Protein AF-A0AAW1SVU7-F1 (afdb_monomer_lite)

Sequence (464 aa):
MHSLDKPVEHWRSLVDRKVLGCAVCFLLVGWGWLLCSQPEYVGLKTVKEALLSKRSLQVLKPPTRRSLQTAAATSAYDAGRSQPYDFQATSNYQKILKYNESTFAHEVDEELLSRPFCGLLQASGPAQNPAEFKQGRWYKDHQGEFFWEANGCRLRRLQADEARHCLANRHVVFVGDSVTRYQYLSLAHFLSKKQWMWRYGQGPEHCLALEGEWPNWSTFYRDGRARIANATDGEAEETCDCYRADDGNWAIDNREGKIRENRDFTLHHFPLNGMTEHPVQVHLSYFQVMDRPTFELGGLNALVKALKHVGHPRTAPDAIIMNQGLWAMFTDTITESLEDHFRTIIQTGSNLAAHQKSTHMFWKTTSATLGSIAPEERLEQLNQDTLRILEDTPAWSRLDLRQITQDALNQKLDLYGPGDWIHPLPLVYEQINDLLLNFMCQPADNNWALVHKPDDSRRVRSYA

Organism: NCBI:txid2026836

pLDDT: mean 71.66, std 22.74, range [26.53, 97.88]

Secondary structure (DSSP, 8-state):
----------------------------------------------SSSTTSS------PPPPPHHHHHHHHHHHHHHHTTSS-----THHHHHHHHHS-GGGS--S--HHHHHSPBTTTT-SSSS---TTGGG-EEEEE-TTS-EEEEETT-B-----HHHHHHHTTT-EEEEEESHHHHHHHHHHHHHHHHSS---TTS-SSS--TT-GGGSS-HHHHHHHHHHHHHTTSSS-EEEEEEEE--TTS-HHHHHHTT--EEEEEEEE----BTTB-SS---EEEEEEE----S--STHHHHHHHHHHHHHT-TTT--SEEEEE---TT---TT-SSHHHHHHHHHHHHHHHHHHHSTTPEEEEEPPPP-SS-SS-HHHHHHHHHHHHHHHHT-TTEEEE-HHHHHHHHHHTT---B-TT-SSSB-HHHHHHHHHHHHHHHS-GGG-GGGGT----TTSTT----

Foldseek 3Di:
DDDDDDDDDDDDDDDDDDDDDDDDDDDDDDDDDDDDDDDDDDDDDDPVPVPPPPPDDPPPDPDDPVRVVVVVVVVVVLVVLPPLPPPCLVVQVVVLVPQDPVLAPADPDVVQVPAAAPLVPDDDDDDPPVVQQLAWAWHAYPVRDIAIQGGRHGQDQDFLVLLLVLLWVAEEEFEEALLRQLLLLQNLQCNQQRDGFDQSQPDPDGRLLDCSSALFDVRSVPVSQVSSCVRDPRQKHKDWPFFDDRPSCNLVCLQVVRGWTKMKMKGWDDDPPPPPDDITIRIYIYGYQRHHLPLDPSSLVSLLVVLVVCLPPVNLGLEYEYEPHCLRNDDPPDDPVLLVSLLVNLVSNLVSCVVSVRYAYEYEQAAAWDDPSDPSVVSVVSSVSSVVSVVVRVSYDYLYNHNRRVSCVVSVRDQPGVVGGRRGGSNSSSNSVSVVSSNSRPPVVDPVCVVDVDPVVPPPDDPD

Structure (mmCIF, N/CA/C/O backbone):
data_AF-A0AAW1SVU7-F1
#
_entry.id   AF-A0AAW1SVU7-F1
#
loop_
_atom_site.group_PDB
_atom_site.id
_atom_site.type_symbol
_atom_site.label_atom_id
_atom_site.label_alt_id
_atom_site.label_comp_id
_atom_site.label_asym_id
_atom_site.label_entity_id
_atom_site.label_seq_id
_atom_site.pdbx_PDB_ins_code
_atom_site.Cartn_x
_atom_site.Cartn_y
_atom_site.Cartn_z
_atom_site.occupancy
_atom_site.B_iso_or_equiv
_atom_site.auth_seq_id
_atom_site.auth_comp_id
_atom_site.auth_asym_id
_atom_site.auth_atom_id
_atom_site.pdbx_PDB_model_num
ATOM 1 N N . MET A 1 1 ? -38.765 31.820 54.554 1.00 52.81 1 MET A N 1
ATOM 2 C CA . MET A 1 1 ? -40.051 31.896 53.820 1.00 52.81 1 MET A CA 1
ATOM 3 C C . MET A 1 1 ? -40.615 33.289 54.064 1.00 52.81 1 MET A C 1
ATOM 5 O O . MET A 1 1 ? -40.626 33.667 55.225 1.00 52.81 1 MET A O 1
ATOM 9 N N . HIS A 1 2 ? -41.002 34.008 52.995 1.00 33.22 2 HIS A N 1
ATOM 10 C CA . HIS A 1 2 ? -41.048 35.486 52.804 1.00 33.22 2 HIS A CA 1
ATOM 11 C C . HIS A 1 2 ? -39.807 35.948 52.021 1.00 33.22 2 HIS A C 1
ATOM 13 O O . HIS A 1 2 ? -38.733 35.425 52.283 1.00 33.22 2 HIS A O 1
ATOM 19 N N . SER A 1 3 ? -39.825 36.876 51.063 1.00 33.38 3 SER A N 1
ATOM 20 C CA . SER A 1 3 ? -40.846 37.704 50.403 1.00 33.38 3 SER A CA 1
ATOM 21 C C . SER A 1 3 ? -40.137 38.415 49.225 1.00 33.38 3 SER A C 1
ATOM 23 O O . SER A 1 3 ? -38.956 38.702 49.361 1.00 33.38 3 SER A O 1
ATOM 25 N N . LEU A 1 4 ? -40.865 38.633 48.118 1.00 50.06 4 LEU A N 1
ATOM 26 C CA . LEU A 1 4 ? -40.787 39.685 47.074 1.00 50.06 4 LEU A CA 1
ATOM 27 C C . LEU A 1 4 ? -39.454 40.423 46.796 1.00 50.06 4 LEU A C 1
ATOM 29 O O . LEU A 1 4 ? -38.876 40.995 47.706 1.00 50.06 4 LEU A O 1
ATOM 33 N N . ASP A 1 5 ? -39.061 40.522 45.512 1.00 36.34 5 ASP A N 1
ATOM 34 C CA . ASP A 1 5 ? -39.012 41.805 44.771 1.00 36.34 5 ASP A CA 1
ATOM 35 C C . ASP A 1 5 ? -38.512 41.657 43.309 1.00 36.34 5 ASP A C 1
ATOM 37 O O . ASP A 1 5 ? -37.593 40.902 42.999 1.00 36.34 5 ASP A O 1
ATOM 41 N N . LYS A 1 6 ? -39.151 42.403 42.394 1.00 37.25 6 LYS A N 1
ATOM 42 C CA . LYS A 1 6 ? -38.651 42.830 41.061 1.00 37.25 6 LYS A CA 1
ATOM 43 C C . LYS A 1 6 ? -38.242 44.317 41.203 1.00 37.25 6 LYS A C 1
ATOM 45 O O . LYS A 1 6 ? -38.868 44.957 42.050 1.00 37.25 6 LYS A O 1
ATOM 50 N N . PRO A 1 7 ? -37.326 44.925 40.401 1.00 51.66 7 PRO A N 1
ATOM 51 C CA . PRO A 1 7 ? -37.691 45.432 39.055 1.00 51.66 7 PRO A CA 1
ATOM 52 C C . PRO A 1 7 ? -36.562 45.624 37.989 1.00 51.66 7 PRO A C 1
ATOM 54 O O . PRO A 1 7 ? -35.390 45.766 38.297 1.00 51.66 7 PRO A O 1
ATOM 57 N N . VAL A 1 8 ? -37.003 45.597 36.718 1.00 38.31 8 VAL A N 1
ATOM 58 C CA . VAL A 1 8 ? -36.790 46.482 35.529 1.00 38.31 8 VAL A CA 1
ATOM 59 C C . VAL A 1 8 ? -35.496 47.323 35.325 1.00 38.31 8 VAL A C 1
ATOM 61 O O . VAL A 1 8 ? -35.053 47.999 36.240 1.00 38.31 8 VAL A O 1
ATOM 64 N N . GLU A 1 9 ? -35.076 47.388 34.035 1.00 33.06 9 GLU A N 1
ATOM 65 C CA . GLU A 1 9 ? -34.299 48.412 33.255 1.00 33.06 9 GLU A CA 1
ATOM 66 C C . GLU A 1 9 ? -32.959 47.887 32.654 1.00 33.06 9 GLU A C 1
ATOM 68 O O . GLU A 1 9 ? -32.272 47.126 33.315 1.00 33.06 9 GLU A O 1
ATOM 73 N N . HIS A 1 10 ? -32.478 48.167 31.421 1.00 29.80 10 HIS A N 1
ATOM 74 C CA . HIS A 1 10 ? -32.788 49.159 30.371 1.00 29.80 10 HIS A CA 1
ATOM 75 C C . HIS A 1 10 ? -32.203 48.736 28.969 1.00 29.80 10 HIS A C 1
ATOM 77 O O . HIS A 1 10 ? -31.039 48.376 28.867 1.00 29.80 10 HIS A O 1
ATOM 83 N N . TRP A 1 11 ? -33.036 48.785 27.912 1.00 32.62 11 TRP A N 1
ATOM 84 C CA . TRP A 1 11 ? -32.900 49.274 26.504 1.00 32.62 11 TRP A CA 1
ATOM 85 C C . TRP A 1 11 ? -31.663 49.190 25.535 1.00 32.62 11 TRP A C 1
ATOM 87 O O . TRP A 1 11 ? -30.591 49.706 25.820 1.00 32.62 11 TRP A O 1
ATOM 97 N N . ARG A 1 12 ? -32.020 48.842 24.261 1.00 32.28 12 ARG A N 1
ATOM 98 C CA . ARG A 1 12 ? -31.557 49.247 22.876 1.00 32.28 12 ARG A CA 1
ATOM 99 C C . ARG A 1 12 ? -30.254 48.629 22.303 1.00 32.28 12 ARG A C 1
ATOM 101 O O . ARG A 1 12 ? -29.288 48.489 23.022 1.00 32.28 12 ARG A O 1
ATOM 108 N N . SER A 1 13 ? -30.143 48.259 21.010 1.00 29.89 13 SER A N 1
ATOM 109 C CA . SER A 1 13 ? -30.718 48.885 19.798 1.00 29.89 13 SER A CA 1
ATOM 110 C C . SER A 1 13 ? -30.775 48.019 18.507 1.00 29.89 13 SER A C 1
ATOM 112 O O . SER A 1 13 ? -29.873 47.227 18.270 1.00 29.89 13 SER A O 1
ATOM 114 N N . LEU A 1 14 ? -31.749 48.356 17.637 1.00 29.98 14 LEU A N 1
ATOM 115 C CA . LEU A 1 14 ? -31.701 48.505 16.157 1.00 29.98 14 LEU A CA 1
ATOM 116 C C . LEU A 1 14 ? -31.337 47.307 15.246 1.00 29.98 14 LEU A C 1
ATOM 118 O O . LEU A 1 14 ? -30.166 47.000 15.105 1.00 29.98 14 LEU A O 1
ATOM 122 N N . VAL A 1 15 ? -32.313 46.807 14.464 1.00 32.28 15 VAL A N 1
ATOM 123 C CA . VAL A 1 15 ? -32.359 46.959 12.985 1.00 32.28 15 VAL A CA 1
ATOM 124 C C . VAL A 1 15 ? -33.825 46.980 12.536 1.00 32.28 15 VAL A C 1
ATOM 126 O O . VAL A 1 15 ? -34.630 46.133 12.919 1.00 32.28 15 VAL A O 1
ATOM 129 N N . ASP A 1 16 ? -34.150 47.997 11.743 1.00 31.09 16 ASP A N 1
ATOM 130 C CA . ASP A 1 16 ? -35.473 48.342 11.245 1.00 31.09 16 ASP A CA 1
ATOM 131 C C . ASP A 1 16 ? -35.797 47.698 9.879 1.00 31.09 16 ASP A C 1
ATOM 133 O O . ASP A 1 16 ? -34.956 47.548 8.998 1.00 31.09 16 ASP A O 1
ATOM 137 N N . ARG A 1 17 ? -37.086 47.379 9.770 1.00 34.12 17 ARG A N 1
ATOM 138 C CA . ARG A 1 17 ? -38.024 47.172 8.649 1.00 34.12 17 ARG A CA 1
ATOM 139 C C . ARG A 1 17 ? -37.634 47.519 7.196 1.00 34.12 17 ARG A C 1
ATOM 141 O O . ARG A 1 17 ? -37.188 48.622 6.901 1.00 34.12 17 ARG A O 1
ATOM 148 N N . LYS A 1 18 ? -38.125 46.659 6.283 1.00 30.59 18 LYS A N 1
ATOM 149 C CA . LYS A 1 18 ? -39.134 46.889 5.196 1.00 30.59 18 LYS A CA 1
ATOM 150 C C . LYS A 1 18 ? -39.417 45.507 4.554 1.00 30.59 18 LYS A C 1
ATOM 152 O O . LYS A 1 18 ? -38.465 44.893 4.106 1.00 30.59 18 LYS A O 1
ATOM 157 N N . VAL A 1 19 ? -40.566 44.815 4.565 1.00 36.09 19 VAL A N 1
ATOM 158 C CA . VAL A 1 19 ? -42.029 45.053 4.580 1.00 36.09 19 VAL A CA 1
ATOM 159 C C . VAL A 1 19 ? -42.671 45.413 3.216 1.00 36.09 19 VAL A C 1
ATOM 161 O O . VAL A 1 19 ? -42.411 46.488 2.688 1.00 36.09 19 VAL A O 1
ATOM 164 N N . LEU A 1 20 ? -43.623 44.535 2.821 1.00 33.72 20 LEU A N 1
ATOM 165 C CA . LEU A 1 20 ? -44.822 44.656 1.944 1.00 33.72 20 LEU A CA 1
ATOM 166 C C . LEU A 1 20 ? -44.642 44.602 0.408 1.00 33.72 20 LEU A C 1
ATOM 168 O O . LEU A 1 20 ? -43.758 45.253 -0.126 1.00 33.72 20 LEU A O 1
ATOM 172 N N . GLY A 1 21 ? -45.469 43.881 -0.373 1.00 27.48 21 GLY A N 1
ATOM 173 C CA . GLY A 1 21 ? -46.756 43.187 -0.119 1.00 27.48 21 GLY A CA 1
ATOM 174 C C . GLY A 1 21 ? -47.019 42.058 -1.148 1.00 27.48 21 GLY A C 1
ATOM 175 O O . GLY A 1 21 ? -46.368 42.019 -2.185 1.00 27.48 21 GLY A O 1
ATOM 176 N N . CYS A 1 22 ? -47.735 40.980 -0.794 1.00 30.30 22 CYS A N 1
ATOM 177 C CA . CYS A 1 22 ? -49.201 40.763 -0.886 1.00 30.30 22 CYS A CA 1
ATOM 178 C C . CYS A 1 22 ? -49.781 40.916 -2.311 1.00 30.30 22 CYS A C 1
ATOM 180 O O . CYS A 1 22 ? -49.494 41.911 -2.955 1.00 30.30 22 CYS A O 1
ATOM 182 N N . ALA A 1 23 ? -50.706 40.109 -2.840 1.00 32.84 23 ALA A N 1
ATOM 183 C CA . ALA A 1 23 ? -51.317 38.817 -2.514 1.00 32.84 23 ALA A CA 1
ATOM 184 C C . ALA A 1 23 ? -52.393 38.528 -3.606 1.00 32.84 23 ALA A C 1
ATOM 186 O O . ALA A 1 23 ? -52.856 39.454 -4.266 1.00 32.84 23 ALA A O 1
ATOM 187 N N . VAL A 1 24 ? -52.876 37.277 -3.646 1.00 30.83 24 VAL A N 1
ATOM 188 C CA . VAL A 1 24 ? -54.236 36.814 -4.034 1.00 30.83 24 VAL A CA 1
ATOM 189 C C . VAL A 1 24 ? -54.479 36.187 -5.428 1.00 30.83 24 VAL A C 1
ATOM 191 O O . VAL A 1 24 ? -54.105 36.694 -6.477 1.00 30.83 24 VAL A O 1
ATOM 194 N N . CYS A 1 25 ? -55.155 35.036 -5.310 1.00 32.69 25 CYS A N 1
ATOM 195 C CA . CYS A 1 25 ? -55.604 33.955 -6.188 1.00 32.69 25 CYS A CA 1
ATOM 196 C C . CYS A 1 25 ? -56.725 34.255 -7.215 1.00 32.69 25 CYS A C 1
ATOM 198 O O . CYS A 1 25 ? -57.262 35.357 -7.244 1.00 32.69 25 CYS A O 1
ATOM 200 N N . PHE A 1 26 ? -57.151 33.152 -7.874 1.00 30.25 26 PHE A N 1
ATOM 201 C CA . PHE A 1 26 ? -58.361 32.836 -8.682 1.00 30.25 26 PHE A CA 1
ATOM 202 C C . PHE A 1 26 ? -58.088 32.757 -10.202 1.00 30.25 26 PHE A C 1
ATOM 204 O O . PHE A 1 26 ? -57.413 33.624 -10.728 1.00 30.25 26 PHE A O 1
ATOM 211 N N . LEU A 1 27 ? -58.591 31.824 -11.027 1.00 32.69 27 LEU A N 1
ATOM 212 C CA . LEU A 1 27 ? -59.245 30.503 -10.932 1.00 32.69 27 LEU A CA 1
ATOM 213 C C . LEU A 1 27 ? -59.504 30.030 -12.406 1.00 32.69 27 LEU A C 1
ATOM 215 O O . LEU A 1 27 ? -59.650 30.882 -13.274 1.00 32.69 27 LEU A O 1
ATOM 219 N N . LEU A 1 28 ? -59.691 28.715 -12.628 1.00 31.92 28 LEU A N 1
ATOM 220 C CA . LEU A 1 28 ? -60.549 28.057 -13.658 1.00 31.92 28 LEU A CA 1
ATOM 221 C C . LEU A 1 28 ? -60.069 27.765 -15.116 1.00 31.92 28 LEU A C 1
ATOM 223 O O . LEU A 1 28 ? -59.849 28.674 -15.901 1.00 31.92 28 LEU A O 1
ATOM 227 N N . VAL A 1 29 ? -60.132 26.450 -15.450 1.00 32.41 29 VAL A N 1
ATOM 228 C CA . VAL A 1 29 ? -60.760 25.776 -16.636 1.00 32.41 29 VAL A CA 1
ATOM 229 C C . VAL A 1 29 ? -60.148 26.062 -18.028 1.00 32.41 29 VAL A C 1
ATOM 231 O O . VAL A 1 29 ? -59.936 27.204 -18.381 1.00 32.41 29 VAL A O 1
ATOM 234 N N . GLY A 1 30 ? -59.886 25.130 -18.953 1.00 28.64 30 GLY A N 1
ATOM 235 C CA . GLY A 1 30 ? -60.156 23.701 -19.117 1.00 28.64 30 GLY A CA 1
ATOM 236 C C . GLY A 1 30 ? -60.161 23.350 -20.626 1.00 28.64 30 GLY A C 1
ATOM 237 O O . GLY A 1 30 ? -60.512 24.197 -21.433 1.00 28.64 30 GLY A O 1
ATOM 238 N N . TRP A 1 31 ? -59.819 22.094 -20.957 1.00 33.47 31 TRP A N 1
ATOM 239 C CA . TRP A 1 31 ? -60.264 21.288 -22.120 1.00 33.47 31 TRP A CA 1
ATOM 240 C C . TRP A 1 31 ? -59.894 21.689 -23.568 1.00 33.47 31 TRP A C 1
ATOM 242 O O . TRP A 1 31 ? -60.138 22.802 -24.012 1.00 33.47 31 TRP A O 1
ATOM 252 N N . GLY A 1 32 ? -59.451 20.694 -24.361 1.00 26.53 32 GLY A N 1
ATOM 253 C CA . GLY A 1 32 ? -59.555 20.737 -25.829 1.00 26.53 32 GLY A CA 1
ATOM 254 C C . GLY A 1 32 ? -58.553 19.882 -26.614 1.00 26.53 32 GLY A C 1
ATOM 255 O O . GLY A 1 32 ? -57.533 20.385 -27.061 1.00 26.53 32 GLY A O 1
ATOM 256 N N . TRP A 1 33 ? -58.867 18.598 -26.795 1.00 36.94 33 TRP A N 1
ATOM 257 C CA . TRP A 1 33 ? -58.264 17.668 -27.766 1.00 36.94 33 TRP A CA 1
ATOM 258 C C . TRP A 1 33 ? -58.838 17.860 -29.193 1.00 36.94 33 TRP A C 1
ATOM 260 O O . TRP A 1 33 ? -59.892 18.473 -29.332 1.00 36.94 33 TRP A O 1
ATOM 270 N N . LEU A 1 34 ? -58.204 17.177 -30.171 1.00 33.34 34 LEU A N 1
ATOM 271 C CA . LEU A 1 34 ? -58.521 16.931 -31.606 1.00 33.34 34 LEU A CA 1
ATOM 272 C C . LEU A 1 34 ? -57.845 17.859 -32.635 1.00 33.34 34 LEU A C 1
ATOM 274 O O . LEU A 1 34 ? -57.864 19.067 -32.474 1.00 33.34 34 LEU A O 1
ATOM 278 N N . LEU A 1 35 ? -57.360 17.414 -33.802 1.00 33.62 35 LEU A N 1
ATOM 279 C CA . LEU A 1 35 ? -56.913 16.136 -34.406 1.00 33.62 35 LEU A CA 1
ATOM 280 C C . LEU A 1 35 ? -56.493 16.477 -35.867 1.00 33.62 35 LEU A C 1
ATOM 282 O O . LEU A 1 35 ? -56.953 17.483 -36.400 1.00 33.62 35 LEU A O 1
ATOM 286 N N . CYS A 1 36 ? -55.742 15.569 -36.515 1.00 26.75 36 CYS A N 1
ATOM 287 C CA . CYS A 1 36 ? -55.394 15.490 -37.958 1.00 26.75 36 CYS A CA 1
ATOM 288 C C . CYS A 1 36 ? -54.249 16.416 -38.437 1.00 26.75 36 CYS A C 1
ATOM 290 O O . CYS A 1 36 ? -54.230 17.590 -38.115 1.00 26.75 36 CYS A O 1
ATOM 292 N N . SER A 1 37 ? -53.242 15.991 -39.212 1.00 28.56 37 SER A N 1
ATOM 293 C CA . SER A 1 37 ? -53.097 14.856 -40.141 1.00 28.56 37 SER A CA 1
ATOM 294 C C . SER A 1 37 ? -51.607 14.566 -40.443 1.00 28.56 37 SER A C 1
ATOM 296 O O . SER A 1 37 ? -50.817 15.490 -40.611 1.00 28.56 37 SER A O 1
ATOM 298 N N . GLN A 1 38 ? -51.244 13.284 -40.549 1.00 33.75 38 GLN A N 1
ATOM 299 C CA . GLN A 1 38 ? -50.040 12.739 -41.224 1.00 33.75 38 GLN A CA 1
ATOM 300 C C . GLN A 1 38 ? -50.218 12.787 -42.767 1.00 33.75 38 GLN A C 1
ATOM 302 O O . GLN A 1 38 ? -51.337 13.103 -43.181 1.00 33.75 38 GLN A O 1
ATOM 307 N N . PRO A 1 39 ? -49.269 12.353 -43.637 1.00 52.38 39 PRO A N 1
ATOM 308 C CA . PRO A 1 39 ? -47.850 11.965 -43.463 1.00 52.38 39 PRO A CA 1
ATOM 309 C C . PRO A 1 39 ? -46.903 12.661 -44.482 1.00 52.38 39 PRO A C 1
ATOM 311 O O . PRO A 1 39 ? -47.374 13.270 -45.429 1.00 52.38 39 PRO A O 1
ATOM 314 N N . GLU A 1 40 ? -45.576 12.495 -44.370 1.00 29.86 40 GLU A N 1
ATOM 315 C CA . GLU A 1 40 ? -44.755 12.125 -45.542 1.00 29.86 40 GLU A CA 1
ATOM 316 C C . GLU A 1 40 ? -43.339 11.653 -45.171 1.00 29.86 40 GLU A C 1
ATOM 318 O O . GLU A 1 40 ? -42.622 12.241 -44.364 1.00 29.86 40 GLU A O 1
ATOM 323 N N . TYR A 1 41 ? -42.982 10.529 -45.785 1.00 36.22 41 TYR A N 1
ATOM 324 C CA . TYR A 1 41 ? -41.727 9.798 -45.703 1.00 36.22 41 TYR A CA 1
ATOM 325 C C . TYR A 1 41 ? -40.824 10.271 -46.854 1.00 36.22 41 TYR A C 1
ATOM 327 O O . TYR A 1 41 ? -41.134 10.022 -48.015 1.00 36.22 41 TYR A O 1
ATOM 335 N N . VAL A 1 42 ? -39.685 10.891 -46.549 1.00 34.53 42 VAL A N 1
ATOM 336 C CA . VAL A 1 42 ? -38.529 11.071 -47.452 1.00 34.53 42 VAL A CA 1
ATOM 337 C C . VAL A 1 42 ? -37.315 10.992 -46.521 1.00 34.53 42 VAL A C 1
ATOM 339 O O . VAL A 1 42 ? -37.259 11.702 -45.530 1.00 34.53 42 VAL A O 1
ATOM 342 N N . GLY A 1 43 ? -36.336 10.106 -46.637 1.00 29.73 43 GLY A N 1
ATOM 343 C CA . GLY A 1 43 ? -35.716 9.501 -47.801 1.00 29.73 43 GLY A CA 1
ATOM 344 C C . GLY A 1 43 ? -34.224 9.458 -47.465 1.00 29.73 43 GLY A C 1
ATOM 345 O O . GLY A 1 43 ? -33.496 10.418 -47.690 1.00 29.73 43 GLY A O 1
ATOM 346 N N . LEU A 1 44 ? -33.788 8.366 -46.836 1.00 42.53 44 LEU A N 1
ATOM 347 C CA . LEU A 1 44 ? -32.392 8.077 -46.510 1.00 42.53 44 LEU A CA 1
ATOM 348 C C . LEU A 1 44 ? -31.602 7.873 -47.812 1.00 42.53 44 LEU A C 1
ATOM 350 O O . LEU A 1 44 ? -31.662 6.805 -48.420 1.00 42.53 44 LEU A O 1
ATOM 354 N N . LYS A 1 45 ? -30.832 8.879 -48.235 1.00 37.09 45 LYS A N 1
ATOM 355 C CA . LYS A 1 45 ? -29.681 8.690 -49.127 1.00 37.09 45 LYS A CA 1
ATOM 356 C C . LYS A 1 45 ? -28.684 9.842 -48.971 1.00 37.09 45 LYS A C 1
ATOM 358 O O . LYS A 1 45 ? -29.063 10.995 -48.824 1.00 37.09 45 LYS A O 1
ATOM 363 N N . THR A 1 46 ? -27.403 9.470 -49.011 1.00 42.09 46 THR A N 1
ATOM 364 C CA . THR A 1 46 ? -26.205 10.315 -49.196 1.00 42.09 46 THR A CA 1
ATOM 365 C C . THR A 1 46 ? -25.768 11.254 -48.060 1.00 42.09 46 THR A C 1
ATOM 367 O O . THR A 1 46 ? -25.781 12.468 -48.194 1.00 42.09 46 THR A O 1
ATOM 370 N N . VAL A 1 47 ? -25.206 10.676 -46.988 1.00 37.41 47 VAL A N 1
ATOM 371 C CA . VAL A 1 47 ? -24.155 11.334 -46.162 1.00 37.41 47 VAL A CA 1
ATOM 372 C C . VAL A 1 47 ? -22.798 10.609 -46.285 1.00 37.41 47 VAL A C 1
ATOM 374 O O . VAL A 1 47 ? -21.766 11.092 -45.829 1.00 37.41 47 VAL A O 1
ATOM 377 N N . LYS A 1 48 ? -22.746 9.468 -46.989 1.00 36.28 48 LYS A N 1
ATOM 378 C CA . LYS A 1 48 ? -21.540 8.628 -47.089 1.00 36.28 48 LYS A CA 1
ATOM 379 C C . LYS A 1 48 ? -20.509 9.098 -48.133 1.00 36.28 48 LYS A C 1
ATOM 381 O O . LYS A 1 48 ? -19.394 8.596 -48.129 1.00 36.28 48 LYS A O 1
ATOM 386 N N . GLU A 1 49 ? -20.835 10.088 -48.967 1.00 38.56 49 GLU A N 1
ATOM 387 C CA . GLU A 1 49 ? -19.934 10.594 -50.024 1.00 38.56 49 GLU A CA 1
ATOM 388 C C . GLU A 1 49 ? -19.351 11.992 -49.740 1.00 38.56 49 GLU A C 1
ATOM 390 O O . GLU A 1 49 ? -18.387 12.394 -50.382 1.00 38.56 49 GLU A O 1
ATOM 395 N N . ALA A 1 50 ? -19.825 12.702 -48.708 1.00 34.81 50 ALA A N 1
ATOM 396 C CA . ALA A 1 50 ? -19.289 14.018 -48.334 1.00 34.81 50 ALA A CA 1
ATOM 397 C C . ALA A 1 50 ? -18.064 13.959 -47.393 1.00 34.81 50 ALA A C 1
ATOM 399 O O . ALA A 1 50 ? -17.414 14.975 -47.158 1.00 34.81 50 ALA A O 1
ATOM 400 N N . LEU A 1 51 ? -17.715 12.778 -46.866 1.00 35.69 51 LEU A N 1
ATOM 401 C CA . LEU A 1 51 ? -16.609 12.599 -45.910 1.00 35.69 51 LEU A CA 1
ATOM 402 C C . LEU A 1 51 ? -15.327 12.006 -46.521 1.00 35.69 51 LEU A C 1
ATOM 404 O O . LEU A 1 51 ? -14.345 11.825 -45.805 1.00 35.69 51 LEU A O 1
ATOM 408 N N . LEU A 1 52 ? -15.290 11.750 -47.836 1.00 38.69 52 LEU A N 1
ATOM 409 C CA . LEU A 1 52 ? -14.128 11.139 -48.501 1.00 38.69 52 LEU A CA 1
ATOM 410 C C . LEU A 1 52 ? -13.301 12.080 -49.397 1.00 38.69 52 LEU A C 1
ATOM 412 O O . LEU A 1 52 ? -12.288 11.641 -49.930 1.00 38.69 52 LEU A O 1
ATOM 416 N N . SER A 1 53 ? -13.629 13.375 -49.518 1.00 35.34 53 SER A N 1
ATOM 417 C CA . SER A 1 53 ? -12.900 14.286 -50.429 1.00 35.34 53 SER A CA 1
ATOM 418 C C . SER A 1 53 ? -11.997 15.340 -49.763 1.00 35.34 53 SER A C 1
ATOM 420 O O . SER A 1 53 ? -11.546 16.267 -50.433 1.00 35.34 53 SER A O 1
ATOM 422 N N . LYS A 1 54 ? -11.690 15.227 -48.463 1.00 38.75 54 LYS A N 1
ATOM 423 C CA . LYS A 1 54 ? -10.722 16.116 -47.781 1.00 38.75 54 LYS A CA 1
ATOM 424 C C . LYS A 1 54 ? -9.672 15.339 -46.980 1.00 38.75 54 LYS A C 1
ATOM 426 O O . LYS A 1 54 ? -9.470 15.576 -45.796 1.00 38.75 54 LYS A O 1
ATOM 431 N N . ARG A 1 55 ? -8.960 14.424 -47.642 1.00 38.88 55 ARG A N 1
ATOM 432 C CA . ARG A 1 55 ? -7.605 14.027 -47.221 1.00 38.88 55 ARG A CA 1
ATOM 433 C C . ARG A 1 55 ? -6.597 14.728 -48.119 1.00 38.88 55 ARG A C 1
ATOM 435 O O . ARG A 1 55 ? -6.065 14.158 -49.064 1.00 38.88 55 ARG A O 1
ATOM 442 N N . SER A 1 56 ? -6.359 15.995 -47.812 1.00 38.41 56 SER A N 1
ATOM 443 C CA . SER A 1 56 ? -5.158 16.690 -48.253 1.00 38.41 56 SER A CA 1
ATOM 444 C C . SER A 1 56 ? -3.970 16.006 -47.579 1.00 38.41 56 SER A C 1
ATOM 446 O O . SER A 1 56 ? -3.925 15.924 -46.352 1.00 38.41 56 SER A O 1
ATOM 448 N N . LEU A 1 57 ? -3.039 15.489 -48.378 1.00 39.22 57 LEU A N 1
ATOM 449 C CA . LEU A 1 57 ? -1.728 15.011 -47.946 1.00 39.22 57 LEU A CA 1
ATOM 450 C C . LEU A 1 57 ? -1.012 16.123 -47.163 1.00 39.22 57 LEU A C 1
ATOM 452 O O . LEU A 1 57 ? -0.354 16.982 -47.744 1.00 39.22 57 LEU A O 1
ATOM 456 N N . GLN A 1 58 ? -1.142 16.122 -45.836 1.00 35.34 58 GLN A N 1
ATOM 457 C CA . GLN A 1 58 ? -0.168 16.790 -44.987 1.00 35.34 58 GLN A CA 1
ATOM 458 C C . GLN A 1 58 ? 1.065 15.897 -44.956 1.00 35.34 58 GLN A C 1
ATOM 460 O O . GLN A 1 58 ? 1.072 14.829 -44.346 1.00 35.34 58 GLN A O 1
ATOM 465 N N . VAL A 1 59 ? 2.099 16.339 -45.666 1.00 37.81 59 VAL A N 1
ATOM 466 C CA . VAL A 1 59 ? 3.461 15.838 -45.515 1.00 37.81 59 VAL A CA 1
ATOM 467 C C . VAL A 1 59 ? 3.816 15.969 -44.035 1.00 37.81 59 VAL A C 1
ATOM 469 O O . VAL A 1 59 ? 3.951 17.080 -43.518 1.00 37.81 59 VAL A O 1
ATOM 472 N N . LEU A 1 60 ? 3.897 14.833 -43.340 1.00 39.56 60 LEU A N 1
ATOM 473 C CA . LEU A 1 60 ? 4.360 14.768 -41.960 1.00 39.56 60 LEU A CA 1
ATOM 474 C C . LEU A 1 60 ? 5.759 15.386 -41.919 1.00 39.56 60 LEU A C 1
ATOM 476 O O . LEU A 1 60 ? 6.682 14.898 -42.574 1.00 39.56 60 LEU A O 1
ATOM 480 N N . LYS A 1 61 ? 5.908 16.492 -41.182 1.00 40.38 61 LYS A N 1
ATOM 481 C CA . LYS A 1 61 ? 7.231 17.055 -40.912 1.00 40.38 61 LYS A CA 1
ATOM 482 C C . LYS A 1 61 ? 8.064 15.981 -40.202 1.00 40.38 61 LYS A C 1
ATOM 484 O O . LYS A 1 61 ? 7.529 15.311 -39.315 1.00 40.38 61 LYS A O 1
ATOM 489 N N . PRO A 1 62 ? 9.345 15.811 -40.567 1.00 41.97 62 PRO A N 1
ATOM 490 C CA . PRO A 1 62 ? 10.204 14.853 -39.896 1.00 41.97 62 PRO A CA 1
ATOM 491 C C . PRO A 1 62 ? 10.256 15.162 -38.391 1.00 41.97 62 PRO A C 1
ATOM 493 O O . PRO A 1 62 ? 10.221 16.339 -38.007 1.00 41.97 62 PRO A O 1
ATOM 496 N N . PRO A 1 63 ? 10.315 14.126 -37.539 1.00 40.91 63 PRO A N 1
ATOM 497 C CA . PRO A 1 63 ? 10.382 14.294 -36.096 1.00 40.91 63 PRO A CA 1
ATOM 498 C C . PRO A 1 63 ? 11.550 15.211 -35.726 1.00 40.91 63 PRO A C 1
ATOM 500 O O . PRO A 1 63 ? 12.655 15.104 -36.262 1.00 40.91 63 PRO A O 1
ATOM 503 N N . THR A 1 64 ? 11.304 16.148 -34.811 1.00 60.78 64 THR A N 1
ATOM 504 C CA . THR A 1 64 ? 12.360 17.029 -34.310 1.00 60.78 64 THR A CA 1
ATOM 505 C C . THR A 1 64 ? 13.406 16.195 -33.569 1.00 60.78 64 THR A C 1
ATOM 507 O O . THR A 1 64 ? 13.087 15.172 -32.958 1.00 60.78 64 THR A O 1
ATOM 510 N N . ARG A 1 65 ? 14.665 16.647 -33.570 1.00 42.12 65 ARG A N 1
ATOM 511 C CA . ARG A 1 65 ? 15.798 15.949 -32.929 1.00 42.12 65 ARG A CA 1
ATOM 512 C C . ARG A 1 65 ? 15.528 15.562 -31.462 1.00 42.12 65 ARG A C 1
ATOM 514 O O . ARG A 1 65 ? 16.024 14.538 -31.010 1.00 42.12 65 ARG A O 1
ATOM 521 N N . ARG A 1 66 ? 14.689 16.333 -30.755 1.00 41.38 66 ARG A N 1
ATOM 522 C CA . ARG A 1 66 ? 14.254 16.066 -29.373 1.00 41.38 66 ARG A CA 1
ATOM 523 C C . ARG A 1 66 ? 13.286 14.876 -29.275 1.00 41.38 66 ARG A C 1
ATOM 525 O O . ARG A 1 66 ? 13.468 14.029 -28.414 1.00 41.38 66 ARG A O 1
ATOM 532 N N . SER A 1 67 ? 12.330 14.751 -30.200 1.00 41.75 67 SER A N 1
ATOM 533 C CA . SER A 1 67 ? 11.414 13.594 -30.254 1.00 41.75 67 SER A CA 1
ATOM 534 C C . SER A 1 67 ? 12.122 12.280 -30.612 1.00 41.75 67 SER A C 1
ATOM 536 O O . SER A 1 67 ? 11.748 11.223 -30.110 1.00 41.75 67 SER A O 1
ATOM 538 N N . LEU A 1 68 ? 13.199 12.350 -31.405 1.00 37.97 68 LEU A N 1
ATOM 539 C CA . LEU A 1 68 ? 14.054 11.198 -31.705 1.00 37.97 68 LEU A CA 1
ATOM 540 C C . LEU A 1 68 ? 14.886 10.753 -30.490 1.00 37.97 68 LEU A C 1
ATOM 542 O O . LEU A 1 68 ? 15.101 9.560 -30.317 1.00 37.97 68 LEU A O 1
ATOM 546 N N . GLN A 1 69 ? 15.315 11.680 -29.627 1.00 38.88 69 GLN A N 1
ATOM 547 C CA . GLN A 1 69 ? 16.044 11.347 -28.395 1.00 38.88 69 GLN A CA 1
ATOM 548 C C . GLN A 1 69 ? 15.147 10.670 -27.354 1.00 38.88 69 GLN A C 1
ATOM 550 O O . GLN A 1 69 ? 15.561 9.685 -26.750 1.00 38.88 69 GLN A O 1
ATOM 555 N N . THR A 1 70 ? 13.908 11.140 -27.184 1.00 39.72 70 THR A N 1
ATOM 556 C CA . THR A 1 70 ? 12.947 10.496 -26.275 1.00 39.72 70 THR A CA 1
ATOM 557 C C . THR A 1 70 ? 12.550 9.108 -26.780 1.00 39.72 70 THR A C 1
ATOM 559 O O . THR A 1 70 ? 12.569 8.158 -26.007 1.00 39.72 70 THR A O 1
ATOM 562 N N . ALA A 1 71 ? 12.290 8.956 -28.085 1.00 36.81 71 ALA A N 1
ATOM 563 C CA . ALA A 1 71 ? 11.997 7.650 -28.680 1.00 36.81 71 ALA A CA 1
ATOM 564 C C . ALA A 1 71 ? 13.185 6.672 -28.584 1.00 36.81 71 ALA A C 1
ATOM 566 O O . ALA A 1 71 ? 12.979 5.484 -28.352 1.00 36.81 71 ALA A O 1
ATOM 567 N N . ALA A 1 72 ? 14.424 7.162 -28.707 1.00 34.44 72 ALA A N 1
ATOM 568 C CA . ALA A 1 72 ? 15.625 6.348 -28.519 1.00 34.44 72 ALA A CA 1
ATOM 569 C C . ALA A 1 72 ? 15.823 5.913 -27.055 1.00 34.44 72 ALA A C 1
ATOM 571 O O . ALA A 1 72 ? 16.222 4.777 -26.816 1.00 34.44 72 ALA A O 1
ATOM 572 N N . ALA A 1 73 ? 15.499 6.770 -26.078 1.00 39.28 73 ALA A N 1
ATOM 573 C CA . ALA A 1 73 ? 15.547 6.413 -24.658 1.00 39.28 73 ALA A CA 1
ATOM 574 C C . ALA A 1 73 ? 14.497 5.344 -24.295 1.00 39.28 73 ALA A C 1
ATOM 576 O O . ALA A 1 73 ? 14.818 4.383 -23.599 1.00 39.28 73 ALA A O 1
ATOM 577 N N . THR A 1 74 ? 13.273 5.452 -24.827 1.00 37.84 74 THR A N 1
ATOM 578 C CA . THR A 1 74 ? 12.227 4.428 -24.650 1.00 37.84 74 THR A CA 1
ATOM 579 C C . THR A 1 74 ? 12.585 3.121 -25.365 1.00 37.84 74 THR A C 1
ATOM 581 O O . THR A 1 74 ? 12.467 2.050 -24.785 1.00 37.84 74 THR A O 1
ATOM 584 N N . SER A 1 75 ? 13.135 3.189 -26.582 1.00 38.28 75 SER A N 1
ATOM 585 C CA . SER A 1 75 ? 13.571 1.996 -27.322 1.00 38.28 75 SER A CA 1
ATOM 586 C C . SER A 1 75 ? 14.752 1.271 -26.665 1.00 38.28 75 SER A C 1
ATOM 588 O O . SER A 1 75 ? 14.832 0.050 -26.776 1.00 38.28 75 SER A O 1
ATOM 590 N N . ALA A 1 76 ? 15.667 1.986 -26.000 1.00 37.56 76 ALA A N 1
ATOM 591 C CA . ALA A 1 76 ? 16.760 1.374 -25.241 1.00 37.56 76 ALA A CA 1
ATOM 592 C C . ALA A 1 76 ? 16.258 0.697 -23.953 1.00 37.56 76 ALA A C 1
ATOM 594 O O . ALA A 1 76 ? 16.767 -0.359 -23.582 1.00 37.56 76 ALA A O 1
ATOM 595 N N . TYR A 1 77 ? 15.231 1.271 -23.316 1.00 41.44 77 TYR A N 1
ATOM 596 C CA . TYR A 1 77 ? 14.529 0.662 -22.185 1.00 41.44 77 TYR A CA 1
ATOM 597 C C . TYR A 1 77 ? 13.807 -0.637 -22.592 1.00 41.44 77 TYR A C 1
ATOM 599 O O . TYR A 1 77 ? 13.931 -1.652 -21.908 1.00 41.44 77 TYR A O 1
ATOM 607 N N . ASP A 1 78 ? 13.126 -0.643 -23.742 1.00 42.97 78 ASP A N 1
ATOM 608 C CA . ASP A 1 78 ? 12.350 -1.800 -24.209 1.00 42.97 78 ASP A CA 1
ATOM 609 C C . ASP A 1 78 ? 13.235 -2.927 -24.784 1.00 42.97 78 ASP A C 1
ATOM 611 O O . ASP A 1 78 ? 12.979 -4.109 -24.546 1.00 42.97 78 ASP A O 1
ATOM 615 N N . ALA A 1 79 ? 14.323 -2.594 -25.491 1.00 42.31 79 ALA A N 1
ATOM 616 C CA . ALA A 1 79 ? 15.225 -3.592 -26.079 1.00 42.31 79 ALA A CA 1
ATOM 617 C C . ALA A 1 79 ? 15.960 -4.445 -25.023 1.00 42.31 79 ALA A C 1
ATOM 619 O O . ALA A 1 79 ? 16.273 -5.609 -25.288 1.00 42.31 79 ALA A O 1
ATOM 620 N N . GLY A 1 80 ? 16.181 -3.905 -23.817 1.00 47.25 80 GLY A N 1
ATOM 621 C CA . GLY A 1 80 ? 16.818 -4.612 -22.702 1.00 47.25 80 GLY A CA 1
ATOM 622 C C . GLY A 1 80 ? 15.973 -5.725 -22.065 1.00 47.25 80 GLY A C 1
ATOM 623 O O . GLY A 1 80 ? 16.530 -6.565 -21.365 1.00 47.25 80 GLY A O 1
ATOM 624 N N . ARG A 1 81 ? 14.654 -5.776 -22.319 1.00 48.50 81 ARG A N 1
ATOM 625 C CA . ARG A 1 81 ? 13.736 -6.768 -21.715 1.00 48.50 81 ARG A CA 1
ATOM 626 C C . ARG A 1 81 ? 13.546 -8.057 -22.524 1.00 48.50 81 ARG A C 1
ATOM 628 O O . ARG A 1 81 ? 12.966 -9.002 -22.008 1.00 48.50 81 ARG A O 1
ATOM 635 N N . SER A 1 82 ? 13.995 -8.108 -23.781 1.00 42.47 82 SER A N 1
ATOM 636 C CA . SER A 1 82 ? 13.718 -9.246 -24.685 1.00 42.47 82 SER A CA 1
ATOM 637 C C . SER A 1 82 ? 14.669 -10.443 -24.539 1.00 42.47 82 SER A C 1
ATOM 639 O O . SER A 1 82 ? 14.428 -11.496 -25.128 1.00 42.47 82 SER A O 1
ATOM 641 N N . GLN A 1 83 ? 15.742 -10.314 -23.755 1.00 43.50 83 GLN A N 1
ATOM 642 C CA . GLN A 1 83 ? 16.545 -11.464 -23.340 1.00 43.50 83 GLN A CA 1
ATOM 643 C C . GLN A 1 83 ? 15.813 -12.172 -22.190 1.00 43.50 83 GLN A C 1
ATOM 645 O O . GLN A 1 83 ? 15.318 -11.470 -21.305 1.00 43.50 83 GLN A O 1
ATOM 650 N N . PRO A 1 84 ? 15.734 -13.519 -22.161 1.00 45.91 84 PRO A N 1
ATOM 651 C CA . PRO A 1 84 ? 15.251 -14.227 -20.982 1.00 45.91 84 PRO A CA 1
ATOM 652 C C . PRO A 1 84 ? 16.087 -13.750 -19.797 1.00 45.91 84 PRO A C 1
ATOM 654 O O . PRO A 1 84 ? 17.302 -13.945 -19.771 1.00 45.91 84 PRO A O 1
ATOM 657 N N . TYR A 1 85 ? 15.443 -13.030 -18.882 1.00 46.31 85 TYR A N 1
ATOM 658 C CA . TYR A 1 85 ? 16.076 -12.515 -17.682 1.00 46.31 85 TYR A CA 1
ATOM 659 C C . TYR A 1 85 ? 16.561 -13.739 -16.899 1.00 46.31 85 TYR A C 1
ATOM 661 O O . TYR A 1 85 ? 15.764 -14.438 -16.276 1.00 46.31 85 TYR A O 1
ATOM 669 N N . ASP A 1 86 ? 17.860 -14.041 -16.975 1.00 46.56 86 ASP A N 1
ATOM 670 C CA . ASP A 1 86 ? 18.508 -14.952 -16.037 1.00 46.56 86 ASP A CA 1
ATOM 671 C C . ASP A 1 86 ? 18.485 -14.230 -14.693 1.00 46.56 86 ASP A C 1
ATOM 673 O O . ASP A 1 86 ? 19.351 -13.408 -14.378 1.00 46.56 86 ASP A O 1
ATOM 677 N N . PHE A 1 87 ? 17.378 -14.408 -13.975 1.00 51.00 87 PHE A N 1
ATOM 678 C CA . PHE A 1 87 ? 17.096 -13.747 -12.717 1.00 51.00 87 PHE A CA 1
ATOM 679 C C . PHE A 1 87 ? 18.069 -14.318 -11.678 1.00 51.00 87 PHE A C 1
ATOM 681 O O . PHE A 1 87 ? 17.736 -15.203 -10.893 1.00 51.00 87 PHE A O 1
ATOM 688 N N . GLN A 1 88 ? 19.307 -13.810 -11.677 1.00 50.53 88 GLN A N 1
ATOM 689 C CA . GLN A 1 88 ? 20.323 -14.053 -10.652 1.00 50.53 88 GLN A CA 1
ATOM 690 C C . GLN A 1 88 ? 19.925 -13.321 -9.362 1.00 50.53 88 GLN A C 1
ATOM 692 O O . GLN A 1 88 ? 20.627 -12.433 -8.864 1.00 50.53 88 GLN A O 1
ATOM 697 N N . ALA A 1 89 ? 18.756 -13.684 -8.828 1.00 49.62 89 ALA A N 1
ATOM 698 C CA . ALA A 1 89 ? 18.163 -13.140 -7.616 1.00 49.62 89 ALA A CA 1
ATOM 699 C C . ALA A 1 89 ? 19.130 -13.237 -6.440 1.00 49.62 89 ALA A C 1
ATOM 701 O O . ALA A 1 89 ? 19.202 -12.307 -5.635 1.00 49.62 89 ALA A O 1
ATOM 702 N N . THR A 1 90 ? 19.923 -14.316 -6.388 1.00 51.25 90 THR A N 1
ATOM 703 C CA . THR A 1 90 ? 20.986 -14.559 -5.402 1.00 51.25 90 THR A CA 1
ATOM 704 C C . THR A 1 90 ? 21.904 -13.354 -5.221 1.00 51.25 90 THR A C 1
ATOM 706 O O . THR A 1 90 ? 22.356 -13.104 -4.104 1.00 51.25 90 THR A O 1
ATOM 709 N N . SER A 1 91 ? 22.121 -12.546 -6.263 1.00 55.44 91 SER A N 1
ATOM 710 C CA . SER A 1 91 ? 22.956 -11.349 -6.168 1.00 55.44 91 SER A CA 1
ATOM 711 C C . SER A 1 91 ? 22.350 -10.222 -5.318 1.00 55.44 91 SER A C 1
ATOM 713 O O . SER A 1 91 ? 23.116 -9.497 -4.690 1.00 55.44 91 SER A O 1
ATOM 715 N N . ASN A 1 92 ? 21.021 -10.072 -5.221 1.00 54.19 92 ASN A N 1
ATOM 716 C CA . ASN A 1 92 ? 20.406 -8.949 -4.483 1.00 54.19 92 ASN A CA 1
ATOM 717 C C . ASN A 1 92 ? 20.288 -9.208 -3.004 1.00 54.19 92 ASN A C 1
ATOM 719 O O . ASN A 1 92 ? 20.623 -8.333 -2.221 1.00 54.19 92 ASN A O 1
ATOM 723 N N . TYR A 1 93 ? 19.895 -10.421 -2.619 1.00 57.06 93 TYR A N 1
ATOM 724 C CA . TYR A 1 93 ? 19.966 -10.812 -1.217 1.00 57.06 93 TYR A CA 1
ATOM 725 C C . TYR A 1 93 ? 21.404 -10.687 -0.717 1.00 57.06 93 TYR A C 1
ATOM 727 O O . TYR A 1 93 ? 21.651 -10.062 0.307 1.00 57.06 93 TYR A O 1
ATOM 735 N N . GLN A 1 94 ? 22.381 -11.145 -1.508 1.00 60.94 94 GLN A N 1
ATOM 736 C CA . GLN A 1 94 ? 23.783 -10.933 -1.169 1.00 60.94 94 GLN A CA 1
ATOM 737 C C . GLN A 1 94 ? 24.183 -9.455 -1.148 1.00 60.94 94 GLN A C 1
ATOM 739 O O . GLN A 1 94 ? 25.022 -9.103 -0.333 1.00 60.94 94 GLN A O 1
ATOM 744 N N . LYS A 1 95 ? 23.631 -8.582 -1.999 1.00 64.88 95 LYS A N 1
ATOM 745 C CA . LYS A 1 95 ? 23.898 -7.133 -1.934 1.00 64.88 95 LYS A CA 1
ATOM 746 C C . LYS A 1 95 ? 23.307 -6.508 -0.672 1.00 64.88 95 LYS A C 1
ATOM 748 O O . LYS A 1 95 ? 24.047 -5.831 0.029 1.00 64.88 95 LYS A O 1
ATOM 753 N N . ILE A 1 96 ? 22.045 -6.795 -0.352 1.00 63.22 96 ILE A N 1
ATOM 754 C CA . ILE A 1 96 ? 21.357 -6.337 0.867 1.00 63.22 96 ILE A CA 1
ATOM 755 C C . ILE A 1 96 ? 22.103 -6.816 2.113 1.00 63.22 96 ILE A C 1
ATOM 757 O O . ILE A 1 96 ? 22.384 -6.023 3.006 1.00 63.22 96 ILE A O 1
ATOM 761 N N . LEU A 1 97 ? 22.505 -8.089 2.145 1.00 56.56 97 LEU A N 1
ATOM 762 C CA . LEU A 1 97 ? 23.299 -8.649 3.238 1.00 56.56 97 LEU A CA 1
ATOM 763 C C . LEU A 1 97 ? 24.736 -8.118 3.293 1.00 56.56 97 LEU A C 1
ATOM 765 O O . LEU A 1 97 ? 25.308 -8.045 4.375 1.00 56.56 97 LEU A O 1
ATOM 769 N N . LYS A 1 98 ? 25.337 -7.751 2.153 1.00 59.94 98 LYS A N 1
ATOM 770 C CA . LYS A 1 98 ? 26.684 -7.157 2.102 1.00 59.94 98 LYS A CA 1
ATOM 771 C C . LYS A 1 98 ? 26.717 -5.722 2.618 1.00 59.94 98 LYS A C 1
ATOM 773 O O . LYS A 1 98 ? 27.816 -5.205 2.836 1.00 59.94 98 LYS A O 1
ATOM 778 N N . TYR A 1 99 ? 25.569 -5.066 2.805 1.00 59.81 99 TYR A N 1
ATOM 779 C CA . TYR A 1 99 ? 25.558 -3.758 3.441 1.00 59.81 99 TYR A CA 1
ATOM 780 C C . TYR A 1 99 ? 26.014 -3.877 4.891 1.00 59.81 99 TYR A C 1
ATOM 782 O O . TYR A 1 99 ? 25.548 -4.711 5.661 1.00 59.81 99 TYR A O 1
ATOM 790 N N . ASN A 1 100 ? 26.990 -3.028 5.200 1.00 52.84 100 ASN A N 1
ATOM 791 C CA . ASN A 1 100 ? 27.827 -3.051 6.382 1.00 52.84 100 ASN A CA 1
ATOM 792 C C . ASN A 1 100 ? 26.998 -3.245 7.662 1.00 52.84 100 ASN A C 1
ATOM 794 O O . ASN A 1 100 ? 26.310 -2.316 8.096 1.00 52.84 100 ASN A O 1
ATOM 798 N N . GLU A 1 101 ? 27.083 -4.442 8.254 1.00 60.78 101 GLU A N 1
ATOM 799 C CA . GLU A 1 101 ? 26.426 -4.810 9.517 1.00 60.78 101 GLU A CA 1
ATOM 800 C C . GLU A 1 101 ? 26.670 -3.759 10.605 1.00 60.78 101 GLU A C 1
ATOM 802 O O . GLU A 1 101 ? 25.776 -3.466 11.389 1.00 60.78 101 GLU A O 1
ATOM 807 N N . SER A 1 102 ? 27.818 -3.072 10.564 1.00 59.75 102 SER A N 1
ATOM 808 C CA . SER A 1 102 ? 28.162 -2.012 11.514 1.00 59.75 102 SER A CA 1
ATOM 809 C C . SER A 1 102 ? 27.273 -0.760 11.446 1.00 59.75 102 SER A C 1
ATOM 811 O O . SER A 1 102 ? 27.432 0.128 12.279 1.00 59.75 102 SER A O 1
ATOM 813 N N . THR A 1 103 ? 26.419 -0.617 10.427 1.00 64.81 103 THR A N 1
ATOM 814 C CA . THR A 1 103 ? 25.546 0.562 10.250 1.00 64.81 103 THR A CA 1
ATOM 815 C C . THR A 1 103 ? 24.183 0.374 10.912 1.00 64.81 103 THR A C 1
ATOM 817 O O . THR A 1 103 ? 23.494 1.358 11.173 1.00 64.81 103 THR A O 1
ATOM 820 N N . PHE A 1 104 ? 23.799 -0.871 11.200 1.00 65.75 104 PHE A N 1
ATOM 821 C CA . PHE A 1 104 ? 22.557 -1.180 11.896 1.00 65.75 104 PHE A CA 1
ATOM 822 C C . PHE A 1 104 ? 22.879 -1.467 13.353 1.00 65.75 104 PHE A C 1
ATOM 824 O O . PHE A 1 104 ? 23.652 -2.370 13.660 1.00 65.75 104 PHE A O 1
ATOM 831 N N . ALA A 1 105 ? 22.276 -0.700 14.262 1.00 58.78 105 ALA A N 1
ATOM 832 C CA . ALA A 1 105 ? 22.196 -1.139 15.644 1.00 58.78 105 ALA A CA 1
ATOM 833 C C . ALA A 1 105 ? 21.451 -2.482 15.635 1.00 58.78 105 ALA A C 1
ATOM 835 O O . ALA A 1 105 ? 20.318 -2.562 15.162 1.00 58.78 105 ALA A O 1
ATOM 836 N N . HIS A 1 106 ? 22.122 -3.540 16.083 1.00 55.44 106 HIS A N 1
ATOM 837 C CA . HIS A 1 106 ? 21.630 -4.920 16.053 1.00 55.44 106 HIS A CA 1
ATOM 838 C C . HIS A 1 106 ? 20.485 -5.199 17.033 1.00 55.44 106 HIS A C 1
ATOM 840 O O . HIS A 1 106 ? 20.112 -6.351 17.233 1.00 55.44 106 HIS A O 1
ATOM 846 N N . GLU A 1 107 ? 19.935 -4.181 17.681 1.00 61.53 107 GLU A N 1
ATOM 847 C CA . GLU A 1 107 ? 19.094 -4.392 18.841 1.00 61.53 107 GLU A CA 1
ATOM 848 C C . GLU A 1 107 ? 17.815 -3.583 18.699 1.00 61.53 107 GLU A C 1
ATOM 850 O O . GLU A 1 107 ? 17.818 -2.357 18.574 1.00 61.53 107 GLU A O 1
ATOM 855 N N . VAL A 1 108 ? 16.700 -4.314 18.735 1.00 69.81 108 VAL A N 1
ATOM 856 C CA . VAL A 1 108 ? 15.471 -3.818 19.343 1.00 69.81 108 VAL A CA 1
ATOM 857 C C . VAL A 1 108 ? 15.873 -3.306 20.724 1.00 69.81 108 VAL A C 1
ATOM 859 O O . VAL A 1 108 ? 16.060 -4.093 21.648 1.00 69.81 108 VAL A O 1
ATOM 862 N N . ASP A 1 109 ? 16.110 -2.004 20.832 1.00 76.88 109 ASP A N 1
ATOM 863 C CA . ASP A 1 109 ? 16.466 -1.388 22.099 1.00 76.88 109 ASP A CA 1
ATOM 864 C C . ASP A 1 109 ? 15.232 -1.349 23.017 1.00 76.88 109 ASP A C 1
ATOM 866 O O . ASP A 1 109 ? 14.079 -1.321 22.572 1.00 76.88 109 ASP A O 1
ATOM 870 N N . GLU A 1 110 ? 15.473 -1.350 24.330 1.00 82.19 110 GLU A N 1
ATOM 871 C CA . GLU A 1 110 ? 14.429 -1.130 25.346 1.00 82.19 110 GLU A CA 1
ATOM 872 C C . GLU A 1 110 ? 13.633 0.155 25.053 1.00 82.19 110 GLU A C 1
ATOM 874 O O . GLU A 1 110 ? 12.440 0.241 25.340 1.00 82.19 110 GLU A O 1
ATOM 879 N N . GLU A 1 111 ? 14.271 1.136 24.402 1.00 84.38 111 GLU A N 1
ATOM 880 C CA . GLU A 1 111 ? 13.611 2.343 23.917 1.00 84.38 111 GLU A CA 1
ATOM 881 C C . GLU A 1 111 ? 12.482 2.011 22.929 1.00 84.38 111 GLU A C 1
ATOM 883 O O . GLU A 1 111 ? 11.347 2.425 23.162 1.00 84.38 111 GLU A O 1
ATOM 888 N N . LEU A 1 112 ? 12.731 1.233 21.870 1.00 84.12 112 LEU A N 1
ATOM 889 C CA . LEU A 1 112 ? 11.717 0.837 20.890 1.00 84.12 112 LEU A CA 1
ATOM 890 C C . LEU A 1 112 ? 10.581 0.031 21.530 1.00 84.12 112 LEU A C 1
ATOM 892 O O . LEU A 1 112 ? 9.417 0.233 21.179 1.00 84.12 112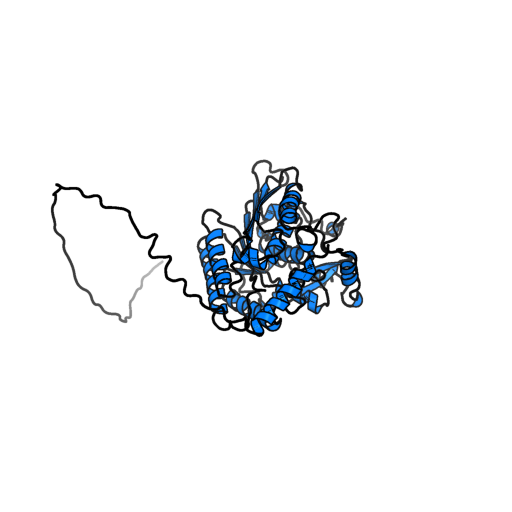 LEU A O 1
ATOM 896 N N . LEU A 1 113 ? 10.898 -0.860 22.473 1.00 85.31 113 LEU A N 1
ATOM 897 C CA . LEU A 1 113 ? 9.885 -1.639 23.196 1.00 85.31 113 LEU A CA 1
ATOM 898 C C . LEU A 1 113 ? 9.028 -0.774 24.126 1.00 85.31 113 LEU A C 1
ATOM 900 O O . LEU A 1 113 ? 7.850 -1.079 24.318 1.00 85.31 113 LEU A O 1
ATOM 904 N N . SER A 1 114 ? 9.592 0.314 24.656 1.00 86.12 114 SER A N 1
ATOM 905 C CA . SER A 1 114 ? 8.881 1.267 25.515 1.00 86.12 114 SER A CA 1
ATOM 906 C C . SER A 1 114 ? 7.943 2.214 24.756 1.00 86.12 114 SER A C 1
ATOM 908 O O . SER A 1 114 ? 7.082 2.851 25.369 1.00 86.12 114 SER A O 1
ATOM 910 N N . ARG A 1 115 ? 8.076 2.314 23.424 1.00 86.12 115 ARG A N 1
ATOM 911 C CA . ARG A 1 115 ? 7.239 3.198 22.601 1.00 86.12 115 ARG A CA 1
ATOM 912 C C . ARG A 1 115 ? 5.792 2.686 22.508 1.00 86.12 115 ARG A C 1
ATOM 914 O O . ARG A 1 115 ? 5.563 1.476 22.404 1.00 86.12 115 ARG A O 1
ATOM 921 N N . PRO A 1 116 ? 4.794 3.590 22.482 1.00 87.06 116 PRO A N 1
ATOM 922 C CA . PRO A 1 116 ? 3.398 3.218 22.260 1.00 87.06 116 PRO A CA 1
ATOM 923 C C . PRO A 1 116 ? 3.187 2.660 20.847 1.00 87.06 116 PRO A C 1
ATOM 925 O O . PRO A 1 116 ? 3.953 2.955 19.934 1.00 87.06 116 PRO A O 1
ATOM 928 N N . PHE A 1 117 ? 2.118 1.890 20.624 1.00 86.50 117 PHE A N 1
ATOM 929 C CA . PHE A 1 117 ? 1.785 1.449 19.267 1.00 86.50 117 PHE A CA 1
ATOM 930 C C . PHE A 1 117 ? 1.273 2.607 18.397 1.00 86.50 117 PHE A C 1
ATOM 932 O O . PHE A 1 117 ? 0.482 3.418 18.874 1.00 86.50 117 PHE A O 1
ATOM 939 N N . CYS A 1 118 ? 1.643 2.650 17.112 1.00 80.69 118 CYS A N 1
ATOM 940 C CA . CYS A 1 118 ? 1.322 3.769 16.212 1.00 80.69 118 CYS A CA 1
ATOM 941 C C . CYS A 1 118 ? -0.186 4.036 16.032 1.00 80.69 118 CYS A C 1
ATOM 943 O O . CYS A 1 118 ? -0.572 5.172 15.779 1.00 80.69 118 CYS A O 1
ATOM 945 N N . GLY A 1 119 ? -1.048 3.026 16.206 1.00 66.94 119 GLY A N 1
ATOM 946 C CA . GLY A 1 119 ? -2.507 3.194 16.159 1.00 66.94 119 GLY A CA 1
ATOM 947 C C . GLY A 1 119 ? -3.123 3.801 17.427 1.00 66.94 119 GLY A C 1
ATOM 948 O O . GLY A 1 119 ? -4.067 4.581 17.350 1.00 66.94 119 GLY A O 1
ATOM 949 N N . LEU A 1 120 ? -2.548 3.528 18.604 1.00 57.91 120 LEU A N 1
ATOM 950 C CA . LEU A 1 120 ? -3.080 4.010 19.890 1.00 57.91 120 LEU A CA 1
ATOM 951 C C . LEU A 1 120 ? -2.982 5.532 20.063 1.00 57.91 120 LEU A C 1
ATOM 953 O O . LEU A 1 120 ? -3.462 6.074 21.058 1.00 57.91 120 LEU A O 1
ATOM 957 N N . LEU A 1 121 ? -2.343 6.219 19.120 1.00 52.56 121 LEU A N 1
ATOM 958 C CA . LEU A 1 121 ? -1.995 7.620 19.245 1.00 52.56 121 LEU A CA 1
ATOM 959 C C . LEU A 1 121 ? -3.123 8.602 18.912 1.00 52.56 121 LEU A C 1
ATOM 961 O O . LEU A 1 121 ? -2.916 9.788 19.156 1.00 52.56 121 LEU A O 1
ATOM 965 N N . GLN A 1 122 ? -4.327 8.190 18.473 1.00 49.78 122 GLN A N 1
ATOM 966 C CA . GLN A 1 122 ? -5.444 9.149 18.355 1.00 49.78 122 GLN A CA 1
ATOM 967 C C . GLN A 1 122 ? -6.850 8.607 18.650 1.00 49.78 122 GLN A C 1
ATOM 969 O O . GLN A 1 122 ? -7.309 7.642 18.052 1.00 49.78 122 GLN A O 1
ATOM 974 N N . ALA A 1 123 ? -7.574 9.351 19.499 1.00 34.69 123 ALA A N 1
ATOM 975 C CA . ALA A 1 123 ? -9.041 9.405 19.486 1.00 34.69 123 ALA A CA 1
ATOM 976 C C . ALA A 1 123 ? -9.644 10.770 19.904 1.00 34.69 123 ALA A C 1
ATOM 978 O O . ALA A 1 123 ? -10.806 11.016 19.600 1.00 34.69 123 ALA A O 1
ATOM 979 N N . SER A 1 124 ? -8.922 11.693 20.566 1.00 36.50 124 SER A N 1
ATOM 980 C CA . SER A 1 124 ? -9.557 12.959 21.011 1.00 36.50 124 SER A CA 1
ATOM 981 C C . SER A 1 124 ? -8.625 14.140 21.336 1.00 36.50 124 SER A C 1
ATOM 983 O O . SER A 1 124 ? -9.050 15.077 22.009 1.00 36.50 124 SER A O 1
ATOM 985 N N . GLY A 1 125 ? -7.362 14.126 20.902 1.00 36.66 125 GLY A N 1
ATOM 986 C CA . GLY A 1 125 ? -6.433 15.246 21.115 1.00 36.66 125 GLY A CA 1
ATOM 987 C C . GLY A 1 125 ? -6.205 16.055 19.833 1.00 36.66 125 GLY A C 1
ATOM 988 O O . GLY A 1 125 ? -6.149 15.443 18.766 1.00 36.66 125 GLY A O 1
ATOM 989 N N . PRO A 1 126 ? -6.055 17.396 19.897 1.00 38.53 126 PRO A N 1
ATOM 990 C CA . PRO A 1 126 ? -5.579 18.175 18.756 1.00 38.53 126 PRO A CA 1
ATOM 991 C C . PRO A 1 126 ? -4.240 17.586 18.312 1.00 38.53 126 PRO A C 1
ATOM 993 O O . PRO A 1 126 ? -3.357 17.413 19.148 1.00 38.53 126 PRO A O 1
ATOM 996 N N . ALA A 1 127 ? -4.168 17.213 17.032 1.00 40.50 127 ALA A N 1
ATOM 997 C CA . ALA A 1 127 ? -3.028 16.645 16.320 1.00 40.50 127 ALA A CA 1
ATOM 998 C C . ALA A 1 127 ? -1.736 16.572 17.153 1.00 40.50 127 ALA A C 1
ATOM 1000 O O . ALA A 1 127 ? -1.020 17.565 17.298 1.00 40.50 127 ALA A O 1
ATOM 1001 N N . GLN A 1 128 ? -1.420 15.381 17.676 1.00 48.97 128 GLN A N 1
ATOM 1002 C CA . GLN A 1 128 ? -0.027 15.082 18.001 1.00 48.97 128 GLN A CA 1
ATOM 1003 C C . GLN A 1 128 ? 0.804 15.430 16.770 1.00 48.97 128 GLN A C 1
ATOM 1005 O O . GLN A 1 128 ? 0.398 15.122 15.647 1.00 48.97 128 GLN A O 1
ATOM 1010 N N . ASN A 1 129 ? 1.879 16.181 17.002 1.00 48.41 129 ASN A N 1
ATOM 1011 C CA . ASN A 1 129 ? 2.613 16.906 15.983 1.00 48.41 129 ASN A CA 1
ATOM 1012 C C . ASN A 1 129 ? 2.859 15.991 14.771 1.00 48.41 129 ASN A C 1
ATOM 1014 O O . ASN A 1 129 ? 3.610 15.024 14.905 1.00 48.41 129 ASN A O 1
ATOM 1018 N N . PRO A 1 130 ? 2.275 16.280 13.590 1.00 53.50 130 PRO A N 1
ATOM 1019 C CA . PRO A 1 130 ? 2.529 15.515 12.373 1.00 53.50 130 PRO A CA 1
ATOM 1020 C C . PRO A 1 130 ? 4.026 15.350 12.090 1.00 53.50 130 PRO A C 1
ATOM 1022 O O . PRO A 1 130 ? 4.410 14.428 11.380 1.00 53.50 130 PRO A O 1
ATOM 1025 N N . ALA A 1 131 ? 4.871 16.223 12.665 1.00 53.22 131 ALA A N 1
ATOM 1026 C CA . ALA A 1 131 ? 6.323 16.122 12.648 1.00 53.22 131 ALA A CA 1
ATOM 1027 C C . ALA A 1 131 ? 6.913 14.846 13.271 1.00 53.22 131 ALA A C 1
ATOM 1029 O O . ALA A 1 131 ? 7.974 14.432 12.814 1.00 53.22 131 ALA A O 1
ATOM 1030 N N . GLU A 1 132 ? 6.275 14.201 14.252 1.00 56.88 132 GLU A N 1
ATOM 1031 C CA . GLU A 1 132 ? 6.838 12.989 14.878 1.00 56.88 132 GLU A CA 1
ATOM 1032 C C . GLU A 1 132 ? 6.764 11.769 13.948 1.00 56.88 132 GLU A C 1
ATOM 1034 O O . GLU A 1 132 ? 7.694 10.969 13.909 1.00 56.88 132 GLU A O 1
ATOM 1039 N N . PHE A 1 133 ? 5.747 11.700 13.084 1.00 65.25 133 PHE A N 1
ATOM 1040 C CA . PHE A 1 133 ? 5.636 10.677 12.038 1.00 65.25 133 PHE A CA 1
ATOM 1041 C C . PHE A 1 133 ? 6.427 11.008 10.761 1.00 65.25 133 PHE A C 1
ATOM 1043 O O . PHE A 1 133 ? 6.363 10.252 9.792 1.00 65.25 133 PHE A O 1
ATOM 1050 N N . LYS A 1 134 ? 7.165 12.131 10.719 1.00 70.56 134 LYS A N 1
ATOM 1051 C CA . LYS A 1 134 ? 7.944 12.522 9.527 1.00 70.56 134 LYS A CA 1
ATOM 1052 C C . LYS A 1 134 ? 9.220 11.712 9.349 1.00 70.56 134 LYS A C 1
ATOM 1054 O O . LYS A 1 134 ? 9.897 11.925 8.359 1.00 70.56 134 LYS A O 1
ATOM 1059 N N . GLN A 1 135 ? 9.597 10.859 10.295 1.00 85.19 135 GLN A N 1
ATOM 1060 C CA . GLN A 1 135 ? 10.831 10.082 10.224 1.00 85.19 135 GLN A CA 1
ATOM 1061 C C . GLN A 1 135 ? 10.638 8.726 10.890 1.00 85.19 135 GLN A C 1
ATOM 1063 O O . GLN A 1 135 ? 9.834 8.589 11.812 1.00 85.19 135 GLN A O 1
ATOM 1068 N N . GLY A 1 136 ? 11.401 7.740 10.445 1.00 91.00 136 GLY A N 1
ATOM 1069 C CA . GLY A 1 136 ? 11.509 6.439 11.076 1.00 91.00 136 GLY A CA 1
ATOM 1070 C C . GLY A 1 136 ? 12.920 5.884 10.951 1.00 91.00 136 GLY A C 1
ATOM 1071 O O . GLY A 1 136 ? 13.867 6.581 10.578 1.00 91.00 136 GLY A O 1
ATOM 1072 N N . ARG A 1 137 ? 13.072 4.610 11.294 1.00 92.62 137 ARG A N 1
ATOM 1073 C CA . ARG A 1 137 ? 14.325 3.881 11.095 1.00 92.62 137 ARG A CA 1
ATOM 1074 C C . ARG A 1 137 ? 14.051 2.435 10.729 1.00 92.62 137 ARG A C 1
ATOM 1076 O O . ARG A 1 137 ? 13.178 1.792 11.310 1.00 92.62 137 ARG A O 1
ATOM 1083 N N . TRP A 1 138 ? 14.852 1.916 9.811 1.00 93.81 138 TRP A N 1
ATOM 1084 C CA . TRP A 1 138 ? 15.008 0.486 9.623 1.00 93.81 138 TRP A CA 1
ATOM 1085 C C . TRP A 1 138 ? 15.958 -0.082 10.670 1.00 93.81 138 TRP A C 1
ATOM 1087 O O . TRP A 1 138 ? 17.002 0.507 10.962 1.00 93.81 138 TRP A O 1
ATOM 1097 N N . TYR A 1 139 ? 15.615 -1.238 11.212 1.00 90.88 139 TYR A N 1
ATOM 1098 C CA . TYR A 1 139 ? 16.461 -2.003 12.117 1.00 90.88 139 TYR A CA 1
ATOM 1099 C C . TYR A 1 139 ? 16.421 -3.482 11.729 1.00 90.88 139 TYR A C 1
ATOM 1101 O O . TYR A 1 139 ? 15.524 -3.916 11.001 1.00 90.88 139 TYR A O 1
ATOM 1109 N N . LYS A 1 140 ? 17.417 -4.239 12.190 1.00 89.62 140 LYS A N 1
ATOM 1110 C CA . LYS A 1 140 ? 17.412 -5.700 12.106 1.00 89.62 140 LYS A CA 1
ATOM 1111 C C . LYS A 1 140 ? 16.903 -6.264 13.422 1.00 89.62 140 LYS A C 1
ATOM 1113 O O . LYS A 1 140 ? 17.345 -5.820 14.480 1.00 89.62 140 LYS A O 1
ATOM 1118 N N . ASP A 1 141 ? 15.993 -7.226 13.370 1.00 87.06 141 ASP A N 1
ATOM 1119 C CA . ASP A 1 141 ? 15.658 -8.001 14.559 1.00 87.06 141 ASP A CA 1
ATOM 1120 C C . ASP A 1 141 ? 16.770 -9.016 14.901 1.00 87.06 141 ASP A C 1
ATOM 1122 O O . ASP A 1 141 ? 17.837 -9.059 14.284 1.00 87.06 141 ASP A O 1
ATOM 1126 N N . HIS A 1 142 ? 16.513 -9.856 15.902 1.00 84.38 142 HIS A N 1
ATOM 1127 C CA . HIS A 1 142 ? 17.452 -10.880 16.355 1.00 84.38 142 HIS A CA 1
ATOM 1128 C C . HIS A 1 142 ? 17.608 -12.054 15.370 1.00 84.38 142 HIS A C 1
ATOM 1130 O O . HIS A 1 142 ? 18.552 -12.832 15.505 1.00 84.38 142 HIS A O 1
ATOM 1136 N N . GLN A 1 143 ? 16.723 -12.181 14.377 1.00 86.19 143 GLN A N 1
ATOM 1137 C CA . GLN A 1 143 ? 16.852 -13.090 13.238 1.00 86.19 143 GLN A CA 1
ATOM 1138 C C . GLN A 1 143 ? 17.631 -12.460 12.076 1.00 86.19 143 GLN A C 1
ATOM 1140 O O . GLN A 1 143 ? 17.936 -13.150 11.105 1.00 86.19 143 GLN A O 1
ATOM 1145 N N . GLY A 1 144 ? 17.984 -11.175 12.167 1.00 87.00 144 GLY A N 1
ATOM 1146 C CA . GLY A 1 144 ? 18.634 -10.433 11.089 1.00 87.00 144 GLY A CA 1
ATOM 1147 C C . GLY A 1 144 ? 17.660 -9.911 10.031 1.00 87.00 144 GLY A C 1
ATOM 1148 O O . GLY A 1 144 ? 18.102 -9.419 8.991 1.00 87.00 144 GLY A O 1
ATOM 1149 N N . GLU A 1 145 ? 16.359 -9.994 10.296 1.00 89.31 145 GLU A N 1
ATOM 1150 C CA . GLU A 1 145 ? 15.298 -9.550 9.408 1.00 89.31 145 GLU A CA 1
ATOM 1151 C C . GLU A 1 145 ? 15.064 -8.041 9.530 1.00 89.31 145 GLU A C 1
ATOM 1153 O O . GLU A 1 145 ? 15.110 -7.478 10.623 1.00 89.31 145 GLU A O 1
ATOM 1158 N N . PHE A 1 146 ? 14.793 -7.374 8.406 1.00 92.31 146 PHE A N 1
ATOM 1159 C CA . PHE A 1 146 ? 14.621 -5.921 8.375 1.00 92.31 146 PHE A CA 1
ATOM 1160 C C . PHE A 1 146 ? 13.185 -5.486 8.651 1.00 92.31 146 PHE A C 1
ATOM 1162 O O . PHE A 1 146 ? 12.236 -5.983 8.044 1.00 92.31 146 PHE A O 1
ATOM 1169 N N . PHE A 1 147 ? 13.054 -4.469 9.495 1.00 94.06 147 PHE A N 1
ATOM 1170 C CA . PHE A 1 147 ? 11.785 -3.864 9.870 1.00 94.06 147 PHE A CA 1
ATOM 1171 C C . PHE A 1 147 ? 11.903 -2.353 9.926 1.00 94.06 147 PHE A C 1
ATOM 1173 O O . PHE A 1 147 ? 12.951 -1.840 10.311 1.00 94.06 147 PHE A O 1
ATOM 1180 N N . TRP A 1 148 ? 10.824 -1.652 9.594 1.00 95.00 148 TRP A N 1
ATOM 1181 C CA . TRP A 1 148 ? 10.742 -0.202 9.737 1.00 95.00 148 TRP A CA 1
ATOM 1182 C C . TRP A 1 148 ? 9.854 0.171 10.922 1.00 95.00 148 TRP A C 1
ATOM 1184 O O . TRP A 1 148 ? 8.846 -0.485 11.182 1.00 95.00 148 TRP A O 1
ATOM 1194 N N . GLU A 1 149 ? 10.230 1.232 11.631 1.00 92.75 149 GLU A N 1
ATOM 1195 C CA . GLU A 1 149 ? 9.451 1.818 12.723 1.00 92.75 149 GLU A CA 1
ATOM 1196 C C . GLU A 1 149 ? 9.434 3.329 12.582 1.00 92.75 149 GLU A C 1
ATOM 1198 O O . GLU A 1 149 ? 10.480 3.943 12.360 1.00 92.75 149 GLU A O 1
ATOM 1203 N N . ALA A 1 150 ? 8.261 3.928 12.762 1.00 89.88 150 ALA A N 1
ATOM 1204 C CA . ALA A 1 150 ? 8.147 5.372 12.874 1.00 89.88 150 ALA A CA 1
ATOM 1205 C C . ALA A 1 150 ? 8.825 5.867 14.162 1.00 89.88 150 ALA A C 1
ATOM 1207 O O . ALA A 1 150 ? 8.907 5.173 15.181 1.00 89.88 150 ALA A O 1
ATOM 1208 N N . ASN A 1 151 ? 9.299 7.107 14.148 1.00 86.56 151 ASN A N 1
ATOM 1209 C CA . ASN A 1 151 ? 9.749 7.753 15.368 1.00 86.56 151 ASN A CA 1
ATOM 1210 C C . ASN A 1 151 ? 8.554 7.994 16.301 1.00 86.56 151 ASN A C 1
ATOM 1212 O O . ASN A 1 151 ? 7.450 8.306 15.868 1.00 86.56 151 ASN A O 1
ATOM 1216 N N . GLY A 1 152 ? 8.770 7.795 17.602 1.00 84.38 152 GLY A N 1
ATOM 1217 C CA . GLY A 1 152 ? 7.745 8.015 18.628 1.00 84.38 152 GLY A CA 1
ATOM 1218 C C . GLY A 1 152 ? 6.729 6.882 18.814 1.00 84.38 152 GLY A C 1
ATOM 1219 O O . GLY A 1 152 ? 6.029 6.876 19.824 1.00 84.38 152 GLY A O 1
ATOM 1220 N N . CYS A 1 153 ? 6.670 5.886 17.926 1.00 87.81 153 CYS A N 1
ATOM 1221 C CA . CYS A 1 153 ? 5.774 4.743 18.091 1.00 87.81 153 CYS A CA 1
ATOM 1222 C C . CYS A 1 153 ? 6.362 3.434 17.558 1.00 87.81 153 CYS A C 1
ATOM 1224 O O . CYS A 1 153 ? 7.422 3.414 16.941 1.00 87.81 153 CYS A O 1
ATOM 1226 N N . ARG A 1 154 ? 5.671 2.331 17.843 1.00 90.19 154 ARG A N 1
ATOM 1227 C CA . ARG A 1 154 ? 5.965 0.997 17.326 1.00 90.19 154 ARG A CA 1
ATOM 1228 C C . ARG A 1 154 ? 4.799 0.483 16.487 1.00 90.19 154 ARG A C 1
ATOM 1230 O O . ARG A 1 154 ? 3.639 0.592 16.882 1.00 90.19 154 ARG A O 1
ATOM 1237 N N . LEU A 1 155 ? 5.067 -0.124 15.347 1.00 90.69 155 LEU A N 1
ATOM 1238 C CA . LEU A 1 155 ? 4.076 -0.800 14.534 1.00 90.69 155 LEU A CA 1
ATOM 1239 C C . LEU A 1 155 ? 3.694 -2.118 15.196 1.00 90.69 155 LEU A C 1
ATOM 1241 O O . LEU A 1 155 ? 4.526 -2.984 15.490 1.00 90.69 155 LEU A O 1
ATOM 1245 N N . ARG A 1 156 ? 2.393 -2.299 15.422 1.00 92.00 156 ARG A N 1
ATOM 1246 C CA . ARG A 1 156 ? 1.864 -3.611 15.772 1.00 92.00 156 ARG A CA 1
ATOM 1247 C C . ARG A 1 156 ? 1.862 -4.482 14.522 1.00 92.00 156 ARG A C 1
ATOM 1249 O O . ARG A 1 156 ? 1.137 -4.190 13.578 1.00 92.00 156 ARG A O 1
ATOM 1256 N N . ARG A 1 157 ? 2.625 -5.565 14.556 1.00 93.50 157 ARG A N 1
ATOM 1257 C CA . ARG A 1 157 ? 2.673 -6.574 13.494 1.00 93.50 157 ARG A CA 1
ATOM 1258 C C . ARG A 1 157 ? 1.595 -7.602 13.773 1.00 93.50 157 ARG A C 1
ATOM 1260 O O . ARG A 1 157 ? 1.792 -8.499 14.595 1.00 93.50 157 ARG A O 1
ATOM 1267 N N . LEU A 1 158 ? 0.418 -7.365 13.203 1.00 93.81 158 LEU A N 1
ATOM 1268 C CA . LEU A 1 158 ? -0.734 -8.232 13.408 1.00 93.81 158 LEU A CA 1
ATOM 1269 C C . LEU A 1 158 ? -0.455 -9.623 12.856 1.00 93.81 158 LEU A C 1
ATOM 1271 O O . LEU A 1 158 ? 0.122 -9.767 11.783 1.00 93.81 158 LEU A O 1
ATOM 1275 N N . GLN A 1 159 ? -0.926 -10.643 13.563 1.00 94.38 159 GLN A N 1
ATOM 1276 C CA . GLN A 1 159 ? -1.049 -11.971 12.977 1.00 94.38 159 GLN A CA 1
ATOM 1277 C C . GLN A 1 159 ? -2.212 -11.995 11.986 1.00 94.38 159 GLN A C 1
ATOM 1279 O O . GLN A 1 159 ? -3.161 -11.214 12.098 1.00 94.38 159 GLN A O 1
ATOM 1284 N N . ALA A 1 160 ? -2.170 -12.912 11.021 1.00 92.94 160 ALA A N 1
ATOM 1285 C CA . ALA A 1 160 ? -3.187 -12.966 9.976 1.00 92.94 160 ALA A CA 1
ATOM 1286 C C . ALA A 1 160 ? -4.600 -13.144 10.539 1.00 92.94 160 ALA A C 1
ATOM 1288 O O . ALA A 1 160 ? -5.516 -12.470 10.085 1.00 92.94 160 ALA A O 1
ATOM 1289 N N . ASP A 1 161 ? -4.780 -13.975 11.567 1.00 90.69 161 ASP A N 1
ATOM 1290 C CA . ASP A 1 161 ? -6.090 -14.162 12.200 1.00 90.69 161 ASP A CA 1
ATOM 1291 C C . ASP A 1 161 ? -6.580 -12.883 12.909 1.00 90.69 161 ASP A C 1
ATOM 1293 O O . ASP A 1 161 ? -7.767 -12.564 12.851 1.00 90.69 161 ASP A O 1
ATOM 1297 N N . GLU A 1 162 ? -5.677 -12.097 13.507 1.00 91.19 162 GLU A N 1
ATOM 1298 C CA . GLU A 1 162 ? -6.018 -10.800 14.110 1.00 91.19 162 GLU A CA 1
ATOM 1299 C C . GLU A 1 162 ? -6.409 -9.769 13.041 1.00 91.19 162 GLU A C 1
ATOM 1301 O O . GLU A 1 162 ? -7.372 -9.021 13.220 1.00 91.19 162 GLU A O 1
ATOM 1306 N N . ALA A 1 163 ? -5.691 -9.742 11.914 1.00 93.69 163 ALA A N 1
ATOM 1307 C CA . ALA A 1 163 ? -6.002 -8.870 10.786 1.00 93.69 163 ALA A CA 1
ATOM 1308 C C . ALA A 1 163 ? -7.324 -9.262 10.111 1.00 93.69 163 ALA A C 1
ATOM 1310 O O . ALA A 1 163 ? -8.165 -8.398 9.877 1.00 93.69 163 ALA A O 1
ATOM 1311 N N . ARG A 1 164 ? -7.553 -10.560 9.867 1.00 92.62 164 ARG A N 1
ATOM 1312 C CA . ARG A 1 164 ? -8.826 -11.095 9.358 1.00 92.62 164 ARG A CA 1
ATOM 1313 C C . ARG A 1 164 ? -9.984 -10.712 10.277 1.00 92.62 164 ARG A C 1
ATOM 1315 O O . ARG A 1 164 ? -11.000 -10.226 9.796 1.00 92.62 164 ARG A O 1
ATOM 1322 N N . HIS A 1 165 ? -9.820 -10.883 11.591 1.00 89.88 165 HIS A N 1
ATOM 1323 C CA . HIS A 1 165 ? -10.839 -10.504 12.570 1.00 89.88 165 HIS A CA 1
ATOM 1324 C C . HIS A 1 165 ? -11.123 -9.000 12.563 1.00 89.88 165 HIS A C 1
ATOM 1326 O O . HIS A 1 165 ? -12.280 -8.601 12.560 1.00 89.88 165 HIS A O 1
ATOM 1332 N N . CYS A 1 166 ? -10.089 -8.161 12.520 1.00 92.00 166 CYS A N 1
ATOM 1333 C CA . CYS A 1 166 ? -10.263 -6.714 12.417 1.00 92.00 166 CYS A CA 1
ATOM 1334 C C . CYS A 1 166 ? -11.005 -6.298 11.135 1.00 92.00 166 CYS A C 1
ATOM 1336 O O . CYS A 1 166 ? -11.896 -5.449 11.168 1.00 92.00 166 CYS A O 1
ATOM 1338 N N . LEU A 1 167 ? -10.621 -6.887 10.001 1.00 93.56 167 LEU A N 1
ATOM 1339 C CA . LEU A 1 167 ? -11.182 -6.578 8.686 1.00 93.56 167 LEU A CA 1
ATOM 1340 C C . LEU A 1 167 ? -12.496 -7.324 8.411 1.00 93.56 167 LEU A C 1
ATOM 1342 O O . LEU A 1 167 ? -13.029 -7.253 7.305 1.00 93.56 167 LEU A O 1
ATOM 1346 N N . ALA A 1 168 ? -13.025 -8.028 9.411 1.00 91.75 168 ALA A N 1
ATOM 1347 C CA . ALA A 1 168 ? -14.292 -8.730 9.355 1.00 91.75 168 ALA A CA 1
ATOM 1348 C C . ALA A 1 168 ? -15.422 -7.807 8.891 1.00 91.75 168 ALA A C 1
ATOM 1350 O O . ALA A 1 168 ? -15.722 -6.801 9.532 1.00 91.75 168 ALA A O 1
ATOM 1351 N N . ASN A 1 169 ? -16.079 -8.199 7.801 1.00 91.81 169 ASN A N 1
ATOM 1352 C CA . ASN A 1 169 ? -17.168 -7.474 7.151 1.00 91.81 169 ASN A CA 1
ATOM 1353 C C . ASN A 1 169 ? -16.785 -6.056 6.715 1.00 91.81 169 ASN A C 1
ATOM 1355 O O . ASN A 1 169 ? -17.659 -5.197 6.623 1.00 91.81 169 ASN A O 1
ATOM 1359 N N . ARG A 1 170 ? -15.492 -5.824 6.450 1.00 94.06 170 ARG A N 1
ATOM 1360 C CA . ARG A 1 170 ? -14.989 -4.565 5.907 1.00 94.06 170 ARG A CA 1
ATOM 1361 C C . ARG A 1 170 ? -14.629 -4.703 4.434 1.00 94.06 170 ARG A C 1
ATOM 1363 O O . ARG A 1 170 ? -14.100 -5.730 4.000 1.00 94.06 170 ARG A O 1
ATOM 1370 N N . HIS A 1 171 ? -14.874 -3.633 3.691 1.00 95.38 171 HIS A N 1
ATOM 1371 C CA . HIS A 1 171 ? -14.499 -3.475 2.295 1.00 95.38 171 HIS A CA 1
ATOM 1372 C C . HIS A 1 171 ? -13.411 -2.403 2.145 1.00 95.38 171 HIS A C 1
ATOM 1374 O O . HIS A 1 171 ? -13.632 -1.222 2.414 1.00 95.38 171 HIS A O 1
ATOM 1380 N N . VAL A 1 172 ? -12.221 -2.820 1.712 1.00 97.06 172 VAL A N 1
ATOM 1381 C CA . VAL A 1 172 ? -11.036 -1.964 1.566 1.00 97.06 172 VAL A CA 1
ATOM 1382 C C . VAL A 1 172 ? -10.665 -1.832 0.099 1.00 97.06 172 VAL A C 1
ATOM 1384 O O . VAL A 1 172 ? -10.352 -2.819 -0.561 1.00 97.06 172 VAL A O 1
ATOM 1387 N N . VAL A 1 173 ? -10.649 -0.608 -0.414 1.00 96.50 173 VAL A N 1
ATOM 1388 C CA . VAL A 1 173 ? -10.401 -0.344 -1.833 1.00 96.50 173 VAL A CA 1
ATOM 1389 C C . VAL A 1 173 ? -9.055 0.339 -2.030 1.00 96.50 173 VAL A C 1
ATOM 1391 O O . VAL A 1 173 ? -8.790 1.389 -1.459 1.00 96.50 173 VAL A O 1
ATOM 1394 N N . PHE A 1 174 ? -8.222 -0.219 -2.898 1.00 96.56 174 PHE A N 1
ATOM 1395 C CA . PHE A 1 174 ? -6.943 0.324 -3.332 1.00 96.56 174 PHE A CA 1
ATOM 1396 C C . PHE A 1 174 ? -7.099 0.958 -4.718 1.00 96.56 174 PHE A C 1
ATOM 1398 O O . PHE A 1 174 ? -7.558 0.315 -5.658 1.00 96.56 174 PHE A O 1
ATOM 1405 N N . VAL A 1 175 ? -6.695 2.215 -4.872 1.00 93.25 175 VAL A N 1
ATOM 1406 C CA . VAL A 1 175 ? -6.794 2.969 -6.129 1.00 93.25 175 VAL A CA 1
ATOM 1407 C C . VAL A 1 175 ? -5.423 3.542 -6.470 1.00 93.25 175 VAL A C 1
ATOM 1409 O O . VAL A 1 175 ? -4.896 4.378 -5.731 1.00 93.25 175 VAL A O 1
ATOM 1412 N N . GLY A 1 176 ? -4.827 3.109 -7.581 1.00 91.12 176 GLY A N 1
ATOM 1413 C CA . GLY A 1 176 ? -3.511 3.614 -7.975 1.00 91.12 176 GLY A CA 1
ATOM 1414 C C . GLY A 1 176 ? -2.825 2.838 -9.093 1.00 91.12 176 GLY A C 1
ATOM 1415 O O . GLY A 1 176 ? -3.465 2.185 -9.910 1.00 91.12 176 GLY A O 1
ATOM 1416 N N . ASP A 1 177 ? -1.501 2.929 -9.123 1.00 87.69 177 ASP A N 1
ATOM 1417 C CA . ASP A 1 177 ? -0.613 2.318 -10.116 1.00 87.69 177 ASP A CA 1
ATOM 1418 C C . ASP A 1 177 ? -0.125 0.910 -9.698 1.00 87.69 177 ASP A C 1
ATOM 1420 O O . ASP A 1 177 ? -0.711 0.256 -8.825 1.00 87.69 177 ASP A O 1
ATOM 1424 N N . SER A 1 178 ? 0.965 0.436 -10.315 1.00 90.25 178 SER A N 1
ATOM 1425 C CA . SER A 1 178 ? 1.614 -0.845 -10.007 1.00 90.25 178 SER A CA 1
ATOM 1426 C C . SER A 1 178 ? 2.142 -0.946 -8.571 1.00 90.25 178 SER A C 1
ATOM 1428 O O . SER A 1 178 ? 2.052 -2.016 -7.971 1.00 90.25 178 SER A O 1
ATOM 1430 N N . VAL A 1 179 ? 2.625 0.144 -7.967 1.00 92.38 179 VAL A N 1
ATOM 1431 C CA . VAL A 1 179 ? 3.076 0.151 -6.561 1.00 92.38 179 VAL A CA 1
ATOM 1432 C C . VAL A 1 179 ? 1.888 -0.087 -5.622 1.00 92.38 179 VAL A C 1
ATOM 1434 O O . VAL A 1 179 ? 2.017 -0.667 -4.544 1.00 92.38 179 VAL A O 1
ATOM 1437 N N . THR A 1 180 ? 0.693 0.337 -6.024 1.00 94.06 180 THR A N 1
ATOM 1438 C CA . THR A 1 180 ? -0.550 0.089 -5.278 1.00 94.06 180 THR A CA 1
ATOM 1439 C C . THR A 1 180 ? -1.090 -1.314 -5.480 1.00 94.06 180 THR A C 1
ATOM 1441 O O . THR A 1 180 ? -1.499 -1.944 -4.505 1.00 94.06 180 THR A O 1
ATOM 1444 N N . ARG A 1 181 ? -0.982 -1.848 -6.698 1.00 94.94 181 ARG A N 1
ATOM 1445 C CA . ARG A 1 181 ? -1.259 -3.260 -6.978 1.00 94.94 181 ARG A CA 1
ATOM 1446 C C . ARG A 1 181 ? -0.454 -4.191 -6.073 1.00 94.94 181 ARG A C 1
ATOM 1448 O O . ARG A 1 181 ? -1.016 -5.122 -5.511 1.00 94.94 181 ARG A O 1
ATOM 1455 N N . TYR A 1 182 ? 0.846 -3.956 -5.912 1.00 96.25 182 TYR A N 1
ATOM 1456 C CA . TYR A 1 182 ? 1.694 -4.844 -5.108 1.00 96.25 182 TYR A CA 1
ATOM 1457 C C . TYR A 1 182 ? 1.414 -4.761 -3.612 1.00 96.25 182 TYR A C 1
ATOM 1459 O O . TYR A 1 182 ? 1.473 -5.778 -2.924 1.00 96.25 182 TYR A O 1
ATOM 1467 N N . GLN A 1 183 ? 1.012 -3.589 -3.120 1.00 97.06 183 GLN A N 1
ATOM 1468 C CA . GLN A 1 183 ? 0.499 -3.461 -1.761 1.00 97.06 183 GLN A CA 1
ATOM 1469 C C . GLN A 1 183 ? -0.777 -4.296 -1.557 1.00 97.06 183 GLN A C 1
ATOM 1471 O O . GLN A 1 183 ? -0.856 -5.047 -0.583 1.00 97.06 183 GLN A O 1
ATOM 1476 N N . TYR A 1 184 ? -1.732 -4.205 -2.492 1.00 97.69 184 TYR A N 1
ATOM 1477 C CA . TYR A 1 184 ? -2.956 -5.013 -2.489 1.00 97.69 184 TYR A CA 1
ATOM 1478 C C . TYR A 1 184 ? -2.642 -6.515 -2.524 1.00 97.69 184 TYR A C 1
ATOM 1480 O O . TYR A 1 184 ? -3.103 -7.255 -1.658 1.00 97.69 184 TYR A O 1
ATOM 1488 N N . LEU A 1 185 ? -1.809 -6.964 -3.471 1.00 97.19 185 LEU A N 1
ATOM 1489 C CA . LEU A 1 185 ? -1.445 -8.379 -3.616 1.00 97.19 185 LEU A CA 1
ATOM 1490 C C . LEU A 1 185 ? -0.716 -8.908 -2.376 1.00 97.19 185 LEU A C 1
ATOM 1492 O O . LEU A 1 185 ? -0.954 -10.044 -1.974 1.00 97.19 185 LEU A O 1
ATOM 1496 N N . SER A 1 186 ? 0.119 -8.079 -1.742 1.00 97.56 186 SER A N 1
ATOM 1497 C CA . SER A 1 186 ? 0.779 -8.416 -0.480 1.00 97.56 186 SER A CA 1
ATOM 1498 C C . SER A 1 186 ? -0.226 -8.642 0.652 1.00 97.56 186 SER A C 1
ATOM 1500 O O . SER A 1 186 ? -0.158 -9.668 1.331 1.00 97.56 186 SER A O 1
ATOM 1502 N N . LEU A 1 187 ? -1.205 -7.743 0.820 1.00 97.88 187 LEU A N 1
ATOM 1503 C CA . LEU A 1 187 ? -2.228 -7.886 1.859 1.00 97.88 187 LEU A CA 1
ATOM 1504 C C . LEU A 1 187 ? -3.156 -9.075 1.583 1.00 97.88 187 LEU A C 1
ATOM 1506 O O . LEU A 1 187 ? -3.413 -9.864 2.488 1.00 97.88 187 LEU A O 1
ATOM 1510 N N . ALA A 1 188 ? -3.617 -9.244 0.341 1.00 96.81 188 ALA A N 1
ATOM 1511 C CA . ALA A 1 188 ? -4.449 -10.379 -0.055 1.00 96.81 188 ALA A CA 1
ATOM 1512 C C . ALA A 1 188 ? -3.719 -11.713 0.172 1.00 96.81 188 ALA A C 1
ATOM 1514 O O . ALA A 1 188 ? -4.297 -12.647 0.727 1.00 96.81 188 ALA A O 1
ATOM 1515 N N . HIS A 1 189 ? -2.428 -11.794 -0.172 1.00 96.06 189 HIS A N 1
ATOM 1516 C CA . HIS A 1 189 ? -1.603 -12.964 0.124 1.00 96.06 189 HIS A CA 1
ATOM 1517 C C . HIS A 1 189 ? -1.496 -13.218 1.630 1.00 96.06 189 HIS A C 1
ATOM 1519 O O . HIS A 1 189 ? -1.693 -14.352 2.055 1.00 96.06 189 HIS A O 1
ATOM 1525 N N . PHE A 1 190 ? -1.220 -12.192 2.438 1.00 96.56 190 PHE A N 1
ATOM 1526 C CA . PHE A 1 190 ? -1.125 -12.321 3.895 1.00 96.56 190 PHE A CA 1
ATOM 1527 C C . PHE A 1 190 ? -2.422 -12.805 4.531 1.00 96.56 190 PHE A C 1
ATOM 1529 O O . PHE A 1 190 ? -2.417 -13.766 5.303 1.00 96.56 190 PHE A O 1
ATOM 1536 N N . LEU A 1 191 ? -3.543 -12.192 4.152 1.00 95.06 191 LEU A N 1
ATOM 1537 C CA . LEU A 1 191 ? -4.852 -12.613 4.622 1.00 95.06 191 LEU A CA 1
ATOM 1538 C C . LEU A 1 191 ? -5.154 -14.031 4.167 1.00 95.06 191 LEU A C 1
ATOM 1540 O O . LEU A 1 191 ? -5.653 -14.801 4.970 1.00 95.06 191 LEU A O 1
ATOM 1544 N N . SER A 1 192 ? -4.817 -14.411 2.939 1.00 94.00 192 SER A N 1
ATOM 1545 C CA . SER A 1 192 ? -5.109 -15.745 2.427 1.00 94.00 192 SER A CA 1
ATOM 1546 C C . SER A 1 192 ? -4.181 -16.812 3.026 1.00 94.00 192 SER A C 1
ATOM 1548 O O . SER A 1 192 ? -4.622 -17.688 3.758 1.00 94.00 192 SER A O 1
ATOM 1550 N N . LYS A 1 193 ? -2.866 -16.707 2.839 1.00 93.12 193 LYS A N 1
ATOM 1551 C CA . LYS A 1 193 ? -1.871 -17.721 3.247 1.00 93.12 193 LYS A CA 1
ATOM 1552 C C . LYS A 1 193 ? -1.507 -17.689 4.733 1.00 93.12 193 LYS A C 1
ATOM 1554 O O . LYS A 1 193 ? -0.709 -18.508 5.171 1.00 93.12 193 LYS A O 1
ATOM 1559 N N . LYS A 1 194 ? -2.049 -16.735 5.493 1.00 94.00 194 LYS A N 1
ATOM 1560 C CA . LYS A 1 194 ? -1.696 -16.457 6.894 1.00 94.00 194 LYS A CA 1
ATOM 1561 C C . LYS A 1 194 ? -0.225 -16.098 7.132 1.00 94.00 194 LYS A C 1
ATOM 1563 O O . LYS A 1 194 ? 0.254 -16.162 8.259 1.00 94.00 194 LYS A O 1
ATOM 1568 N N . GLN A 1 195 ? 0.481 -15.703 6.078 1.00 94.81 195 GLN A N 1
ATOM 1569 C CA . GLN A 1 195 ? 1.881 -15.303 6.119 1.00 94.81 195 GLN A CA 1
ATOM 1570 C C . GLN A 1 195 ? 2.168 -14.293 5.012 1.00 94.81 195 GLN A C 1
ATOM 1572 O O . GLN A 1 195 ? 1.564 -14.337 3.932 1.00 94.81 195 GLN A O 1
ATOM 1577 N N . TRP A 1 196 ? 3.106 -13.386 5.271 1.00 95.88 196 TRP A N 1
ATOM 1578 C CA . TRP A 1 196 ? 3.590 -12.459 4.257 1.00 95.88 196 TRP A CA 1
ATOM 1579 C C . TRP A 1 196 ? 4.275 -13.209 3.109 1.00 95.88 196 TRP A C 1
ATOM 1581 O O . TRP A 1 196 ? 4.668 -14.371 3.226 1.00 95.88 196 TRP A O 1
ATOM 1591 N N . MET A 1 197 ? 4.384 -12.544 1.960 1.00 94.94 197 MET A N 1
ATOM 1592 C CA . MET A 1 197 ? 5.198 -13.055 0.859 1.00 94.94 197 MET A CA 1
ATOM 1593 C C . MET A 1 197 ? 6.673 -13.087 1.262 1.00 94.94 197 MET A C 1
ATOM 1595 O O . MET A 1 197 ? 7.100 -12.397 2.185 1.00 94.94 197 MET A O 1
ATOM 1599 N N . TRP A 1 198 ? 7.479 -13.825 0.503 1.00 93.62 198 TRP A N 1
ATOM 1600 C CA . TRP A 1 198 ? 8.928 -13.810 0.660 1.00 93.62 198 TRP A CA 1
ATOM 1601 C C . TRP A 1 198 ? 9.467 -12.390 0.503 1.00 93.62 198 TRP A C 1
ATOM 1603 O O . TRP A 1 198 ? 9.431 -11.814 -0.586 1.00 93.62 198 TRP A O 1
ATOM 1613 N N . ARG A 1 199 ? 9.986 -11.847 1.606 1.00 92.81 199 ARG A N 1
ATOM 1614 C CA . ARG A 1 199 ? 10.403 -10.447 1.785 1.00 92.81 199 ARG A CA 1
ATOM 1615 C C . ARG A 1 199 ? 11.356 -9.916 0.721 1.00 92.81 199 ARG A C 1
ATOM 1617 O O . ARG A 1 199 ? 11.319 -8.731 0.400 1.00 92.81 199 ARG A O 1
ATOM 1624 N N . TYR A 1 200 ? 12.159 -10.805 0.144 1.00 90.50 200 TYR A N 1
ATOM 1625 C CA . TYR A 1 200 ? 13.188 -10.492 -0.847 1.00 90.50 200 TYR A CA 1
ATOM 1626 C C . TYR A 1 200 ? 12.908 -11.100 -2.232 1.00 90.50 200 TYR A C 1
ATOM 1628 O O . TYR A 1 200 ? 13.811 -11.153 -3.062 1.00 90.50 200 TYR A O 1
ATOM 1636 N N . GLY A 1 201 ? 11.697 -11.616 -2.478 1.00 84.00 201 GLY A N 1
ATOM 1637 C CA . GLY A 1 201 ? 11.309 -12.241 -3.754 1.00 84.00 201 GLY A CA 1
ATOM 1638 C C . GLY A 1 201 ? 11.726 -13.704 -3.935 1.00 84.00 201 GLY A C 1
ATOM 1639 O O . GLY A 1 201 ? 11.104 -14.435 -4.689 1.00 84.00 201 GLY A O 1
ATOM 1640 N N . GLN A 1 202 ? 12.710 -14.185 -3.173 1.00 77.88 202 GLN A N 1
ATOM 1641 C CA . GLN A 1 202 ? 13.365 -15.489 -3.375 1.00 77.88 202 GLN A CA 1
ATOM 1642 C C . GLN A 1 202 ? 12.617 -16.694 -2.782 1.00 77.88 202 GLN A C 1
ATOM 1644 O O . GLN A 1 202 ? 13.212 -17.562 -2.144 1.00 77.88 202 GLN A O 1
ATOM 1649 N N . GLY A 1 203 ? 11.303 -16.743 -2.965 1.00 83.94 203 GLY A N 1
ATOM 1650 C CA . GLY A 1 203 ? 10.513 -17.897 -2.556 1.00 83.94 203 GLY A CA 1
ATOM 1651 C C . GLY A 1 203 ? 10.653 -19.090 -3.505 1.00 83.94 203 GLY A C 1
ATOM 1652 O O . GLY A 1 203 ? 11.113 -18.936 -4.635 1.00 83.94 203 GLY A O 1
ATOM 1653 N N . PRO A 1 204 ? 10.149 -20.275 -3.112 1.00 86.94 204 PRO A N 1
ATOM 1654 C CA . PRO A 1 204 ? 9.942 -21.399 -4.030 1.00 86.94 204 PRO A CA 1
ATOM 1655 C C . PRO A 1 204 ? 8.903 -21.101 -5.131 1.00 86.94 204 PRO A C 1
ATOM 1657 O O . PRO A 1 204 ? 8.714 -21.904 -6.037 1.00 86.94 204 PRO A O 1
ATOM 1660 N N . GLU A 1 205 ? 8.212 -19.963 -5.050 1.00 89.88 205 GLU A N 1
ATOM 1661 C CA . GLU A 1 205 ? 7.129 -19.548 -5.936 1.00 89.88 205 GLU A CA 1
ATOM 1662 C C . GLU A 1 205 ? 7.301 -18.059 -6.292 1.00 89.88 205 GLU A C 1
ATOM 1664 O O . GLU A 1 205 ? 7.550 -17.248 -5.392 1.00 89.88 205 GLU A O 1
ATOM 1669 N N . HIS A 1 206 ? 7.058 -17.690 -7.556 1.00 92.12 206 HIS A N 1
ATOM 1670 C CA . HIS A 1 206 ? 7.181 -16.318 -8.080 1.00 92.12 206 HIS A CA 1
ATOM 1671 C C . HIS A 1 206 ? 6.428 -15.275 -7.253 1.00 92.12 206 HIS A C 1
ATOM 1673 O O . HIS A 1 206 ? 5.212 -15.370 -7.073 1.00 92.12 206 HIS A O 1
ATOM 1679 N N . CYS A 1 207 ? 7.123 -14.259 -6.759 1.00 93.31 207 CYS A N 1
ATOM 1680 C CA . CYS A 1 207 ? 6.562 -13.247 -5.883 1.00 93.31 207 CYS A CA 1
ATOM 1681 C C . CYS A 1 207 ? 5.520 -12.370 -6.598 1.00 93.31 207 CYS A C 1
ATOM 1683 O O . CYS A 1 207 ? 5.764 -11.816 -7.670 1.00 93.31 207 CYS A O 1
ATOM 1685 N N . LEU A 1 208 ? 4.348 -12.184 -5.977 1.00 94.69 208 LEU A N 1
ATOM 1686 C CA . LEU A 1 208 ? 3.258 -11.376 -6.549 1.00 94.69 208 LEU A CA 1
ATOM 1687 C C . LEU A 1 208 ? 3.588 -9.875 -6.588 1.00 94.69 208 LEU A C 1
ATOM 1689 O O . LEU A 1 208 ? 2.931 -9.122 -7.303 1.00 94.69 208 LEU A O 1
ATOM 1693 N N . ALA A 1 209 ? 4.591 -9.443 -5.821 1.00 94.38 209 ALA A N 1
ATOM 1694 C CA . ALA A 1 209 ? 5.076 -8.066 -5.802 1.00 94.38 209 ALA A CA 1
ATOM 1695 C C . ALA A 1 209 ? 6.237 -7.801 -6.779 1.00 94.38 209 ALA A C 1
ATOM 1697 O O . ALA A 1 209 ? 6.720 -6.676 -6.840 1.00 94.38 209 ALA A O 1
ATOM 1698 N N . LEU A 1 210 ? 6.688 -8.808 -7.539 1.00 91.88 210 LEU A N 1
ATOM 1699 C CA . LEU A 1 210 ? 7.806 -8.688 -8.478 1.00 91.88 210 LEU A CA 1
ATOM 1700 C C . LEU A 1 210 ? 7.391 -9.203 -9.862 1.00 91.88 210 LEU A C 1
ATOM 1702 O O . LEU A 1 210 ? 7.612 -10.365 -10.190 1.00 91.88 210 LEU A O 1
ATOM 1706 N N . GLU A 1 211 ? 6.804 -8.336 -10.701 1.00 89.75 211 GLU A N 1
ATOM 1707 C CA . GLU A 1 211 ? 6.365 -8.712 -12.064 1.00 89.75 211 GLU A CA 1
ATOM 1708 C C . GLU A 1 211 ? 7.487 -9.318 -12.918 1.00 89.75 211 GLU A C 1
ATOM 1710 O O . GLU A 1 211 ? 7.217 -10.177 -13.750 1.00 89.75 211 GLU A O 1
ATOM 1715 N N . GLY A 1 212 ? 8.740 -8.910 -12.690 1.00 87.88 212 GLY A N 1
ATOM 1716 C CA . GLY A 1 212 ? 9.900 -9.400 -13.437 1.00 87.88 212 GLY A CA 1
ATOM 1717 C C . GLY A 1 212 ? 10.223 -10.880 -13.216 1.00 87.88 212 GLY A C 1
ATOM 1718 O O . GLY A 1 212 ? 10.973 -11.450 -14.002 1.00 87.88 212 GLY A O 1
ATOM 1719 N N . GLU A 1 213 ? 9.659 -11.516 -12.185 1.00 89.50 213 GLU A N 1
ATOM 1720 C CA . GLU A 1 213 ? 9.804 -12.961 -11.973 1.00 89.50 213 GLU A CA 1
ATOM 1721 C C . GLU A 1 213 ? 8.872 -13.786 -12.869 1.00 89.50 213 GLU A C 1
ATOM 1723 O O . GLU A 1 213 ? 9.032 -15.001 -12.967 1.00 89.50 213 GLU A O 1
ATOM 1728 N N . TRP A 1 214 ? 7.902 -13.150 -13.529 1.00 91.50 214 TRP A N 1
ATOM 1729 C CA . TRP A 1 214 ? 6.869 -13.835 -14.295 1.00 91.50 214 TRP A CA 1
ATOM 1730 C C . TRP A 1 214 ? 7.195 -13.831 -15.793 1.00 91.50 214 TRP A C 1
ATOM 1732 O O . TRP A 1 214 ? 7.622 -12.806 -16.324 1.00 91.50 214 TRP A O 1
ATOM 1742 N N . PRO A 1 215 ? 6.931 -14.934 -16.522 1.00 91.12 215 PRO A N 1
ATOM 1743 C CA . PRO A 1 215 ? 7.223 -15.007 -17.955 1.00 91.12 215 PRO A CA 1
ATOM 1744 C C . PRO A 1 215 ? 6.492 -13.957 -18.803 1.00 91.12 215 PRO A C 1
ATOM 1746 O O . PRO A 1 215 ? 7.008 -13.523 -19.830 1.00 91.12 215 PRO A O 1
ATOM 1749 N N . ASN A 1 216 ? 5.261 -13.608 -18.418 1.00 90.31 216 ASN A N 1
ATOM 1750 C CA . ASN A 1 216 ? 4.406 -12.631 -19.092 1.00 90.31 216 ASN A CA 1
ATOM 1751 C C . ASN A 1 216 ? 3.206 -12.240 -18.205 1.00 90.31 216 ASN A C 1
ATOM 1753 O O . ASN A 1 216 ? 2.983 -12.831 -17.141 1.00 90.31 216 ASN A O 1
ATOM 1757 N N . TRP A 1 217 ? 2.417 -11.260 -18.655 1.00 89.31 217 TRP A N 1
ATOM 1758 C CA . TRP A 1 217 ? 1.282 -10.713 -17.908 1.00 89.31 217 TRP A CA 1
ATOM 1759 C C . TRP A 1 217 ? 0.132 -11.698 -17.778 1.00 89.31 217 TRP A C 1
ATOM 1761 O O . TRP A 1 217 ? -0.438 -11.828 -16.694 1.00 89.31 217 TRP A O 1
ATOM 1771 N N . SER A 1 218 ? -0.170 -12.440 -18.844 1.00 90.38 218 SER A N 1
ATOM 1772 C CA . SER A 1 218 ? -1.191 -13.491 -18.797 1.00 90.38 218 SER A CA 1
ATOM 1773 C C . SER A 1 218 ? -0.899 -14.525 -17.705 1.00 90.38 218 SER A C 1
ATOM 1775 O O . SER A 1 218 ? -1.801 -14.935 -16.972 1.00 90.38 218 SER A O 1
ATOM 1777 N N . THR A 1 219 ? 0.371 -14.912 -17.557 1.00 93.12 219 THR A N 1
ATOM 1778 C CA . THR A 1 219 ? 0.831 -15.841 -16.517 1.00 93.12 219 THR A CA 1
ATOM 1779 C C . THR A 1 219 ? 0.760 -15.192 -15.137 1.00 93.12 219 THR A C 1
ATOM 1781 O O . THR A 1 219 ? 0.175 -15.785 -14.237 1.00 93.12 219 THR A O 1
ATOM 1784 N N . PHE A 1 220 ? 1.249 -13.955 -14.978 1.00 94.00 220 PHE A N 1
ATOM 1785 C CA . PHE A 1 220 ? 1.143 -13.198 -13.722 1.00 94.00 220 PHE A CA 1
ATOM 1786 C C . PHE A 1 220 ? -0.305 -13.092 -13.218 1.00 94.00 220 PHE A C 1
ATOM 1788 O O . PHE A 1 220 ? -0.579 -13.337 -12.043 1.00 94.00 220 PHE A O 1
ATOM 1795 N N . TYR A 1 221 ? -1.253 -12.765 -14.101 1.00 93.75 221 TYR A N 1
ATOM 1796 C CA . TYR A 1 221 ? -2.666 -12.639 -13.742 1.00 93.75 221 TYR A CA 1
ATOM 1797 C C . TYR A 1 221 ? -3.303 -13.986 -13.401 1.00 93.75 221 TYR A C 1
ATOM 1799 O O . TYR A 1 221 ? -3.909 -14.118 -12.337 1.00 93.75 221 TYR A O 1
ATOM 1807 N N . ARG A 1 222 ? -3.145 -14.994 -14.267 1.00 94.25 222 ARG A N 1
ATOM 1808 C CA . ARG A 1 222 ? -3.749 -16.320 -14.072 1.00 94.25 222 ARG A CA 1
ATOM 1809 C C . ARG A 1 222 ? -3.198 -17.023 -12.833 1.00 94.25 222 ARG A C 1
ATOM 1811 O O . ARG A 1 222 ? -3.967 -17.486 -11.992 1.00 94.25 222 ARG A O 1
ATOM 1818 N N . ASP A 1 223 ? -1.878 -17.103 -12.726 1.00 94.94 223 ASP A N 1
ATOM 1819 C CA . ASP A 1 223 ? -1.217 -17.915 -11.705 1.00 94.94 223 ASP A CA 1
ATOM 1820 C C . ASP A 1 223 ? -1.118 -17.148 -10.382 1.00 94.94 223 ASP A C 1
ATOM 1822 O O . ASP A 1 223 ? -1.240 -17.748 -9.315 1.00 94.94 223 ASP A O 1
ATOM 1826 N N . GLY A 1 224 ? -1.011 -15.814 -10.429 1.00 93.94 224 GLY A N 1
ATOM 1827 C CA . GLY A 1 224 ? -1.083 -14.980 -9.234 1.00 93.94 224 GLY A CA 1
ATOM 1828 C C . GLY A 1 224 ? -2.446 -15.054 -8.542 1.00 93.94 224 GLY A C 1
ATOM 1829 O O . GLY A 1 224 ? -2.510 -15.229 -7.323 1.00 93.94 224 GLY A O 1
ATOM 1830 N N . ARG A 1 225 ? -3.536 -15.034 -9.324 1.00 94.06 225 ARG A N 1
ATOM 1831 C CA . ARG A 1 225 ? -4.898 -15.308 -8.837 1.00 94.06 225 ARG A CA 1
ATOM 1832 C C . ARG A 1 225 ? -4.990 -16.680 -8.175 1.00 94.06 225 ARG A C 1
ATOM 1834 O O . ARG A 1 225 ? -5.439 -16.791 -7.036 1.00 94.06 225 ARG A O 1
ATOM 1841 N N . ALA A 1 226 ? -4.542 -17.726 -8.875 1.00 93.00 226 ALA A N 1
ATOM 1842 C CA . ALA A 1 226 ? -4.577 -19.092 -8.358 1.00 93.00 226 ALA A CA 1
ATOM 1843 C C . ALA A 1 226 ? -3.779 -19.228 -7.051 1.00 93.00 226 ALA A C 1
ATOM 1845 O O . ALA A 1 226 ? -4.201 -19.932 -6.136 1.00 93.00 226 ALA A O 1
ATOM 1846 N N . ARG A 1 227 ? -2.657 -18.512 -6.923 1.00 91.50 227 ARG A N 1
ATOM 1847 C CA . ARG A 1 227 ? -1.830 -18.516 -5.712 1.00 91.50 227 ARG A CA 1
ATOM 1848 C C . ARG A 1 227 ? -2.556 -17.930 -4.502 1.00 91.50 227 ARG A C 1
ATOM 1850 O O . ARG A 1 227 ? -2.421 -18.485 -3.411 1.00 91.50 227 ARG A O 1
ATOM 1857 N N . ILE A 1 228 ? -3.323 -16.854 -4.687 1.00 92.19 228 ILE A N 1
ATOM 1858 C CA . ILE A 1 228 ? -4.144 -16.259 -3.623 1.00 92.19 228 ILE A CA 1
ATOM 1859 C C . ILE A 1 228 ? -5.322 -17.177 -3.274 1.00 92.19 228 ILE A C 1
ATOM 1861 O O . ILE A 1 228 ? -5.570 -17.393 -2.090 1.00 92.19 228 ILE A O 1
ATOM 1865 N N . ALA A 1 229 ? -6.006 -17.753 -4.267 1.00 88.81 229 ALA A N 1
ATOM 1866 C CA . ALA A 1 229 ? -7.182 -18.601 -4.044 1.00 88.81 229 ALA A CA 1
ATOM 1867 C C . ALA A 1 229 ? -6.842 -19.964 -3.403 1.00 88.81 229 ALA A C 1
ATOM 1869 O O . ALA A 1 229 ? -7.495 -20.395 -2.460 1.00 88.81 229 ALA A O 1
ATOM 1870 N N . ASN A 1 230 ? -5.761 -20.624 -3.833 1.00 83.69 230 ASN A N 1
ATOM 1871 C CA . ASN A 1 230 ? -5.372 -21.970 -3.371 1.00 83.69 230 ASN A CA 1
ATOM 1872 C C . ASN A 1 230 ? -4.672 -21.978 -1.991 1.00 83.69 230 ASN A C 1
ATOM 1874 O O . ASN A 1 230 ? -3.852 -22.845 -1.696 1.00 83.69 230 ASN A O 1
ATOM 1878 N N . ALA A 1 231 ? -4.856 -20.945 -1.177 1.00 73.69 231 ALA A N 1
ATOM 1879 C CA . ALA A 1 231 ? -4.155 -20.751 0.096 1.00 73.69 231 ALA A CA 1
ATOM 1880 C C . ALA A 1 231 ? -4.874 -21.305 1.316 1.00 73.69 231 ALA A C 1
ATOM 1882 O O . ALA A 1 231 ? -4.247 -21.635 2.316 1.00 73.69 231 ALA A O 1
ATOM 1883 N N . THR A 1 232 ? -6.187 -21.321 1.228 1.00 64.62 232 THR A N 1
ATOM 1884 C CA . THR A 1 232 ? -7.127 -21.657 2.283 1.00 64.62 232 THR A CA 1
ATOM 1885 C C . THR A 1 232 ? -8.100 -22.611 1.636 1.00 64.62 232 THR A C 1
ATOM 1887 O O . THR A 1 232 ? -8.392 -22.411 0.463 1.00 64.62 232 THR A O 1
ATOM 1890 N N . ASP A 1 233 ? -8.543 -23.653 2.332 1.00 71.69 233 ASP A N 1
ATOM 1891 C CA . ASP A 1 233 ? -9.347 -24.774 1.819 1.00 71.69 233 ASP A CA 1
ATOM 1892 C C . ASP A 1 233 ? -10.703 -24.354 1.184 1.00 71.69 233 ASP A C 1
ATOM 1894 O O . ASP A 1 233 ? -11.776 -24.726 1.648 1.00 71.69 233 ASP A O 1
ATOM 1898 N N . GLY A 1 234 ? -10.674 -23.553 0.117 1.00 77.81 234 GLY A N 1
ATOM 1899 C CA . GLY A 1 234 ? -11.805 -22.852 -0.482 1.00 77.81 234 GLY A CA 1
ATOM 1900 C C . GLY A 1 234 ? -12.241 -21.554 0.215 1.00 77.81 234 GLY A C 1
ATOM 1901 O O . GLY A 1 234 ? -13.283 -21.027 -0.165 1.00 77.81 234 GLY A O 1
ATOM 1902 N N . GLU A 1 235 ? -11.515 -21.027 1.214 1.00 85.56 235 GLU A N 1
ATOM 1903 C CA . GLU A 1 235 ? -11.964 -19.817 1.939 1.00 85.56 235 GLU A CA 1
ATOM 1904 C C . GLU A 1 235 ? -11.718 -18.525 1.146 1.00 85.56 235 GLU A C 1
ATOM 1906 O O . GLU A 1 235 ? -12.458 -17.564 1.308 1.00 85.56 235 GLU A O 1
ATOM 1911 N N . ALA A 1 236 ? -10.698 -18.465 0.290 1.00 92.00 236 ALA A N 1
ATOM 1912 C CA . ALA A 1 236 ? -10.338 -17.256 -0.445 1.00 92.00 236 ALA A CA 1
ATOM 1913 C C . ALA A 1 236 ? -10.699 -17.338 -1.930 1.00 92.00 236 ALA A C 1
ATOM 1915 O O . ALA A 1 236 ? -10.317 -18.275 -2.632 1.00 92.00 236 ALA A O 1
ATOM 1916 N N . GLU A 1 237 ? -11.335 -16.287 -2.434 1.00 93.25 237 GLU A N 1
ATOM 1917 C CA . GLU A 1 237 ? -11.541 -16.046 -3.855 1.00 93.25 237 GLU A CA 1
ATOM 1918 C C . GLU A 1 237 ? -10.823 -14.755 -4.257 1.00 93.25 237 GLU A C 1
ATOM 1920 O O . GLU A 1 237 ? -10.919 -13.735 -3.582 1.00 93.25 237 GLU A O 1
ATOM 1925 N N . GLU A 1 238 ? -10.106 -14.782 -5.377 1.00 93.31 238 GLU A N 1
ATOM 1926 C CA . GLU A 1 238 ? -9.718 -13.568 -6.092 1.00 93.31 238 GLU A CA 1
ATOM 1927 C C . GLU A 1 238 ? -10.345 -13.637 -7.478 1.00 93.31 238 GLU A C 1
ATOM 1929 O O . GLU A 1 238 ? -10.369 -14.700 -8.107 1.00 93.31 238 GLU A O 1
ATOM 1934 N N . THR A 1 239 ? -10.895 -12.522 -7.937 1.00 93.38 239 THR A N 1
ATOM 1935 C CA . THR A 1 239 ? -11.311 -12.319 -9.318 1.00 93.38 239 THR A CA 1
ATOM 1936 C C . THR A 1 239 ? -10.505 -11.167 -9.900 1.00 93.38 239 THR A C 1
ATOM 1938 O O . THR A 1 239 ? -10.153 -10.218 -9.203 1.00 93.38 239 THR A O 1
ATOM 1941 N N . CYS A 1 240 ? -10.179 -11.274 -11.184 1.00 90.38 240 CYS A N 1
ATOM 1942 C CA . CYS A 1 240 ? -9.296 -10.346 -11.876 1.00 90.38 240 CYS A CA 1
ATOM 1943 C C . CYS A 1 240 ? -9.939 -10.027 -13.225 1.00 90.38 240 CYS A C 1
ATOM 1945 O O . CYS A 1 240 ? -9.924 -10.857 -14.139 1.00 90.38 240 CYS A O 1
ATOM 1947 N N . ASP A 1 241 ? -10.506 -8.832 -13.364 1.00 89.81 241 ASP A N 1
ATOM 1948 C CA . ASP A 1 241 ? -10.898 -8.278 -14.658 1.00 89.81 241 ASP A CA 1
ATOM 1949 C C . ASP A 1 241 ? -9.669 -7.627 -15.307 1.00 89.81 241 ASP A C 1
ATOM 1951 O O . ASP A 1 241 ? -9.558 -6.406 -15.448 1.00 89.81 241 ASP A O 1
ATOM 1955 N N . CYS A 1 242 ? -8.694 -8.481 -15.618 1.00 87.62 242 CYS A N 1
ATOM 1956 C CA . CYS A 1 242 ? -7.326 -8.091 -15.913 1.00 87.62 242 CYS A CA 1
ATOM 1957 C C . CYS A 1 242 ? -6.947 -8.430 -17.349 1.00 87.62 242 CYS A C 1
ATOM 1959 O O . CYS A 1 242 ? -7.157 -9.548 -17.820 1.00 87.62 242 CYS A O 1
ATOM 1961 N N . TYR A 1 243 ? -6.382 -7.460 -18.051 1.00 85.19 243 TYR A N 1
ATOM 1962 C CA . TYR A 1 243 ? -5.901 -7.620 -19.409 1.00 85.19 243 TYR A CA 1
ATOM 1963 C C . TYR A 1 243 ? -4.738 -6.666 -19.669 1.00 85.19 243 TYR A C 1
ATOM 1965 O O . TYR A 1 243 ? -4.796 -5.483 -19.332 1.00 85.19 243 TYR A O 1
ATOM 1973 N N . ARG A 1 244 ? -3.693 -7.216 -20.284 1.00 82.31 244 ARG A N 1
ATOM 1974 C CA . ARG A 1 244 ? -2.520 -6.521 -20.811 1.00 82.31 244 ARG A CA 1
ATOM 1975 C C . ARG A 1 244 ? -1.954 -7.383 -21.937 1.00 82.31 244 ARG A C 1
ATOM 1977 O O . ARG A 1 244 ? -2.015 -8.607 -21.815 1.00 82.31 244 ARG A O 1
ATOM 1984 N N . ALA A 1 245 ? -1.457 -6.797 -23.027 1.00 78.56 245 ALA A N 1
ATOM 1985 C CA . ALA A 1 245 ? -0.888 -7.617 -24.089 1.00 78.56 245 ALA A CA 1
ATOM 1986 C C . ALA A 1 245 ? 0.483 -8.165 -23.667 1.00 78.56 245 ALA A C 1
ATOM 1988 O O . ALA A 1 245 ? 1.262 -7.518 -22.962 1.00 78.56 245 ALA A O 1
ATOM 1989 N N . ASP A 1 246 ? 0.781 -9.382 -24.119 1.00 78.69 246 ASP A N 1
ATOM 1990 C CA . ASP A 1 246 ? 2.060 -10.052 -23.861 1.00 78.69 246 ASP A CA 1
ATOM 1991 C C . ASP A 1 246 ? 3.145 -9.673 -24.888 1.00 78.69 246 ASP A C 1
ATOM 1993 O O . ASP A 1 246 ? 4.234 -10.239 -24.879 1.00 78.69 246 ASP A O 1
ATOM 1997 N N . ASP A 1 247 ? 2.880 -8.712 -25.779 1.00 75.44 247 ASP A N 1
ATOM 1998 C CA . ASP A 1 247 ? 3.821 -8.281 -26.825 1.00 75.44 247 ASP A CA 1
ATOM 1999 C C . ASP A 1 247 ? 4.964 -7.390 -26.299 1.00 75.44 247 ASP A C 1
ATOM 2001 O O . ASP A 1 247 ? 5.826 -6.949 -27.062 1.00 75.44 247 ASP A O 1
ATOM 2005 N N . GLY A 1 248 ? 4.975 -7.127 -24.988 1.00 65.00 248 GLY A N 1
ATOM 2006 C CA . GLY A 1 248 ? 5.966 -6.301 -24.307 1.00 65.00 248 GLY A CA 1
ATOM 2007 C C . GLY A 1 248 ? 5.823 -4.803 -24.583 1.00 65.00 248 GLY A C 1
ATOM 2008 O O . GLY A 1 248 ? 6.544 -4.008 -23.974 1.00 65.00 248 GLY A O 1
ATOM 2009 N N . ASN A 1 249 ? 4.887 -4.380 -25.439 1.00 67.56 249 ASN A N 1
ATOM 2010 C CA . ASN A 1 249 ? 4.755 -2.993 -25.858 1.00 67.56 249 ASN A CA 1
ATOM 2011 C C . ASN A 1 249 ? 3.757 -2.222 -24.987 1.00 67.56 249 ASN A C 1
ATOM 2013 O O . ASN A 1 249 ? 2.690 -1.772 -25.415 1.00 67.56 249 ASN A O 1
ATOM 2017 N N . TRP A 1 250 ? 4.164 -2.007 -23.737 1.00 63.38 250 TRP A N 1
ATOM 2018 C CA . TRP A 1 250 ? 3.391 -1.276 -22.729 1.00 63.38 250 TRP A CA 1
ATOM 2019 C C . TRP A 1 250 ? 2.939 0.119 -23.196 1.00 63.38 250 TRP A C 1
ATOM 2021 O O . TRP A 1 250 ? 1.890 0.612 -22.773 1.00 63.38 250 TRP A O 1
ATOM 2031 N N . ALA A 1 251 ? 3.718 0.770 -24.064 1.00 56.00 251 ALA A N 1
ATOM 2032 C CA . ALA A 1 251 ? 3.412 2.098 -24.576 1.00 56.00 251 ALA A CA 1
ATOM 2033 C C . ALA A 1 251 ? 2.273 2.084 -25.611 1.00 56.00 251 ALA A C 1
ATOM 2035 O O . ALA A 1 251 ? 1.521 3.058 -25.687 1.00 56.00 251 ALA A O 1
ATOM 2036 N N . ILE A 1 252 ? 2.134 1.011 -26.400 1.00 55.19 252 ILE A N 1
ATOM 2037 C CA . ILE A 1 252 ? 1.035 0.846 -27.365 1.00 55.19 252 ILE A CA 1
ATOM 2038 C C . ILE A 1 252 ? -0.240 0.401 -26.649 1.00 55.19 252 ILE A C 1
ATOM 2040 O O . ILE A 1 252 ? -1.292 1.007 -26.862 1.00 55.19 252 ILE A O 1
ATOM 2044 N N . ASP A 1 253 ? -0.143 -0.562 -25.734 1.00 55.12 253 ASP A N 1
ATOM 2045 C CA . ASP A 1 253 ? -1.302 -1.056 -24.986 1.00 55.12 253 ASP A CA 1
ATOM 2046 C C . ASP A 1 253 ? -2.014 0.051 -24.207 1.00 55.12 253 ASP A C 1
ATOM 2048 O O . ASP A 1 253 ? -3.240 0.189 -24.250 1.00 55.12 253 ASP A O 1
ATOM 2052 N N . ASN A 1 254 ? -1.240 0.918 -23.554 1.00 55.34 254 ASN A N 1
ATOM 2053 C CA . ASN A 1 254 ? -1.801 2.055 -22.836 1.00 55.34 254 ASN A CA 1
ATOM 2054 C C . ASN A 1 254 ? -2.472 3.086 -23.764 1.00 55.34 254 ASN A C 1
ATOM 2056 O O . ASN A 1 254 ? -3.425 3.752 -23.357 1.00 55.34 254 ASN A O 1
ATOM 2060 N N . ARG A 1 255 ? -2.016 3.242 -25.018 1.00 54.69 255 ARG A N 1
ATOM 2061 C CA . ARG A 1 255 ? -2.638 4.181 -25.977 1.00 54.69 255 ARG A CA 1
ATOM 2062 C C . ARG A 1 255 ? -4.012 3.711 -26.433 1.00 54.69 255 ARG A C 1
ATOM 2064 O O . ARG A 1 255 ? -4.883 4.541 -26.692 1.00 54.69 255 ARG A O 1
ATOM 2071 N N . GLU A 1 256 ? -4.207 2.401 -26.517 1.00 59.53 256 GLU A N 1
ATOM 20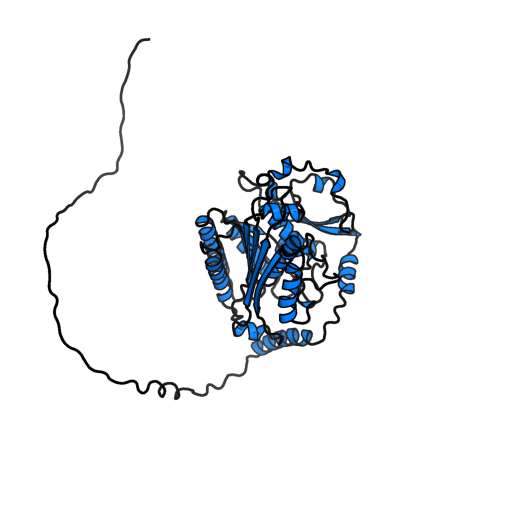72 C CA . GLU A 1 256 ? -5.449 1.802 -27.008 1.00 59.53 256 GLU A CA 1
ATOM 2073 C C . GLU A 1 256 ? -6.445 1.474 -25.885 1.00 59.53 256 GLU A C 1
ATOM 2075 O O . GLU A 1 256 ? -7.527 0.964 -26.164 1.00 59.53 256 GLU A O 1
ATOM 2080 N N . GLY A 1 257 ? -6.120 1.797 -24.624 1.00 60.44 257 GLY A N 1
ATOM 2081 C CA . GLY A 1 257 ? -6.949 1.422 -23.472 1.00 60.44 257 GLY A CA 1
ATOM 2082 C C . GLY A 1 257 ? -6.983 -0.093 -23.254 1.00 60.44 257 GLY A C 1
ATOM 2083 O O . GLY A 1 257 ? -7.968 -0.631 -22.758 1.00 60.44 257 GLY A O 1
ATOM 2084 N N . LYS A 1 258 ? -5.916 -0.780 -23.671 1.00 66.81 258 LYS A N 1
ATOM 2085 C CA . LYS A 1 258 ? -5.746 -2.232 -23.581 1.00 66.81 258 LYS A CA 1
ATOM 2086 C C . LYS A 1 258 ? -5.135 -2.681 -22.257 1.00 66.81 258 LYS A C 1
ATOM 2088 O O . LYS A 1 258 ? -4.856 -3.862 -22.110 1.00 66.81 258 LYS A O 1
ATOM 2093 N N . ILE A 1 259 ? -4.916 -1.774 -21.308 1.00 69.31 259 ILE A N 1
ATOM 2094 C CA . ILE A 1 259 ? -4.573 -2.157 -19.942 1.00 69.31 259 ILE A CA 1
ATOM 2095 C C . ILE A 1 259 ? -5.795 -1.925 -19.068 1.00 69.31 259 ILE A C 1
ATOM 2097 O O . ILE A 1 259 ? -6.298 -0.807 -18.962 1.00 69.31 259 ILE A O 1
ATOM 2101 N N . ARG A 1 260 ? -6.278 -3.005 -18.465 1.00 80.00 260 ARG A N 1
ATOM 2102 C CA . ARG A 1 260 ? -7.315 -2.979 -17.440 1.00 80.00 260 ARG A CA 1
ATOM 2103 C C . ARG A 1 260 ? -6.874 -3.933 -16.355 1.00 80.00 260 ARG A C 1
ATOM 2105 O O . ARG A 1 260 ? -6.526 -5.065 -16.660 1.00 80.00 260 ARG A O 1
ATOM 2112 N N . GLU A 1 261 ? -6.886 -3.487 -15.114 1.00 85.00 261 GLU A N 1
ATOM 2113 C CA . GLU A 1 261 ? -6.539 -4.338 -13.987 1.00 85.00 261 GLU A CA 1
ATOM 2114 C C . GLU A 1 261 ? -7.412 -3.959 -12.798 1.00 85.00 261 GLU A C 1
ATOM 2116 O O . GLU A 1 261 ? -7.030 -3.148 -11.955 1.00 85.00 261 GLU A O 1
ATOM 2121 N N . ASN A 1 262 ? -8.616 -4.529 -12.776 1.00 87.69 262 ASN A N 1
ATOM 2122 C CA . ASN A 1 262 ? -9.474 -4.492 -11.599 1.00 87.69 262 ASN A CA 1
ATOM 2123 C C . ASN A 1 262 ? -9.409 -5.856 -10.926 1.00 87.69 262 ASN A C 1
ATOM 2125 O O . ASN A 1 262 ? -9.528 -6.881 -11.600 1.00 87.69 262 ASN A O 1
ATOM 2129 N N . ARG A 1 263 ? -9.186 -5.867 -9.618 1.00 92.12 263 ARG A N 1
ATOM 2130 C CA . ARG A 1 263 ? -9.085 -7.095 -8.832 1.00 92.12 263 ARG A CA 1
ATOM 2131 C C . ARG A 1 263 ? -10.006 -7.003 -7.641 1.00 92.12 263 ARG A C 1
ATOM 2133 O O . ARG A 1 263 ? -10.071 -5.947 -7.023 1.00 92.12 263 ARG A O 1
ATOM 2140 N N . ASP A 1 264 ? -10.620 -8.117 -7.290 1.00 93.38 264 ASP A N 1
ATOM 2141 C CA . ASP A 1 264 ? -11.496 -8.226 -6.133 1.00 93.38 264 ASP A CA 1
ATOM 2142 C C . ASP A 1 264 ? -11.167 -9.521 -5.394 1.00 93.38 264 ASP A C 1
ATOM 2144 O O . ASP A 1 264 ? -11.257 -10.612 -5.958 1.00 93.38 264 ASP A O 1
ATOM 2148 N N . PHE A 1 265 ? -10.752 -9.402 -4.139 1.00 94.31 265 PHE A N 1
ATOM 2149 C CA . PHE A 1 265 ? -10.432 -10.499 -3.238 1.00 94.31 265 PHE A CA 1
ATOM 2150 C C . PHE A 1 265 ? -11.489 -10.579 -2.146 1.00 94.31 265 PHE A C 1
ATOM 2152 O O . PHE A 1 265 ? -11.714 -9.609 -1.424 1.00 94.31 265 PHE A O 1
ATOM 2159 N N . THR A 1 266 ? -12.084 -11.755 -1.983 1.00 92.25 266 THR A N 1
ATOM 2160 C CA . THR A 1 266 ? -12.991 -12.057 -0.881 1.00 92.25 266 THR A CA 1
ATOM 2161 C C . THR A 1 266 ? -12.446 -13.225 -0.078 1.00 92.25 266 THR A C 1
ATOM 2163 O O . THR A 1 266 ? -12.180 -14.294 -0.618 1.00 92.25 266 THR A O 1
ATOM 2166 N N . LEU A 1 267 ? -12.307 -13.037 1.231 1.00 87.94 267 LEU A N 1
ATOM 2167 C CA . LEU A 1 267 ? -12.080 -14.131 2.167 1.00 87.94 267 LEU A CA 1
ATOM 2168 C C . LEU A 1 267 ? -13.406 -14.481 2.838 1.00 87.94 267 LEU A C 1
ATOM 2170 O O . LEU A 1 267 ? -13.935 -13.689 3.616 1.00 87.94 267 LEU A O 1
ATOM 2174 N N . HIS A 1 268 ? -13.932 -15.655 2.530 1.00 85.81 268 HIS A N 1
ATOM 2175 C CA . HIS A 1 268 ? -15.135 -16.239 3.096 1.00 85.81 268 HIS A CA 1
ATOM 2176 C C . HIS A 1 268 ? -14.824 -17.014 4.382 1.00 85.81 268 HIS A C 1
ATOM 2178 O O . HIS A 1 268 ? -13.782 -17.641 4.486 1.00 85.81 268 HIS A O 1
ATOM 2184 N N . HIS A 1 269 ? -15.770 -17.027 5.325 1.00 73.12 269 HIS A N 1
ATOM 2185 C CA . HIS A 1 269 ? -15.888 -18.016 6.408 1.00 73.12 269 HIS A CA 1
ATOM 2186 C C . HIS A 1 269 ? -14.565 -18.466 7.054 1.00 73.12 269 HIS A C 1
ATOM 2188 O O . HIS A 1 269 ? -14.071 -19.549 6.767 1.00 73.12 269 HIS A O 1
ATOM 2194 N N . PHE A 1 270 ? -14.053 -17.698 8.015 1.00 68.88 270 PHE A N 1
ATOM 2195 C CA . PHE A 1 270 ? -12.993 -18.166 8.910 1.00 68.88 270 PHE A CA 1
ATOM 2196 C C . PHE A 1 270 ? -13.539 -18.280 10.342 1.00 68.88 270 PHE A C 1
ATOM 2198 O O . PHE A 1 270 ? -14.229 -17.367 10.810 1.00 68.88 270 PHE A O 1
ATOM 2205 N N . PRO A 1 271 ? -13.277 -19.387 11.060 1.00 64.38 271 PRO A N 1
ATOM 2206 C CA . PRO A 1 271 ? -13.818 -19.591 12.396 1.00 64.38 271 PRO A CA 1
ATOM 2207 C C . PRO A 1 271 ? -13.205 -18.590 13.378 1.00 64.38 271 PRO A C 1
ATOM 2209 O O . PRO A 1 271 ? -12.029 -18.667 13.731 1.00 64.38 271 PRO A O 1
ATOM 2212 N N . LEU A 1 272 ? -14.026 -17.670 13.879 1.00 63.38 272 LEU A N 1
ATOM 2213 C CA . LEU A 1 272 ? -13.673 -16.837 15.023 1.00 63.38 272 LEU A CA 1
ATOM 2214 C C . LEU A 1 272 ? -13.922 -17.637 16.302 1.00 63.38 272 LEU A C 1
ATOM 2216 O O . LEU A 1 272 ? -15.037 -17.621 16.807 1.00 63.38 272 LEU A O 1
ATOM 2220 N N . ASN A 1 273 ? -12.912 -18.367 16.794 1.00 61.06 273 ASN A N 1
ATOM 2221 C CA . ASN A 1 273 ? -12.893 -19.033 18.112 1.00 61.06 273 ASN A CA 1
ATOM 2222 C C . ASN A 1 273 ? -14.272 -19.535 18.603 1.00 61.06 273 ASN A C 1
ATOM 2224 O O . ASN A 1 273 ? -14.767 -19.104 19.642 1.00 61.06 273 ASN A O 1
ATOM 2228 N N . GLY A 1 274 ? -14.906 -20.436 17.847 1.00 58.09 274 GLY A N 1
ATOM 2229 C CA . GLY A 1 274 ? -16.156 -21.087 18.259 1.00 58.09 274 GLY A CA 1
ATOM 2230 C C . GLY A 1 274 ? -17.454 -20.314 17.990 1.00 58.09 274 GLY A C 1
ATOM 2231 O O . GLY A 1 274 ? -18.518 -20.823 18.328 1.00 58.09 274 GLY A O 1
ATOM 2232 N N . MET A 1 275 ? -17.413 -19.139 17.352 1.00 54.94 275 MET A N 1
ATOM 2233 C CA . MET A 1 275 ? -18.614 -18.476 16.830 1.00 54.94 275 MET A CA 1
ATOM 2234 C C . MET A 1 275 ? -18.923 -19.010 15.426 1.00 54.94 275 MET A C 1
ATOM 2236 O O . MET A 1 275 ? -18.331 -18.585 14.438 1.00 54.94 275 MET A O 1
ATOM 2240 N N . THR A 1 276 ? -19.827 -19.986 15.345 1.00 54.84 276 THR A N 1
ATOM 2241 C CA . THR A 1 276 ? -20.179 -20.711 14.109 1.00 54.84 276 THR A CA 1
ATOM 2242 C C . THR A 1 276 ? -21.286 -20.058 13.280 1.00 54.84 276 THR A C 1
ATOM 2244 O O . THR A 1 276 ? -21.662 -20.607 12.249 1.00 54.84 276 THR A O 1
ATOM 2247 N N . GLU A 1 277 ? -21.861 -18.935 13.713 1.00 56.44 277 GLU A N 1
ATOM 2248 C CA . GLU A 1 277 ? -23.208 -18.582 13.238 1.00 56.44 277 GLU A CA 1
ATOM 2249 C C . GLU A 1 277 ? -23.277 -17.556 12.101 1.00 56.44 277 GLU A C 1
ATOM 2251 O O . GLU A 1 277 ? -24.313 -17.489 11.439 1.00 56.44 277 GLU A O 1
ATOM 2256 N N . HIS A 1 278 ? -22.201 -16.827 11.774 1.00 56.81 278 HIS A N 1
ATOM 2257 C CA . HIS A 1 278 ? -22.243 -15.863 10.669 1.00 56.81 278 HIS A CA 1
ATOM 2258 C C . HIS A 1 278 ? -21.012 -15.918 9.754 1.00 56.81 278 HIS A C 1
ATOM 2260 O O . HIS A 1 278 ? -19.887 -15.868 10.258 1.00 56.81 278 HIS A O 1
ATOM 2266 N N . PRO A 1 279 ? -21.199 -15.974 8.416 1.00 65.81 279 PRO A N 1
ATOM 2267 C CA . PRO A 1 279 ? -20.112 -15.749 7.476 1.00 65.81 279 PRO A CA 1
ATOM 2268 C C . PRO A 1 279 ? -19.506 -14.379 7.737 1.00 65.81 279 PRO A C 1
ATOM 2270 O O . PRO A 1 279 ? -20.158 -13.356 7.539 1.00 65.81 279 PRO A O 1
ATOM 2273 N N . VAL A 1 280 ? -18.252 -14.368 8.161 1.00 74.44 280 VAL A N 1
ATOM 2274 C CA . VAL A 1 280 ? -17.444 -13.158 8.150 1.00 74.44 280 VAL A CA 1
ATOM 2275 C C . VAL A 1 280 ? -16.757 -13.074 6.797 1.00 74.44 280 VAL A C 1
ATOM 2277 O O . VAL A 1 280 ? -16.193 -14.068 6.334 1.00 74.44 280 VAL A O 1
ATOM 2280 N N . GLN A 1 281 ? -16.833 -11.906 6.161 1.00 84.12 281 GLN A N 1
ATOM 2281 C CA . GLN A 1 281 ? -16.206 -11.663 4.864 1.00 84.12 281 GLN A CA 1
ATOM 2282 C C . GLN A 1 281 ? -15.188 -10.534 4.963 1.00 84.12 281 GLN A C 1
ATOM 2284 O O . GLN A 1 281 ? -15.513 -9.469 5.471 1.00 84.12 281 GLN A O 1
ATOM 2289 N N . VAL A 1 282 ? -13.968 -10.740 4.472 1.00 85.50 282 VAL A N 1
ATOM 2290 C CA . VAL A 1 282 ? -13.042 -9.625 4.207 1.00 85.50 282 VAL A CA 1
ATOM 2291 C C . VAL A 1 282 ? -13.076 -9.350 2.716 1.00 85.50 282 VAL A C 1
ATOM 2293 O O . VAL A 1 282 ? -12.856 -10.281 1.944 1.00 85.50 282 VAL A O 1
ATOM 2296 N N . HIS A 1 283 ? -13.329 -8.105 2.315 1.00 91.88 283 HIS A N 1
ATOM 2297 C CA . HIS A 1 283 ? -13.362 -7.718 0.907 1.00 91.88 283 HIS A CA 1
ATOM 2298 C C . HIS A 1 283 ? -12.267 -6.690 0.619 1.00 91.88 283 HIS A C 1
ATOM 2300 O O . HIS A 1 283 ? -12.222 -5.625 1.235 1.00 91.88 283 HIS A O 1
ATOM 2306 N N . LEU A 1 284 ? -11.373 -7.007 -0.313 1.00 88.75 284 LEU A N 1
ATOM 2307 C CA . LEU A 1 284 ? -10.383 -6.075 -0.836 1.00 88.75 284 LEU A CA 1
ATOM 2308 C C . LEU A 1 284 ? -10.638 -5.867 -2.330 1.00 88.75 284 LEU A C 1
ATOM 2310 O O . LEU A 1 284 ? -10.771 -6.850 -3.049 1.00 88.75 284 LEU A O 1
ATOM 2314 N N . SER A 1 285 ? -10.579 -4.632 -2.814 1.00 86.38 285 SER A N 1
ATOM 2315 C CA . SER A 1 285 ? -10.592 -4.349 -4.256 1.00 86.38 285 SER A CA 1
ATOM 2316 C C . SER A 1 285 ? -9.382 -3.522 -4.661 1.00 86.38 285 SER A C 1
ATOM 2318 O O . SER A 1 285 ? -8.914 -2.681 -3.897 1.00 86.38 285 SER A O 1
ATOM 2320 N N . TYR A 1 286 ? -8.887 -3.713 -5.878 1.00 86.56 286 TYR A N 1
ATOM 2321 C CA . TYR A 1 286 ? -7.886 -2.862 -6.507 1.00 86.56 286 TYR A CA 1
ATOM 2322 C C . TYR A 1 286 ? -8.407 -2.346 -7.843 1.00 86.56 286 TYR A C 1
ATOM 2324 O O . TYR A 1 286 ? -8.850 -3.124 -8.683 1.00 86.56 286 TYR A O 1
ATOM 2332 N N . PHE A 1 287 ? -8.302 -1.035 -8.042 1.00 80.19 287 PHE A N 1
ATOM 2333 C CA . PHE A 1 287 ? -8.628 -0.358 -9.288 1.00 80.19 287 PHE A CA 1
ATOM 2334 C C . PHE A 1 287 ? -7.381 0.326 -9.827 1.00 80.19 287 PHE A C 1
ATOM 2336 O O . PHE A 1 287 ? -6.881 1.303 -9.250 1.00 80.19 287 PHE A O 1
ATOM 2343 N N . GLN A 1 288 ? -6.891 -0.178 -10.956 1.00 81.62 288 GLN A N 1
ATOM 2344 C CA . GLN A 1 288 ? -5.789 0.461 -11.648 1.00 81.62 288 GLN A CA 1
ATOM 2345 C C . GLN A 1 288 ? -6.227 1.792 -12.254 1.00 81.62 288 GLN A C 1
ATOM 2347 O O . GLN A 1 288 ? -7.167 1.866 -13.047 1.00 81.62 288 GLN A O 1
ATOM 2352 N N . VAL A 1 289 ? -5.486 2.847 -11.930 1.00 74.62 289 VAL A N 1
ATOM 2353 C CA . VAL A 1 289 ? -5.639 4.157 -12.563 1.00 74.62 289 VAL A CA 1
ATOM 2354 C C . VAL A 1 289 ? -4.440 4.392 -13.465 1.00 74.62 289 VAL A C 1
ATOM 2356 O O . VAL A 1 289 ? -3.419 4.931 -13.056 1.00 74.62 289 VAL A O 1
ATOM 2359 N N . MET A 1 290 ? -4.577 3.951 -14.711 1.00 64.12 290 MET A N 1
ATOM 2360 C CA . MET A 1 290 ? -3.653 4.248 -15.802 1.00 64.12 290 MET A CA 1
ATOM 2361 C C . MET A 1 290 ? -4.480 4.912 -16.900 1.00 64.12 290 MET A C 1
ATOM 2363 O O . MET A 1 290 ? -5.082 4.228 -17.723 1.00 64.12 290 MET A O 1
ATOM 2367 N N . ASP A 1 291 ? -4.584 6.243 -16.882 1.00 48.81 291 ASP A N 1
ATOM 2368 C CA . ASP A 1 291 ? -5.085 6.949 -18.065 1.00 48.81 291 ASP A CA 1
ATOM 2369 C C . ASP A 1 291 ? -3.917 7.187 -19.025 1.00 48.81 291 ASP A C 1
ATOM 2371 O O . ASP A 1 291 ? -2.756 7.238 -18.615 1.00 48.81 291 ASP A O 1
ATOM 2375 N N . ARG A 1 292 ? -4.244 7.260 -20.313 1.00 52.56 292 ARG A N 1
ATOM 2376 C CA . ARG A 1 292 ? -3.329 7.287 -21.461 1.00 52.56 292 ARG A CA 1
ATOM 2377 C C . ARG A 1 292 ? -2.024 8.061 -21.196 1.00 52.56 292 ARG A C 1
ATOM 2379 O O . ARG A 1 292 ? -2.067 9.147 -20.628 1.00 52.56 292 ARG A O 1
ATOM 2386 N N . PRO A 1 293 ? -0.890 7.652 -21.795 1.00 43.78 293 PRO A N 1
ATOM 2387 C CA . PRO A 1 293 ? 0.365 8.400 -21.764 1.00 43.78 293 PRO A CA 1
ATOM 2388 C C . PRO A 1 293 ? 0.310 9.659 -22.647 1.00 43.78 293 PRO A C 1
ATOM 2390 O O . PRO A 1 293 ? 1.340 10.175 -23.071 1.00 43.78 293 PRO A O 1
ATOM 2393 N N . THR A 1 294 ? -0.876 10.182 -22.970 1.00 43.16 294 THR A N 1
ATOM 2394 C CA . THR A 1 294 ? -0.965 11.606 -23.272 1.00 43.16 294 THR A CA 1
ATOM 2395 C C . THR A 1 294 ? -0.680 12.301 -21.948 1.00 43.16 294 THR A C 1
ATOM 2397 O O . THR A 1 294 ? -1.564 12.343 -21.101 1.00 43.16 294 THR A O 1
ATOM 2400 N N . PHE A 1 295 ? 0.569 12.745 -21.780 1.00 45.91 295 PHE A N 1
ATOM 2401 C CA . PHE A 1 295 ? 1.215 13.441 -20.652 1.00 45.91 295 PHE A CA 1
ATOM 2402 C C . PHE A 1 295 ? 0.485 14.702 -20.124 1.00 45.91 295 PHE A C 1
ATOM 2404 O O . PHE A 1 295 ? 1.093 15.605 -19.560 1.00 45.91 295 PHE A O 1
ATOM 2411 N N . GLU A 1 296 ? -0.820 14.797 -20.331 1.00 48.53 296 GLU A N 1
ATOM 2412 C CA . GLU A 1 296 ? -1.697 15.869 -19.901 1.00 48.53 296 GLU A CA 1
ATOM 2413 C C . GLU A 1 296 ? -2.529 15.410 -18.694 1.00 48.53 296 GLU A C 1
ATOM 2415 O O . GLU A 1 296 ? -2.566 14.233 -18.340 1.00 48.53 296 GLU A O 1
ATOM 2420 N N . LEU A 1 297 ? -3.234 16.364 -18.086 1.00 49.41 297 LEU A N 1
ATOM 2421 C CA . LEU A 1 297 ? -4.087 16.305 -16.885 1.00 49.41 297 LEU A CA 1
ATOM 2422 C C . LEU A 1 297 ? -5.124 15.147 -16.806 1.00 49.41 297 LEU A C 1
ATOM 2424 O O . LEU A 1 297 ? -5.917 15.077 -15.864 1.00 49.41 297 LEU A O 1
ATOM 2428 N N . GLY A 1 298 ? -5.160 14.234 -17.781 1.00 54.16 298 GLY A N 1
ATOM 2429 C CA . GLY A 1 298 ? -6.015 13.049 -17.830 1.00 54.16 298 GLY A CA 1
ATOM 2430 C C . GLY A 1 298 ? -5.810 12.094 -16.654 1.00 54.16 298 GLY A C 1
ATOM 2431 O O . GLY A 1 298 ? -6.798 11.662 -16.066 1.00 54.16 298 GLY A O 1
ATOM 2432 N N . GLY A 1 299 ? -4.567 11.848 -16.225 1.00 63.28 299 GLY A N 1
ATOM 2433 C CA . GLY A 1 299 ? -4.290 10.943 -15.099 1.00 63.28 299 GLY A CA 1
ATOM 2434 C C . GLY A 1 299 ? -4.910 11.402 -13.771 1.00 63.28 299 GLY A C 1
ATOM 2435 O O . GLY A 1 299 ? -5.498 10.609 -13.039 1.00 63.28 299 GLY A O 1
ATOM 2436 N N . LEU A 1 300 ? -4.884 12.707 -13.488 1.00 70.44 300 LEU A N 1
ATOM 2437 C CA . LEU A 1 300 ? -5.487 13.274 -12.273 1.00 70.44 300 LEU A CA 1
ATOM 2438 C C . LEU A 1 300 ? -7.020 13.258 -12.341 1.00 70.44 300 LEU A C 1
ATOM 2440 O O . LEU A 1 300 ? -7.693 12.918 -11.368 1.00 70.44 300 LEU A O 1
ATOM 2444 N N . ASN A 1 301 ? -7.586 13.531 -13.519 1.00 79.19 301 ASN A N 1
ATOM 2445 C CA . ASN A 1 301 ? -9.019 13.352 -13.750 1.00 79.19 301 ASN A CA 1
ATOM 2446 C C . ASN A 1 301 ? -9.450 11.884 -13.621 1.00 79.19 301 ASN A C 1
ATOM 2448 O O . ASN A 1 301 ? -10.579 11.612 -13.208 1.00 79.19 301 ASN A O 1
ATOM 2452 N N . ALA A 1 302 ? -8.573 10.936 -13.949 1.00 80.38 302 ALA A N 1
ATOM 2453 C CA . ALA A 1 302 ? -8.839 9.518 -13.776 1.00 80.38 302 ALA A CA 1
ATOM 2454 C C . ALA A 1 302 ? -8.899 9.121 -12.297 1.00 80.38 302 ALA A C 1
ATOM 2456 O O . ALA A 1 302 ? -9.796 8.367 -11.934 1.00 80.38 302 ALA A O 1
ATOM 2457 N N . LEU A 1 303 ? -8.068 9.706 -11.426 1.00 85.50 303 LEU A N 1
ATOM 2458 C CA . LEU A 1 303 ? -8.181 9.519 -9.971 1.00 85.50 303 LEU A CA 1
ATOM 2459 C C . LEU A 1 303 ? -9.522 10.043 -9.429 1.00 85.50 303 LEU A C 1
ATOM 2461 O O . LEU A 1 303 ? -10.193 9.351 -8.666 1.00 85.50 303 LEU A O 1
ATOM 2465 N N . VAL A 1 304 ? -9.976 11.217 -9.882 1.00 89.62 304 VAL A N 1
ATOM 2466 C CA . VAL A 1 304 ? -11.305 11.754 -9.519 1.00 89.62 304 VAL A CA 1
ATOM 2467 C C . VAL A 1 304 ? -12.437 10.850 -10.026 1.00 89.62 304 VAL A C 1
ATOM 2469 O O . VAL A 1 304 ? -13.417 10.616 -9.315 1.00 89.62 304 VAL A O 1
ATOM 2472 N N . LYS A 1 305 ? -12.335 10.333 -11.257 1.00 88.31 305 LYS A N 1
ATOM 2473 C CA . LYS A 1 305 ? -13.316 9.384 -11.812 1.00 88.31 305 LYS A CA 1
ATOM 2474 C C . LYS A 1 305 ? -13.322 8.068 -11.037 1.00 88.31 305 LYS A C 1
ATOM 2476 O O . LYS A 1 305 ? -14.404 7.573 -10.734 1.00 88.31 305 LYS A O 1
ATOM 2481 N N . ALA A 1 306 ? -12.148 7.545 -10.692 1.00 88.25 306 ALA A N 1
ATOM 2482 C CA . ALA A 1 306 ? -12.001 6.338 -9.893 1.00 88.25 306 ALA A CA 1
ATOM 2483 C C . ALA A 1 306 ? -12.651 6.523 -8.519 1.00 88.25 306 ALA A C 1
ATOM 2485 O O . ALA A 1 306 ? -13.496 5.716 -8.157 1.00 88.25 306 ALA A O 1
ATOM 2486 N N . LEU A 1 307 ? -12.389 7.638 -7.825 1.00 91.44 307 LEU A N 1
ATOM 2487 C CA . LEU A 1 307 ? -13.057 7.982 -6.562 1.00 91.44 307 LEU A CA 1
ATOM 2488 C C . LEU A 1 307 ? -14.583 7.979 -6.673 1.00 91.44 307 LEU A C 1
ATOM 2490 O O . LEU A 1 307 ? -15.266 7.399 -5.837 1.00 91.44 307 LEU A O 1
ATOM 2494 N N . LYS A 1 308 ? -15.132 8.603 -7.719 1.00 90.94 308 LYS A N 1
ATOM 2495 C CA . LYS A 1 308 ? -16.586 8.618 -7.949 1.00 90.94 308 LYS A CA 1
ATOM 2496 C C . LYS A 1 308 ? -17.144 7.225 -8.242 1.00 90.94 308 LYS A C 1
ATOM 2498 O O . LYS A 1 308 ? -18.283 6.945 -7.881 1.00 90.94 308 LYS A O 1
ATOM 2503 N N . HIS A 1 309 ? -16.363 6.380 -8.910 1.00 88.94 309 HIS A N 1
ATOM 2504 C CA . HIS A 1 309 ? -16.746 5.010 -9.223 1.00 88.94 309 HIS A CA 1
ATOM 2505 C C . HIS A 1 309 ? -16.751 4.127 -7.970 1.00 88.94 309 HIS A C 1
ATOM 2507 O O . HIS A 1 309 ? -17.771 3.516 -7.660 1.00 88.94 309 HIS A O 1
ATOM 2513 N N . VAL A 1 310 ? -15.649 4.109 -7.216 1.00 89.69 310 VAL A N 1
ATOM 2514 C CA . VAL A 1 310 ? -15.502 3.261 -6.020 1.00 89.69 310 VAL A CA 1
ATOM 2515 C C . VAL A 1 310 ? -16.297 3.784 -4.826 1.00 89.69 310 VAL A C 1
ATOM 2517 O O . VAL A 1 310 ? -16.709 3.008 -3.970 1.00 89.69 310 VAL A O 1
ATOM 2520 N N . GLY A 1 311 ? -16.573 5.087 -4.800 1.00 89.00 311 GLY A N 1
ATOM 2521 C CA . GLY A 1 311 ? -17.423 5.756 -3.822 1.00 89.00 311 GLY A CA 1
ATOM 2522 C C . GLY A 1 311 ? -18.923 5.636 -4.088 1.00 89.00 311 GLY A C 1
ATOM 2523 O O . GLY A 1 311 ? -19.725 6.358 -3.497 1.00 89.00 311 GLY A O 1
ATOM 2524 N N . HIS A 1 312 ? -19.346 4.767 -5.006 1.00 90.69 312 HIS A N 1
ATOM 2525 C CA . HIS A 1 312 ? -20.765 4.580 -5.265 1.00 90.69 312 HIS A CA 1
ATOM 2526 C C . HIS A 1 312 ? -21.481 4.042 -4.002 1.00 90.69 312 HIS A C 1
ATOM 2528 O O . HIS A 1 312 ? -20.957 3.163 -3.319 1.00 90.69 312 HIS A O 1
ATOM 2534 N N . PRO A 1 313 ? -22.722 4.466 -3.687 1.00 85.81 313 PRO A N 1
ATOM 2535 C CA . PRO A 1 313 ? -23.451 3.974 -2.507 1.00 85.81 313 PRO A CA 1
ATOM 2536 C C . PRO A 1 313 ? -23.684 2.455 -2.456 1.00 85.81 313 PRO A C 1
ATOM 2538 O O . PRO A 1 313 ? -24.086 1.934 -1.426 1.00 85.81 313 PRO A O 1
ATOM 2541 N N . ARG A 1 314 ? -23.473 1.747 -3.574 1.00 85.25 314 ARG A N 1
ATOM 2542 C CA . ARG A 1 314 ? -23.595 0.280 -3.646 1.00 85.25 314 ARG A CA 1
ATOM 2543 C C . ARG A 1 314 ? -22.331 -0.455 -3.205 1.00 85.25 314 ARG A C 1
ATOM 2545 O O . ARG A 1 314 ? -22.445 -1.604 -2.809 1.00 85.25 314 ARG A O 1
ATOM 2552 N N . THR A 1 315 ? -21.162 0.171 -3.326 1.00 84.50 315 THR A N 1
ATOM 2553 C CA . THR A 1 315 ? -19.877 -0.414 -2.918 1.00 84.50 315 THR A CA 1
ATOM 2554 C C . THR A 1 315 ? -19.523 -0.030 -1.487 1.00 84.50 315 THR A C 1
ATOM 2556 O O . THR A 1 315 ? -18.922 -0.851 -0.803 1.00 84.50 315 THR A O 1
ATOM 2559 N N . ALA A 1 316 ? -19.908 1.188 -1.065 1.00 90.00 316 ALA A N 1
ATOM 2560 C CA . ALA A 1 316 ? -19.815 1.724 0.301 1.00 90.00 316 ALA A CA 1
ATOM 2561 C C . ALA A 1 316 ? -18.585 1.224 1.090 1.00 90.00 316 ALA A C 1
ATOM 2563 O O . ALA A 1 316 ? -18.754 0.590 2.130 1.00 90.00 316 ALA A O 1
ATOM 2564 N N . PRO A 1 317 ? -17.361 1.443 0.575 1.00 95.00 317 PRO A N 1
ATOM 2565 C CA . PRO A 1 317 ? -16.163 0.889 1.188 1.00 95.00 317 PRO A CA 1
ATOM 2566 C C . PRO A 1 317 ? -15.906 1.500 2.567 1.00 95.00 317 PRO A C 1
ATOM 2568 O O . PRO A 1 317 ? -16.119 2.693 2.776 1.00 95.00 317 PRO A O 1
ATOM 2571 N N . ASP A 1 318 ? -15.389 0.706 3.497 1.00 95.19 318 ASP A N 1
ATOM 2572 C CA . ASP A 1 318 ? -14.969 1.169 4.825 1.00 95.19 318 ASP A CA 1
ATOM 2573 C C . ASP A 1 318 ? -13.648 1.936 4.765 1.00 95.19 318 ASP A C 1
ATOM 2575 O O . ASP A 1 318 ? -13.387 2.804 5.594 1.00 95.19 318 ASP A O 1
ATOM 2579 N N . ALA A 1 319 ? -12.807 1.642 3.773 1.00 96.25 319 ALA A N 1
ATOM 2580 C CA . ALA A 1 319 ? -11.570 2.373 3.546 1.00 96.25 319 ALA A CA 1
ATOM 2581 C C . ALA A 1 319 ? -11.237 2.493 2.060 1.00 96.25 319 ALA A C 1
ATOM 2583 O O . ALA A 1 319 ? -11.405 1.544 1.294 1.00 96.25 319 ALA A O 1
ATOM 2584 N N . ILE A 1 320 ? -10.706 3.651 1.666 1.00 96.12 320 ILE A N 1
ATOM 2585 C CA . ILE A 1 320 ? -10.165 3.888 0.325 1.00 96.12 320 ILE A CA 1
ATOM 2586 C C . ILE A 1 320 ? -8.716 4.351 0.456 1.00 96.12 320 ILE A C 1
ATOM 2588 O O . ILE A 1 320 ? -8.443 5.418 1.002 1.00 96.12 320 ILE A O 1
ATOM 2592 N N . ILE A 1 321 ? -7.790 3.565 -0.087 1.00 96.06 321 ILE A N 1
ATOM 2593 C CA . ILE A 1 321 ? -6.367 3.870 -0.178 1.00 96.06 321 ILE A CA 1
ATOM 2594 C C . ILE A 1 321 ? -6.087 4.407 -1.571 1.00 96.06 321 ILE A C 1
ATOM 2596 O O . ILE A 1 321 ? -6.081 3.663 -2.550 1.00 96.06 321 ILE A O 1
ATOM 2600 N N . MET A 1 322 ? -5.817 5.702 -1.656 1.00 93.00 322 MET A N 1
ATOM 2601 C CA . MET A 1 322 ? -5.392 6.346 -2.889 1.00 93.00 322 MET A CA 1
ATOM 2602 C C . MET A 1 322 ? -3.894 6.516 -2.912 1.00 93.00 322 MET A C 1
ATOM 2604 O O . MET A 1 322 ? -3.313 7.038 -1.967 1.00 93.00 322 MET A O 1
ATOM 2608 N N . ASN A 1 323 ? -3.268 6.147 -4.018 1.00 89.06 323 ASN A N 1
ATOM 2609 C CA . ASN A 1 323 ? -1.870 6.450 -4.232 1.00 89.06 323 ASN A CA 1
ATOM 2610 C C . ASN A 1 323 ? -1.679 7.615 -5.185 1.00 89.06 323 ASN A C 1
ATOM 2612 O O . ASN A 1 323 ? -2.330 7.724 -6.222 1.00 89.06 323 ASN A O 1
ATOM 2616 N N . GLN A 1 324 ? -0.688 8.424 -4.842 1.00 71.25 324 GLN A N 1
ATOM 2617 C CA . GLN A 1 324 ? -0.223 9.556 -5.613 1.00 71.25 324 GLN A CA 1
ATOM 2618 C C . GLN A 1 324 ? 0.422 9.174 -6.960 1.00 71.25 324 GLN A C 1
ATOM 2620 O O . GLN A 1 324 ? 0.831 10.094 -7.633 1.00 71.25 324 GLN A O 1
ATOM 2625 N N . GLY A 1 325 ? 0.491 7.892 -7.364 1.00 65.75 325 GLY A N 1
ATOM 2626 C CA . GLY A 1 325 ? 1.105 7.247 -8.553 1.00 65.75 325 GLY A CA 1
ATOM 2627 C C . GLY A 1 325 ? 1.596 8.092 -9.739 1.00 65.75 325 GLY A C 1
ATOM 2628 O O . GLY A 1 325 ? 1.246 7.837 -10.890 1.00 65.75 325 GLY A O 1
ATOM 2629 N N . LEU A 1 326 ? 2.423 9.102 -9.487 1.00 62.06 326 LEU A N 1
ATOM 2630 C CA . LEU A 1 326 ? 2.744 10.165 -10.440 1.00 62.06 326 LEU A CA 1
ATOM 2631 C C . LEU A 1 326 ? 4.157 10.034 -11.022 1.00 62.06 326 LEU A C 1
ATOM 2633 O O . LEU A 1 326 ? 4.726 11.006 -11.508 1.00 62.06 326 LEU A O 1
ATOM 2637 N N . TRP A 1 327 ? 4.723 8.830 -11.047 1.00 62.44 327 TRP A N 1
ATOM 2638 C CA . TRP A 1 327 ? 6.066 8.588 -11.586 1.00 62.44 327 TRP A CA 1
ATOM 2639 C C . TRP A 1 327 ? 6.262 9.086 -13.023 1.00 62.44 327 TRP A C 1
ATOM 2641 O O . TRP A 1 327 ? 7.338 9.553 -13.379 1.00 62.44 327 TRP A O 1
ATOM 2651 N N . ALA A 1 328 ? 5.218 8.998 -13.851 1.00 51.81 328 ALA A N 1
ATOM 2652 C CA . ALA A 1 328 ? 5.305 9.241 -15.290 1.00 51.81 328 ALA A CA 1
ATOM 2653 C C . ALA A 1 328 ? 4.847 10.643 -15.744 1.00 51.81 328 ALA A C 1
ATOM 2655 O O . ALA A 1 328 ? 4.949 10.951 -16.931 1.00 51.81 328 ALA A O 1
ATOM 2656 N N . MET A 1 329 ? 4.322 11.493 -14.849 1.00 53.75 329 MET A N 1
ATOM 2657 C CA . MET A 1 329 ? 3.619 12.726 -15.256 1.00 53.75 329 MET A CA 1
ATOM 2658 C C . MET A 1 329 ? 4.443 14.021 -15.168 1.00 53.75 329 MET A C 1
ATOM 2660 O O . MET A 1 329 ? 3.948 15.073 -15.563 1.00 53.75 329 MET A O 1
ATOM 2664 N N . PHE A 1 330 ? 5.696 13.991 -14.711 1.00 55.50 330 PHE A N 1
ATOM 2665 C CA . PHE A 1 330 ? 6.475 15.223 -14.510 1.00 55.50 330 PHE A CA 1
ATOM 2666 C C . PHE A 1 330 ? 7.489 15.481 -15.613 1.00 55.50 330 PHE A C 1
ATOM 2668 O O . PHE A 1 330 ? 8.695 15.493 -15.390 1.00 55.50 330 PHE A O 1
ATOM 2675 N N . THR A 1 331 ? 6.988 15.760 -16.812 1.00 55.91 331 THR A N 1
ATOM 2676 C CA . THR A 1 331 ? 7.744 16.614 -17.732 1.00 55.91 331 THR A CA 1
ATOM 2677 C C . THR A 1 331 ? 7.670 18.061 -17.231 1.00 55.91 331 THR A C 1
ATOM 2679 O O . THR A 1 331 ? 6.657 18.455 -16.656 1.00 55.91 331 THR A O 1
ATOM 2682 N N . ASP A 1 332 ? 8.724 18.854 -17.443 1.00 56.19 332 ASP A N 1
ATOM 2683 C CA . ASP A 1 332 ? 9.008 20.167 -16.821 1.00 56.19 332 ASP A CA 1
ATOM 2684 C C . ASP A 1 332 ? 7.896 21.246 -16.851 1.00 56.19 332 ASP A C 1
ATOM 2686 O O . ASP A 1 332 ? 8.042 22.300 -16.239 1.00 56.19 332 ASP A O 1
ATOM 2690 N N . THR A 1 333 ? 6.775 21.014 -17.529 1.00 58.34 333 THR A N 1
ATOM 2691 C CA . THR A 1 333 ? 5.749 22.001 -17.893 1.00 58.34 333 THR A CA 1
ATOM 2692 C C . THR A 1 333 ? 4.611 22.202 -16.887 1.00 58.34 333 THR A C 1
ATOM 2694 O O . THR A 1 333 ? 3.652 22.894 -17.215 1.00 58.34 333 THR A O 1
ATOM 2697 N N . ILE A 1 334 ? 4.661 21.614 -15.688 1.00 58.22 334 ILE A N 1
ATOM 2698 C CA . ILE A 1 334 ? 3.502 21.617 -14.778 1.00 58.22 334 ILE A CA 1
ATOM 2699 C C . ILE A 1 334 ? 3.829 22.282 -13.435 1.00 58.22 334 ILE A C 1
ATOM 2701 O O . ILE A 1 334 ? 4.383 21.627 -12.559 1.00 58.22 334 ILE A O 1
ATOM 2705 N N . THR A 1 335 ? 3.522 23.570 -13.258 1.00 57.66 335 THR A N 1
ATOM 2706 C CA . THR A 1 335 ? 3.868 24.292 -12.011 1.00 57.66 335 THR A CA 1
ATOM 2707 C C . THR A 1 335 ? 2.697 24.944 -11.280 1.00 57.66 335 THR A C 1
ATOM 2709 O O . THR A 1 335 ? 2.811 25.129 -10.079 1.00 57.66 335 THR A O 1
ATOM 2712 N N . GLU A 1 336 ? 1.557 25.212 -11.924 1.00 61.28 336 GLU A N 1
ATOM 2713 C CA . GLU A 1 336 ? 0.390 25.796 -11.225 1.00 61.28 336 GLU A CA 1
ATOM 2714 C C . GLU A 1 336 ? -0.834 24.871 -11.209 1.00 61.28 336 GLU A C 1
ATOM 2716 O O . GLU A 1 336 ? -1.609 24.890 -10.262 1.00 61.28 336 GLU A O 1
ATOM 2721 N N . SER A 1 337 ? -0.989 23.974 -12.187 1.00 71.50 337 SER A N 1
ATOM 2722 C CA . SER A 1 337 ? -2.174 23.112 -12.235 1.00 71.50 337 SER A CA 1
ATOM 2723 C C . SER A 1 337 ? -2.143 21.956 -11.228 1.00 71.50 337 SER A C 1
ATOM 2725 O O . SER A 1 337 ? -3.205 21.506 -10.820 1.00 71.50 337 SER A O 1
ATOM 2727 N N . LEU A 1 338 ? -0.984 21.449 -10.794 1.00 79.50 338 LEU A N 1
ATOM 2728 C CA . LEU A 1 338 ? -0.935 20.226 -9.970 1.00 79.50 338 LEU A CA 1
ATOM 2729 C C . LEU A 1 338 ? -1.569 20.388 -8.593 1.00 79.50 338 LEU A C 1
ATOM 2731 O O . LEU A 1 338 ? -2.315 19.506 -8.172 1.00 79.50 338 LEU A O 1
ATOM 2735 N N . GLU A 1 339 ? -1.303 21.505 -7.917 1.00 83.44 339 GLU A N 1
ATOM 2736 C CA . GLU A 1 339 ? -1.878 21.772 -6.599 1.00 83.44 339 GLU A CA 1
ATOM 2737 C C . GLU A 1 339 ? -3.412 21.779 -6.667 1.00 83.44 339 GLU A C 1
ATOM 2739 O O . GLU A 1 339 ? -4.063 21.074 -5.897 1.00 83.44 339 GLU A O 1
ATOM 2744 N N . ASP A 1 340 ? -3.994 22.473 -7.649 1.00 85.88 340 ASP A N 1
ATOM 2745 C CA . ASP A 1 340 ? -5.447 22.510 -7.863 1.00 85.88 340 ASP A CA 1
ATOM 2746 C C . ASP A 1 340 ? -6.040 21.121 -8.132 1.00 85.88 340 ASP A C 1
ATOM 2748 O O . ASP A 1 340 ? -7.142 20.795 -7.675 1.00 85.88 340 ASP A O 1
ATOM 2752 N N . HIS A 1 341 ? -5.308 20.261 -8.844 1.00 84.88 341 HIS A N 1
ATOM 2753 C CA . HIS A 1 341 ? -5.748 18.889 -9.084 1.00 84.88 341 HIS A CA 1
ATOM 2754 C C . HIS A 1 341 ? -5.708 18.051 -7.807 1.00 84.88 341 HIS A C 1
ATOM 2756 O O . HIS A 1 341 ? -6.674 17.338 -7.532 1.00 84.88 341 HIS A O 1
ATOM 2762 N N . PHE A 1 342 ? -4.650 18.153 -6.998 1.00 88.75 342 PHE A N 1
ATOM 2763 C CA . PHE A 1 342 ? -4.611 17.475 -5.702 1.00 88.75 342 PHE A CA 1
ATOM 2764 C C . PHE A 1 342 ? -5.708 17.974 -4.773 1.00 88.75 342 PHE A C 1
ATOM 2766 O O . PHE A 1 342 ? -6.422 17.151 -4.205 1.00 88.75 342 PHE A O 1
ATOM 2773 N N . ARG A 1 343 ? -5.925 19.294 -4.696 1.00 91.06 343 ARG A N 1
ATOM 2774 C CA . ARG A 1 343 ? -7.059 19.879 -3.965 1.00 91.06 343 ARG A CA 1
ATOM 2775 C C . ARG A 1 343 ? -8.383 19.303 -4.455 1.00 91.06 343 ARG A C 1
ATOM 2777 O O . ARG A 1 343 ? -9.215 18.921 -3.641 1.00 91.06 343 ARG A O 1
ATOM 2784 N N . THR A 1 344 ? -8.560 19.154 -5.767 1.00 92.00 344 THR A N 1
ATOM 2785 C CA . THR A 1 344 ? -9.769 18.552 -6.347 1.00 92.00 344 THR A CA 1
ATOM 2786 C C . THR A 1 344 ? -9.939 17.081 -5.952 1.00 92.00 344 THR A C 1
ATOM 2788 O O . THR A 1 344 ? -11.047 16.673 -5.594 1.00 92.00 344 THR A O 1
ATOM 2791 N N . ILE A 1 345 ? -8.873 16.274 -5.996 1.00 91.62 345 ILE A N 1
ATOM 2792 C CA . ILE A 1 345 ? -8.909 14.855 -5.599 1.00 91.62 345 ILE A CA 1
ATOM 2793 C C . ILE A 1 345 ? -9.220 14.733 -4.103 1.00 91.62 345 ILE A C 1
ATOM 2795 O O . ILE A 1 345 ? -10.157 14.026 -3.727 1.00 91.62 345 ILE A O 1
ATOM 2799 N N . ILE A 1 346 ? -8.484 15.471 -3.270 1.00 93.50 346 ILE A N 1
ATOM 2800 C CA . ILE A 1 346 ? -8.622 15.485 -1.812 1.00 93.50 346 ILE A CA 1
ATOM 2801 C C . ILE A 1 346 ? -10.033 15.932 -1.422 1.00 93.50 346 ILE A C 1
ATOM 2803 O O . ILE A 1 346 ? -10.716 15.207 -0.701 1.00 93.50 346 ILE A O 1
ATOM 2807 N N . GLN A 1 347 ? -10.532 17.035 -1.990 1.00 95.00 347 GLN A N 1
ATOM 2808 C CA . GLN A 1 347 ? -11.900 17.507 -1.762 1.00 95.00 347 GLN A CA 1
ATOM 2809 C C . GLN A 1 347 ? -12.948 16.491 -2.229 1.00 95.00 347 GLN A C 1
ATOM 2811 O O . GLN A 1 347 ? -13.963 16.302 -1.559 1.00 95.00 347 GLN A O 1
ATOM 2816 N N . THR A 1 348 ? -12.727 15.817 -3.365 1.00 94.81 348 THR A N 1
ATOM 2817 C CA . THR A 1 348 ? -13.643 14.777 -3.858 1.00 94.81 348 THR A CA 1
ATOM 2818 C C . THR A 1 348 ? -13.727 13.613 -2.874 1.00 94.81 348 THR A C 1
ATOM 2820 O O . THR A 1 348 ? -14.833 13.188 -2.542 1.00 94.81 348 THR A O 1
ATOM 2823 N N . GLY A 1 349 ? -12.590 13.121 -2.375 1.00 94.81 349 GLY A N 1
ATOM 2824 C CA . GLY A 1 349 ? -12.574 12.049 -1.379 1.00 94.81 349 GLY A CA 1
ATOM 2825 C C . GLY A 1 349 ? -13.126 12.484 -0.020 1.00 94.81 349 GLY A C 1
ATOM 2826 O O . GL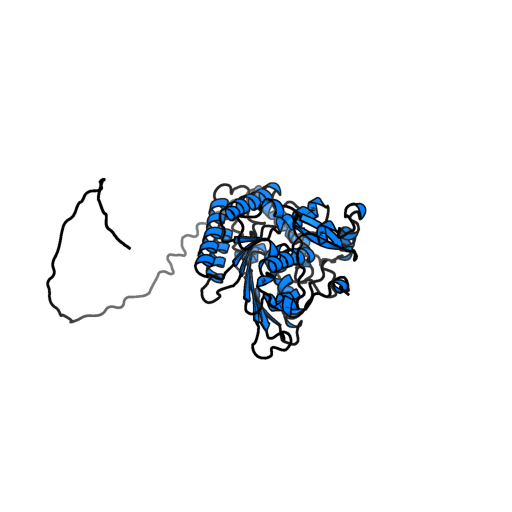Y A 1 349 ? -13.873 11.734 0.596 1.00 94.81 349 GLY A O 1
ATOM 2827 N N . SER A 1 350 ? -12.881 13.723 0.415 1.00 94.44 350 SER A N 1
ATOM 2828 C CA . SER A 1 350 ? -13.489 14.264 1.640 1.00 94.44 350 SER A CA 1
ATOM 2829 C C . SER A 1 350 ? -15.004 14.383 1.530 1.00 94.44 350 SER A C 1
ATOM 2831 O O . SER A 1 350 ? -15.721 14.025 2.462 1.00 94.44 350 SER A O 1
ATOM 2833 N N . ASN A 1 351 ? -15.509 14.836 0.379 1.00 94.50 351 ASN A N 1
ATOM 2834 C CA . ASN A 1 351 ? -16.944 14.847 0.115 1.00 94.50 351 ASN A CA 1
ATOM 2835 C C . ASN A 1 351 ? -17.501 13.425 0.160 1.00 94.50 351 ASN A C 1
ATOM 2837 O O . ASN A 1 351 ? -18.552 13.210 0.756 1.00 94.50 351 ASN A O 1
ATOM 2841 N N . LEU A 1 352 ? -16.804 12.459 -0.438 1.00 93.44 352 LEU A N 1
ATOM 2842 C CA . LEU A 1 352 ? -17.213 11.061 -0.415 1.00 93.44 352 LEU A CA 1
ATOM 2843 C C . LEU A 1 352 ? -17.313 10.519 1.019 1.00 93.44 352 LEU A C 1
ATOM 2845 O O . LEU A 1 352 ? -18.378 10.034 1.392 1.00 93.44 352 LEU A O 1
ATOM 2849 N N . ALA A 1 353 ? -16.270 10.689 1.833 1.00 92.19 353 ALA A N 1
ATOM 2850 C CA . ALA A 1 353 ? -16.256 10.281 3.240 1.00 92.19 353 ALA A CA 1
ATOM 2851 C C . ALA A 1 353 ? -17.346 10.979 4.074 1.00 92.19 353 ALA A C 1
ATOM 2853 O O . ALA A 1 353 ? -17.982 10.368 4.926 1.00 92.19 353 ALA A O 1
ATOM 2854 N N . ALA A 1 354 ? -17.641 12.252 3.796 1.00 91.62 354 ALA A N 1
ATOM 2855 C CA . ALA A 1 354 ? -18.731 12.958 4.469 1.00 91.62 354 ALA A CA 1
ATOM 2856 C C . ALA A 1 354 ? -20.118 12.376 4.126 1.00 91.62 354 ALA A C 1
ATOM 2858 O O . ALA A 1 354 ? -21.003 12.332 4.985 1.00 91.62 354 ALA A O 1
ATOM 2859 N N . HIS A 1 355 ? -20.320 11.924 2.882 1.00 92.56 355 HIS A N 1
ATOM 2860 C CA . HIS A 1 355 ? -21.568 11.278 2.458 1.00 92.56 355 HIS A CA 1
ATOM 2861 C C . HIS A 1 355 ? -21.662 9.830 2.960 1.00 92.56 355 HIS A C 1
ATOM 2863 O O . HIS A 1 355 ? -22.738 9.381 3.356 1.00 92.56 355 HIS A O 1
ATOM 2869 N N . GLN A 1 356 ? -20.542 9.110 2.964 1.00 90.25 356 GLN A N 1
ATOM 2870 C CA . GLN A 1 356 ? -20.408 7.742 3.451 1.00 90.25 356 GLN A CA 1
ATOM 2871 C C . GLN A 1 356 ? -19.763 7.772 4.835 1.00 90.25 356 GLN A C 1
ATOM 2873 O O . GLN A 1 356 ? -18.570 7.550 4.964 1.00 90.25 356 GLN A O 1
ATOM 2878 N N . LYS A 1 357 ? -20.555 8.069 5.873 1.00 79.44 357 LYS A N 1
ATOM 2879 C CA . LYS A 1 357 ? -20.084 8.379 7.243 1.00 79.44 357 LYS A CA 1
ATOM 2880 C C . LYS A 1 357 ? -19.073 7.395 7.867 1.00 79.44 357 LYS A C 1
ATOM 2882 O O . LYS A 1 357 ? -18.488 7.739 8.887 1.00 79.44 357 LYS A O 1
ATOM 2887 N N . SER A 1 358 ? -18.914 6.190 7.323 1.00 88.00 358 SER A N 1
ATOM 2888 C CA . SER A 1 358 ? -17.973 5.161 7.778 1.00 88.00 358 SER A CA 1
ATOM 2889 C C . SER A 1 358 ? -16.714 5.015 6.913 1.00 88.00 358 SER A C 1
ATOM 2891 O O . SER A 1 358 ? -15.817 4.279 7.305 1.00 88.00 358 SER A O 1
ATOM 2893 N N . THR A 1 359 ? -16.624 5.676 5.756 1.00 93.88 359 THR A N 1
ATOM 2894 C CA . THR A 1 359 ? -15.496 5.523 4.830 1.00 93.88 359 THR A CA 1
ATOM 2895 C C . THR A 1 359 ? -14.297 6.339 5.289 1.00 93.88 359 THR A C 1
ATOM 2897 O O . THR A 1 359 ? -14.336 7.571 5.321 1.00 93.88 359 THR A O 1
ATOM 2900 N N . HIS A 1 360 ? -13.199 5.649 5.579 1.00 94.12 360 HIS A N 1
ATOM 2901 C CA . HIS A 1 360 ? -11.922 6.262 5.923 1.00 94.12 360 HIS A CA 1
ATOM 2902 C C . HIS A 1 360 ? -11.055 6.474 4.678 1.00 94.12 360 HIS A C 1
ATOM 2904 O O . HIS A 1 360 ? -10.823 5.545 3.901 1.00 94.12 360 HIS A O 1
ATOM 2910 N N . MET A 1 361 ? -10.535 7.686 4.485 1.00 95.06 361 MET A N 1
ATOM 2911 C CA . MET A 1 361 ? -9.678 7.993 3.338 1.00 95.06 361 MET A CA 1
ATOM 2912 C C . MET A 1 361 ? -8.204 7.903 3.725 1.00 95.06 361 MET A C 1
ATOM 2914 O O . MET A 1 361 ? -7.772 8.501 4.709 1.00 95.06 361 MET A O 1
ATOM 2918 N N . PHE A 1 362 ? -7.410 7.201 2.923 1.00 94.88 362 PHE A N 1
ATOM 2919 C CA . PHE A 1 362 ? -5.962 7.119 3.075 1.00 94.88 362 PHE A CA 1
ATOM 2920 C C . PHE A 1 362 ? -5.263 7.660 1.834 1.00 94.88 362 PHE A C 1
ATOM 2922 O O . PHE A 1 362 ? -5.555 7.248 0.711 1.00 94.88 362 PHE A O 1
ATOM 2929 N N . TRP A 1 363 ? -4.294 8.545 2.042 1.00 93.88 363 TRP A N 1
ATOM 2930 C CA . TRP A 1 363 ? -3.397 9.019 1.002 1.00 93.88 363 TRP A CA 1
ATOM 2931 C C . TRP A 1 363 ? -2.031 8.357 1.136 1.00 93.88 363 TRP A C 1
ATOM 2933 O O . TRP A 1 363 ? -1.329 8.563 2.128 1.00 93.88 363 TRP A O 1
ATOM 2943 N N . LYS A 1 364 ? -1.635 7.588 0.123 1.00 93.75 364 LYS A N 1
ATOM 2944 C CA . LYS A 1 364 ? -0.323 6.961 0.020 1.00 93.75 364 LYS A CA 1
ATOM 2945 C C . LYS A 1 364 ? 0.605 7.782 -0.863 1.00 93.75 364 LYS A C 1
ATOM 2947 O O . LYS A 1 364 ? 0.368 7.888 -2.071 1.00 93.75 364 LYS A O 1
ATOM 2952 N N . THR A 1 365 ? 1.686 8.284 -0.274 1.00 92.25 365 THR A N 1
ATOM 2953 C CA . THR A 1 365 ? 2.733 9.020 -0.994 1.00 92.25 365 THR A CA 1
ATOM 2954 C C . THR A 1 365 ? 3.443 8.131 -2.016 1.00 92.25 365 THR A C 1
ATOM 2956 O O . THR A 1 365 ? 3.367 6.897 -1.991 1.00 92.25 365 THR A O 1
ATOM 2959 N N . THR A 1 366 ? 4.109 8.772 -2.965 1.00 89.81 366 THR A N 1
ATOM 2960 C CA . THR A 1 366 ? 4.971 8.110 -3.948 1.00 89.81 366 THR A CA 1
ATOM 2961 C C . THR A 1 366 ? 6.252 7.639 -3.254 1.00 89.81 366 THR A C 1
ATOM 2963 O O . THR A 1 366 ? 6.775 8.384 -2.433 1.00 89.81 366 THR A O 1
ATOM 2966 N N . SER A 1 367 ? 6.774 6.437 -3.534 1.00 91.06 367 SER A N 1
ATOM 2967 C CA . SER A 1 367 ? 7.998 5.968 -2.861 1.00 91.06 367 SER A CA 1
ATOM 2968 C C . SER A 1 367 ? 9.218 6.834 -3.204 1.00 91.06 367 SER A C 1
ATOM 2970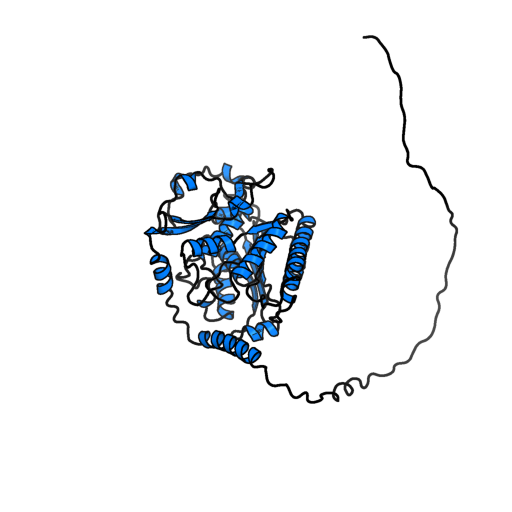 O O . SER A 1 367 ? 9.181 7.710 -4.066 1.00 91.06 367 SER A O 1
ATOM 2972 N N . ALA A 1 368 ? 10.329 6.594 -2.521 1.00 90.25 368 ALA A N 1
ATOM 2973 C CA . ALA A 1 368 ? 11.636 6.952 -3.036 1.00 90.25 368 ALA A CA 1
ATOM 2974 C C . ALA A 1 368 ? 11.987 6.127 -4.275 1.00 90.25 368 ALA A C 1
ATOM 2976 O O . ALA A 1 368 ? 11.309 5.143 -4.565 1.00 90.25 368 ALA A O 1
ATOM 2977 N N . THR A 1 369 ? 13.023 6.523 -5.015 1.00 83.94 369 THR A N 1
ATOM 2978 C CA . THR A 1 369 ? 13.536 5.722 -6.139 1.00 83.94 369 THR A CA 1
ATOM 2979 C C . THR A 1 369 ? 15.047 5.686 -6.150 1.00 83.94 369 THR A C 1
ATOM 2981 O O . THR A 1 369 ? 15.717 6.585 -5.648 1.00 83.94 369 THR A O 1
ATOM 2984 N N . LEU A 1 370 ? 15.585 4.645 -6.778 1.00 78.75 370 LEU A N 1
ATOM 2985 C CA . LEU A 1 370 ? 16.997 4.552 -7.125 1.00 78.75 370 LEU A CA 1
ATOM 2986 C C . LEU A 1 370 ? 17.211 4.976 -8.583 1.00 78.75 370 LEU A C 1
ATOM 2988 O O . LEU A 1 370 ? 17.580 4.154 -9.419 1.00 78.75 370 LEU A O 1
ATOM 2992 N N . GLY A 1 371 ? 16.955 6.239 -8.941 1.00 73.94 371 GLY A N 1
ATOM 2993 C CA . GLY A 1 371 ? 17.281 6.684 -10.300 1.00 73.94 371 GLY A CA 1
ATOM 2994 C C . GLY A 1 371 ? 16.542 7.898 -10.847 1.00 73.94 371 GLY A C 1
ATOM 2995 O O . GLY A 1 371 ? 15.996 8.720 -10.126 1.00 73.94 371 GLY A O 1
ATOM 2996 N N . SER A 1 372 ? 16.610 8.024 -12.175 1.00 53.50 372 SER A N 1
ATOM 2997 C CA . SER A 1 372 ? 16.448 9.276 -12.920 1.00 53.50 372 SER A CA 1
ATOM 2998 C C . SER A 1 372 ? 15.116 9.434 -13.662 1.00 53.50 372 SER A C 1
ATOM 3000 O O . SER A 1 372 ? 15.081 10.184 -14.638 1.00 53.50 372 SER A O 1
ATOM 3002 N N . ILE A 1 373 ? 14.042 8.715 -13.303 1.00 64.75 373 ILE A N 1
ATOM 3003 C CA . ILE A 1 373 ? 12.769 8.871 -14.045 1.00 64.75 373 ILE A CA 1
ATOM 3004 C C . ILE A 1 373 ? 12.246 10.305 -13.908 1.00 64.75 373 ILE A C 1
ATOM 3006 O O . ILE A 1 373 ? 11.793 10.898 -14.884 1.00 64.75 373 ILE A O 1
ATOM 3010 N N . ALA A 1 374 ? 12.370 10.871 -12.712 1.00 70.69 374 ALA A N 1
ATOM 3011 C CA . ALA A 1 374 ? 12.133 12.276 -12.435 1.00 70.69 374 ALA A CA 1
ATOM 3012 C C . ALA A 1 374 ? 13.244 12.792 -11.509 1.00 70.69 374 ALA A C 1
ATOM 3014 O O . ALA A 1 374 ? 13.836 11.999 -10.774 1.00 70.69 374 ALA A O 1
ATOM 3015 N N . PRO A 1 375 ? 13.549 14.101 -11.520 1.00 80.88 375 PRO A N 1
ATOM 3016 C CA . PRO A 1 375 ? 14.418 14.684 -10.508 1.00 80.88 375 PRO A CA 1
ATOM 3017 C C . PRO A 1 375 ? 13.846 14.403 -9.113 1.00 80.88 375 PRO A C 1
ATOM 3019 O O . PRO A 1 375 ? 12.698 14.751 -8.837 1.00 80.88 375 PRO A O 1
ATOM 3022 N N . GLU A 1 376 ? 14.645 13.794 -8.242 1.00 82.12 376 GLU A N 1
ATOM 3023 C CA . GLU A 1 376 ? 14.259 13.422 -6.873 1.00 82.12 376 GLU A CA 1
ATOM 3024 C C . GLU A 1 376 ? 13.678 14.609 -6.086 1.00 82.12 376 GLU A C 1
ATOM 3026 O O . GLU A 1 376 ? 12.656 14.485 -5.419 1.00 82.12 376 GLU A O 1
ATOM 3031 N N . GLU A 1 377 ? 14.274 15.794 -6.247 1.00 84.88 377 GLU A N 1
ATOM 3032 C CA . GLU A 1 377 ? 13.793 17.052 -5.662 1.00 84.88 377 GLU A CA 1
ATOM 3033 C C . GLU A 1 377 ? 12.347 17.367 -6.071 1.00 84.88 377 GLU A C 1
ATOM 3035 O O . GLU A 1 377 ? 11.557 17.851 -5.265 1.00 84.88 377 GLU A O 1
ATOM 3040 N N . ARG A 1 378 ? 11.963 17.044 -7.311 1.00 81.81 378 ARG A N 1
ATOM 3041 C CA . ARG A 1 378 ? 10.609 17.295 -7.806 1.00 81.81 378 ARG A CA 1
ATOM 3042 C C . ARG A 1 378 ? 9.597 16.299 -7.252 1.00 81.81 378 ARG A C 1
ATOM 3044 O O . ARG A 1 378 ? 8.476 16.697 -6.947 1.00 81.81 378 ARG A O 1
ATOM 3051 N N . LEU A 1 379 ? 9.974 15.027 -7.124 1.00 82.69 379 LEU A N 1
ATOM 3052 C CA . LEU A 1 379 ? 9.132 14.021 -6.466 1.00 82.69 379 LEU A CA 1
ATOM 3053 C C . LEU A 1 379 ? 8.936 14.358 -4.987 1.00 82.69 379 LEU A C 1
ATOM 3055 O O . LEU A 1 379 ? 7.826 14.245 -4.468 1.00 82.69 379 LEU A O 1
ATOM 3059 N N . GLU A 1 380 ? 9.998 14.825 -4.336 1.00 86.00 380 GLU A N 1
ATOM 3060 C CA . GLU A 1 380 ? 9.940 15.288 -2.958 1.00 86.00 380 GLU A CA 1
ATOM 3061 C C . GLU A 1 380 ? 9.016 16.493 -2.815 1.00 86.00 380 GLU A C 1
ATOM 3063 O O . GLU A 1 380 ? 8.070 16.441 -2.033 1.00 86.00 380 GLU A O 1
ATOM 3068 N N . GLN A 1 381 ? 9.214 17.532 -3.629 1.00 85.81 381 GLN A N 1
ATOM 3069 C CA . GLN A 1 381 ? 8.365 18.720 -3.627 1.00 85.81 381 GLN A CA 1
ATOM 3070 C C . GLN A 1 381 ? 6.888 18.358 -3.823 1.00 85.81 381 GLN A C 1
ATOM 3072 O O . GLN A 1 381 ? 6.029 18.847 -3.098 1.00 85.81 381 GLN A O 1
ATOM 3077 N N . LEU A 1 382 ? 6.588 17.443 -4.746 1.00 84.62 382 LEU A N 1
ATOM 3078 C CA . LEU A 1 382 ? 5.226 16.983 -4.998 1.00 84.62 382 LEU A CA 1
ATOM 3079 C C . LEU A 1 382 ? 4.604 16.257 -3.795 1.00 84.62 382 LEU A C 1
ATOM 3081 O O . LEU A 1 382 ? 3.435 16.490 -3.465 1.00 84.62 382 LEU A O 1
ATOM 3085 N N . ASN A 1 383 ? 5.355 15.353 -3.161 1.00 87.94 383 ASN A N 1
ATOM 3086 C CA . ASN A 1 383 ? 4.910 14.693 -1.937 1.00 87.94 383 ASN A CA 1
ATOM 3087 C C . ASN A 1 383 ? 4.655 15.752 -0.851 1.00 87.94 383 ASN A C 1
ATOM 3089 O O . ASN A 1 383 ? 3.571 15.764 -0.276 1.00 87.94 383 ASN A O 1
ATOM 3093 N N . GLN A 1 384 ? 5.579 16.694 -0.638 1.00 87.75 384 GLN A N 1
ATOM 3094 C CA . GLN A 1 384 ? 5.433 17.757 0.365 1.00 87.75 384 GLN A CA 1
ATOM 3095 C C . GLN A 1 384 ? 4.238 18.682 0.094 1.00 87.75 384 GLN A C 1
ATOM 3097 O O . GLN A 1 384 ? 3.471 18.968 1.011 1.00 87.75 384 GLN A O 1
ATOM 3102 N N . ASP A 1 385 ? 4.022 19.108 -1.153 1.00 87.19 385 ASP A N 1
ATOM 3103 C CA . ASP A 1 385 ? 2.869 19.938 -1.521 1.00 87.19 385 ASP A CA 1
ATOM 3104 C C . ASP A 1 385 ? 1.553 19.204 -1.266 1.00 87.19 385 ASP A C 1
ATOM 3106 O O . ASP A 1 385 ? 0.607 19.777 -0.730 1.00 87.19 385 ASP A O 1
ATOM 3110 N N . THR A 1 386 ? 1.498 17.912 -1.584 1.00 88.00 386 THR A N 1
ATOM 3111 C CA . THR A 1 386 ? 0.298 17.104 -1.345 1.00 88.00 386 THR A CA 1
ATOM 3112 C C . THR A 1 386 ? 0.041 16.903 0.143 1.00 88.00 386 THR A C 1
ATOM 3114 O O . THR A 1 386 ? -1.092 17.031 0.602 1.00 88.00 386 THR A O 1
ATOM 3117 N N . LEU A 1 387 ? 1.095 16.642 0.914 1.00 88.00 387 LEU A N 1
ATOM 3118 C CA . LEU A 1 387 ? 1.019 16.518 2.365 1.00 88.00 387 LEU A CA 1
ATOM 3119 C C . LEU A 1 387 ? 0.560 17.821 3.024 1.00 88.00 387 LEU A C 1
ATOM 3121 O O . LEU A 1 387 ? -0.289 17.763 3.907 1.00 88.00 387 LEU A O 1
ATOM 3125 N N . ARG A 1 388 ? 1.020 18.981 2.540 1.00 89.19 388 ARG A N 1
ATOM 3126 C CA . ARG A 1 388 ? 0.530 20.297 2.980 1.00 89.19 388 ARG A CA 1
ATOM 3127 C C . ARG A 1 388 ? -0.980 20.442 2.757 1.00 89.19 388 ARG A C 1
ATOM 3129 O O . ARG A 1 388 ? -1.684 20.904 3.642 1.00 89.19 388 ARG A O 1
ATOM 3136 N N . ILE A 1 389 ? -1.500 20.012 1.603 1.00 89.56 389 ILE A N 1
ATOM 3137 C CA . ILE A 1 389 ? -2.951 20.056 1.327 1.00 89.56 389 ILE A CA 1
ATOM 3138 C C . ILE A 1 389 ? -3.726 19.099 2.254 1.00 89.56 389 ILE A C 1
ATOM 3140 O O . ILE A 1 389 ? -4.839 19.412 2.684 1.00 89.56 389 ILE A O 1
ATOM 3144 N N . LEU A 1 390 ? -3.157 17.930 2.563 1.00 88.44 390 LEU A N 1
ATOM 3145 C CA . LEU A 1 390 ? -3.769 16.950 3.467 1.00 88.44 390 LEU A CA 1
ATOM 3146 C C . LEU A 1 390 ? -3.791 17.421 4.923 1.00 88.44 390 LEU A C 1
ATOM 3148 O O . LEU A 1 390 ? -4.761 17.135 5.618 1.00 88.44 390 LEU A O 1
ATOM 3152 N N . GLU A 1 391 ? -2.771 18.156 5.378 1.00 86.25 391 GLU A N 1
ATOM 3153 C CA . GLU A 1 391 ? -2.729 18.750 6.725 1.00 86.25 391 GLU A CA 1
ATOM 3154 C C . GLU A 1 391 ? -3.932 19.683 6.972 1.00 86.25 391 GLU A C 1
ATOM 3156 O O . GLU A 1 391 ? -4.475 19.708 8.077 1.00 86.25 391 GLU A O 1
ATOM 3161 N N . ASP A 1 392 ? -4.423 20.352 5.925 1.00 85.75 392 ASP A N 1
ATOM 3162 C CA . ASP A 1 392 ? -5.622 21.198 5.968 1.00 85.75 392 ASP A CA 1
ATOM 3163 C C . ASP A 1 392 ? -6.946 20.408 5.836 1.00 85.75 392 ASP A C 1
ATOM 3165 O O . ASP A 1 392 ? -8.031 20.995 5.885 1.00 85.75 392 ASP A O 1
ATOM 3169 N N . THR A 1 393 ? -6.893 19.080 5.655 1.00 84.44 393 THR A N 1
ATOM 3170 C CA . THR A 1 393 ? -8.061 18.249 5.319 1.00 84.44 393 THR A CA 1
ATOM 3171 C C . THR A 1 393 ? -8.223 17.044 6.266 1.00 84.44 393 THR A C 1
ATOM 3173 O O . THR A 1 393 ? -7.751 15.945 5.966 1.00 84.44 393 THR A O 1
ATOM 3176 N N . PRO A 1 394 ? -8.991 17.165 7.368 1.00 81.75 394 PRO A N 1
ATOM 3177 C CA . PRO A 1 394 ? -9.039 16.160 8.443 1.00 81.75 394 PRO A CA 1
ATOM 3178 C C . PRO A 1 394 ? -9.669 14.810 8.057 1.00 81.75 394 PRO A C 1
ATOM 3180 O O . PRO A 1 394 ? -9.609 13.863 8.833 1.00 81.75 394 PRO A O 1
ATOM 3183 N N . ALA A 1 395 ? -10.291 14.701 6.881 1.00 86.12 395 ALA A N 1
ATOM 3184 C CA . ALA A 1 395 ? -10.921 13.464 6.415 1.00 86.12 395 ALA A CA 1
ATOM 3185 C C . ALA A 1 395 ? -9.919 12.402 5.922 1.00 86.12 395 ALA A C 1
ATOM 3187 O O . ALA A 1 395 ? -10.339 11.298 5.580 1.00 86.12 395 ALA A O 1
ATOM 3188 N N . TRP A 1 396 ? -8.627 12.733 5.837 1.00 91.19 396 TRP A N 1
ATOM 3189 C CA . TRP A 1 396 ? -7.599 11.868 5.266 1.00 91.19 396 TRP A CA 1
ATOM 3190 C C . TRP A 1 396 ? -6.538 11.473 6.292 1.00 91.19 396 TRP A C 1
ATOM 3192 O O . TRP A 1 396 ? -6.022 12.303 7.035 1.00 91.19 396 TRP A O 1
ATOM 3202 N N . SER A 1 397 ? -6.142 10.204 6.268 1.00 90.75 397 SER A N 1
ATOM 3203 C CA . SER A 1 397 ? -4.923 9.720 6.917 1.00 90.75 397 SER A CA 1
ATOM 3204 C C . SER A 1 397 ? -3.794 9.535 5.909 1.00 90.75 397 SER A C 1
ATOM 3206 O O . SER A 1 397 ? -4.020 9.254 4.734 1.00 90.75 397 SER A O 1
ATOM 3208 N N . ARG A 1 398 ? -2.555 9.675 6.376 1.00 90.50 398 ARG A N 1
ATOM 3209 C CA . ARG A 1 398 ? -1.337 9.551 5.567 1.00 90.50 398 ARG A CA 1
ATOM 3210 C C . ARG A 1 398 ? -0.744 8.149 5.701 1.00 90.50 398 ARG A C 1
ATOM 3212 O O . ARG A 1 398 ? -0.505 7.681 6.809 1.00 90.50 398 ARG A O 1
ATOM 3219 N N . LEU A 1 399 ? -0.440 7.521 4.570 1.00 91.94 399 LEU A N 1
ATOM 3220 C CA . LEU A 1 399 ? 0.371 6.309 4.455 1.00 91.94 399 LEU A CA 1
ATOM 3221 C C . LEU A 1 399 ? 1.677 6.673 3.749 1.00 91.94 399 LEU A C 1
ATOM 3223 O O . LEU A 1 399 ? 1.745 6.730 2.521 1.00 91.94 399 LEU A O 1
ATOM 3227 N N . ASP A 1 400 ? 2.714 6.982 4.518 1.00 91.75 400 ASP A N 1
ATOM 3228 C CA . ASP A 1 400 ? 3.906 7.594 3.945 1.00 91.75 400 ASP A CA 1
ATOM 3229 C C . ASP A 1 400 ? 4.945 6.595 3.424 1.00 91.75 400 ASP A C 1
ATOM 3231 O O . ASP A 1 400 ? 5.992 6.361 4.029 1.00 91.75 400 ASP A O 1
ATOM 3235 N N . LEU A 1 401 ? 4.661 6.016 2.261 1.00 93.31 401 LEU A N 1
ATOM 3236 C CA . LEU A 1 401 ? 5.584 5.112 1.584 1.00 93.31 401 LEU A CA 1
ATOM 3237 C C . LEU A 1 401 ? 6.908 5.801 1.200 1.00 93.31 401 LEU A C 1
ATOM 3239 O O . LEU A 1 401 ? 7.962 5.155 1.229 1.00 93.31 401 LEU A O 1
ATOM 3243 N N . ARG A 1 402 ? 6.868 7.099 0.864 1.00 92.56 402 ARG A N 1
ATOM 3244 C CA . ARG A 1 402 ? 8.061 7.923 0.618 1.00 92.56 402 ARG A CA 1
ATOM 3245 C C . ARG A 1 402 ? 9.003 7.863 1.805 1.00 92.56 402 ARG A C 1
ATOM 3247 O O . ARG A 1 402 ? 10.163 7.519 1.616 1.00 92.56 402 ARG A O 1
ATOM 3254 N N . GLN A 1 403 ? 8.502 8.147 3.006 1.00 92.56 403 GLN A N 1
ATOM 3255 C CA . GLN A 1 403 ? 9.330 8.175 4.208 1.00 92.56 403 GLN A CA 1
ATOM 3256 C C . GLN A 1 403 ? 9.950 6.810 4.502 1.00 92.56 403 GLN A C 1
ATOM 3258 O O . GLN A 1 403 ? 11.163 6.721 4.672 1.00 92.56 403 GLN A O 1
ATOM 3263 N N . ILE A 1 404 ? 9.146 5.741 4.462 1.00 94.31 404 ILE A N 1
ATOM 3264 C CA . ILE A 1 404 ? 9.618 4.364 4.687 1.00 94.31 404 ILE A CA 1
ATOM 3265 C C . ILE A 1 404 ? 10.800 4.036 3.766 1.00 94.31 404 ILE A C 1
ATOM 3267 O O . ILE A 1 404 ? 11.832 3.522 4.197 1.00 94.31 404 ILE A O 1
ATOM 3271 N N . THR A 1 405 ? 10.668 4.354 2.481 1.00 94.06 405 THR A N 1
ATOM 3272 C CA . THR A 1 405 ? 11.710 4.058 1.490 1.00 94.06 405 THR A CA 1
ATOM 3273 C C . THR A 1 405 ? 12.880 5.045 1.538 1.00 94.06 405 THR A C 1
ATOM 3275 O O . THR A 1 405 ? 14.016 4.632 1.323 1.00 94.06 405 THR A O 1
ATOM 3278 N N . GLN A 1 406 ? 12.653 6.314 1.884 1.00 92.75 406 GLN A N 1
ATOM 3279 C CA . GLN A 1 406 ? 13.711 7.310 2.068 1.00 92.75 406 GLN A CA 1
ATOM 3280 C C . GLN A 1 406 ? 14.590 6.988 3.282 1.00 92.75 406 GLN A C 1
ATOM 3282 O O . GLN A 1 406 ? 15.809 7.112 3.191 1.00 92.75 406 GLN A O 1
ATOM 3287 N N . ASP A 1 407 ? 14.004 6.530 4.391 1.00 93.69 407 ASP A N 1
ATOM 3288 C CA . ASP A 1 407 ? 14.756 6.093 5.574 1.00 93.69 407 ASP A CA 1
ATOM 3289 C C . ASP A 1 407 ? 15.697 4.940 5.229 1.00 93.69 407 ASP A C 1
ATOM 3291 O O . ASP A 1 407 ? 16.865 4.952 5.616 1.00 93.69 407 ASP A O 1
ATOM 3295 N N . ALA A 1 408 ? 15.224 3.991 4.419 1.00 93.12 408 ALA A N 1
ATOM 3296 C CA . ALA A 1 408 ? 16.061 2.915 3.905 1.00 93.12 408 ALA A CA 1
ATOM 3297 C C . ALA A 1 408 ? 17.240 3.456 3.097 1.00 93.12 408 ALA A C 1
ATOM 3299 O O . ALA A 1 408 ? 18.385 3.126 3.402 1.00 93.12 408 ALA A O 1
ATOM 3300 N N . LEU A 1 409 ? 16.987 4.336 2.123 1.00 90.75 409 LEU A N 1
ATOM 3301 C CA . LEU A 1 409 ? 18.052 4.938 1.316 1.00 90.75 409 LEU A CA 1
ATOM 3302 C C . LEU A 1 409 ? 19.057 5.721 2.172 1.00 90.75 409 LEU A C 1
ATOM 3304 O O . LEU A 1 409 ? 20.267 5.592 1.973 1.00 90.75 409 LEU A O 1
ATOM 3308 N N . ASN A 1 410 ? 18.580 6.471 3.168 1.00 91.44 410 ASN A N 1
ATOM 3309 C CA . ASN A 1 410 ? 19.422 7.205 4.116 1.00 91.44 410 ASN A CA 1
ATOM 3310 C C . ASN A 1 410 ? 20.310 6.258 4.942 1.00 91.44 410 ASN A C 1
ATOM 3312 O O . ASN A 1 410 ? 21.470 6.569 5.219 1.00 91.44 410 ASN A O 1
ATOM 3316 N N . GLN A 1 411 ? 19.793 5.076 5.281 1.00 91.00 411 GLN A N 1
ATOM 3317 C CA . GLN A 1 411 ? 20.528 4.000 5.951 1.00 91.00 411 GLN A CA 1
ATOM 3318 C C . GLN A 1 411 ? 21.299 3.096 4.978 1.00 91.00 411 GLN A C 1
ATOM 3320 O O . GLN A 1 411 ? 21.866 2.084 5.391 1.00 91.00 411 GLN A O 1
ATOM 3325 N N . LYS A 1 412 ? 21.368 3.476 3.694 1.00 90.38 412 LYS A N 1
ATOM 3326 C CA . LYS A 1 412 ? 22.035 2.729 2.619 1.00 90.38 412 LYS A CA 1
ATOM 3327 C C . LYS A 1 412 ? 21.466 1.318 2.425 1.00 90.38 412 LYS A C 1
ATOM 3329 O O . LYS A 1 412 ? 22.186 0.428 1.991 1.00 90.38 412 LYS A O 1
ATOM 3334 N N . LEU A 1 413 ? 20.189 1.114 2.732 1.00 88.50 413 LEU A N 1
ATOM 3335 C CA . LEU A 1 413 ? 19.449 -0.090 2.375 1.00 88.50 413 LEU A CA 1
ATOM 3336 C C . LEU A 1 413 ? 18.905 0.049 0.963 1.00 88.50 413 LEU A C 1
ATOM 3338 O O . LEU A 1 413 ? 18.015 0.857 0.698 1.00 88.50 413 LEU A O 1
ATOM 3342 N N . ASP A 1 414 ? 19.431 -0.776 0.068 1.00 89.19 414 ASP A N 1
ATOM 3343 C CA . ASP A 1 414 ? 18.833 -0.971 -1.242 1.00 89.19 414 ASP A CA 1
ATOM 3344 C C . ASP A 1 414 ? 17.621 -1.899 -1.101 1.00 89.19 414 ASP A C 1
ATOM 3346 O O . ASP A 1 414 ? 17.756 -3.110 -0.929 1.00 89.19 414 ASP A O 1
ATOM 3350 N N . LEU A 1 415 ? 16.428 -1.309 -1.116 1.00 89.19 415 LEU A N 1
ATOM 3351 C CA . LEU A 1 415 ? 15.168 -2.040 -1.043 1.00 89.19 415 LEU A CA 1
ATOM 3352 C C . LEU A 1 415 ? 14.538 -2.247 -2.419 1.00 89.19 415 LEU A C 1
ATOM 3354 O O . LEU A 1 415 ? 13.318 -2.347 -2.496 1.00 89.19 415 LEU A O 1
ATOM 3358 N N . TYR A 1 416 ? 15.331 -2.301 -3.488 1.00 90.06 416 TYR A N 1
ATOM 3359 C CA . TYR A 1 416 ? 14.837 -2.452 -4.853 1.00 90.06 416 TYR A CA 1
ATOM 3360 C C . TYR A 1 416 ? 15.464 -3.656 -5.569 1.00 90.06 416 TYR A C 1
ATOM 3362 O O . TYR A 1 416 ? 16.506 -4.189 -5.183 1.00 90.06 416 TYR A O 1
ATOM 3370 N N . GLY A 1 417 ? 14.785 -4.132 -6.614 1.00 81.50 417 GLY A N 1
ATOM 3371 C CA . GLY A 1 417 ? 15.288 -5.205 -7.472 1.00 81.50 417 GLY A CA 1
ATOM 3372 C C . GLY A 1 417 ? 16.314 -4.713 -8.511 1.00 81.50 417 GLY A C 1
ATOM 3373 O O . GLY A 1 417 ? 16.383 -3.524 -8.817 1.00 81.50 417 GLY A O 1
ATOM 3374 N N . PRO A 1 418 ? 17.105 -5.605 -9.1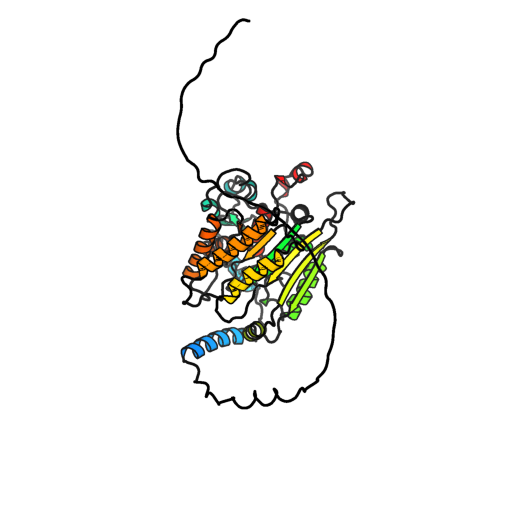40 1.00 77.00 418 PRO A N 1
ATOM 3375 C CA . PRO A 1 418 ? 18.016 -5.238 -10.219 1.00 77.00 418 PRO A CA 1
ATOM 3376 C C . PRO A 1 418 ? 17.259 -4.642 -11.393 1.00 77.00 418 PRO A C 1
ATOM 3378 O O . PRO A 1 418 ? 16.418 -5.305 -11.998 1.00 77.00 418 PRO A O 1
ATOM 3381 N N . GLY A 1 419 ? 17.625 -3.418 -11.765 1.00 79.88 419 GLY A N 1
ATOM 3382 C CA . GLY A 1 419 ? 17.017 -2.739 -12.907 1.00 79.88 419 GLY A CA 1
ATOM 3383 C C . GLY A 1 419 ? 15.570 -2.305 -12.671 1.00 79.88 419 GLY A C 1
ATOM 3384 O O . GLY A 1 419 ? 14.952 -1.774 -13.591 1.00 79.88 419 GLY A O 1
ATOM 3385 N N . ASP A 1 420 ? 15.050 -2.486 -11.456 1.00 85.00 420 ASP A N 1
ATOM 3386 C CA . ASP A 1 420 ? 13.782 -1.919 -11.033 1.00 85.00 420 ASP A CA 1
ATOM 3387 C C . ASP A 1 420 ? 14.061 -0.832 -10.004 1.00 85.00 420 ASP A C 1
ATOM 3389 O O . ASP A 1 420 ? 14.481 -1.111 -8.894 1.00 85.00 420 ASP A O 1
ATOM 3393 N N . TRP A 1 421 ? 13.872 0.422 -10.383 1.00 86.06 421 TRP A N 1
ATOM 3394 C CA . TRP A 1 421 ? 14.070 1.574 -9.502 1.00 86.06 421 TRP A CA 1
ATOM 3395 C C . TRP A 1 421 ? 12.741 2.137 -8.975 1.00 86.06 421 TRP A C 1
ATOM 3397 O O . TRP A 1 421 ? 12.766 3.147 -8.278 1.00 86.06 421 TRP A O 1
ATOM 3407 N N . ILE A 1 422 ? 11.596 1.542 -9.354 1.00 86.44 422 ILE A N 1
ATOM 3408 C CA . ILE A 1 422 ? 10.247 2.023 -8.997 1.00 86.44 422 ILE A CA 1
ATOM 3409 C C . ILE A 1 422 ? 9.634 1.126 -7.930 1.00 86.44 422 ILE A C 1
ATOM 3411 O O . ILE A 1 422 ? 9.052 1.619 -6.967 1.00 86.44 422 ILE A O 1
ATOM 3415 N N . HIS A 1 423 ? 9.715 -0.189 -8.125 1.00 91.44 423 HIS A N 1
ATOM 3416 C CA . HIS A 1 423 ? 9.012 -1.143 -7.283 1.00 91.44 423 HIS A CA 1
ATOM 3417 C C . HIS A 1 423 ? 9.947 -1.620 -6.171 1.00 91.44 423 HIS A C 1
ATOM 3419 O O . HIS A 1 423 ? 10.903 -2.354 -6.446 1.00 91.44 423 HIS A O 1
ATOM 3425 N N . PRO A 1 424 ? 9.712 -1.201 -4.914 1.00 93.94 424 PRO A N 1
ATOM 3426 C CA . PRO A 1 424 ? 10.473 -1.732 -3.804 1.00 93.94 424 PRO A CA 1
ATOM 3427 C C . PRO A 1 424 ? 10.195 -3.227 -3.603 1.00 93.94 424 PRO A C 1
ATOM 3429 O O . PRO A 1 424 ? 9.215 -3.790 -4.092 1.00 93.94 424 PRO A O 1
ATOM 3432 N N . LEU A 1 425 ? 11.063 -3.872 -2.834 1.00 94.56 425 LEU A N 1
ATOM 3433 C CA . LEU A 1 425 ? 10.966 -5.279 -2.484 1.00 94.56 425 LEU A CA 1
ATOM 3434 C C . LEU A 1 425 ? 9.705 -5.583 -1.657 1.00 94.56 425 LEU A C 1
ATOM 3436 O O . LEU A 1 425 ? 9.185 -4.703 -0.963 1.00 94.56 425 LEU A O 1
ATOM 3440 N N . PRO A 1 426 ? 9.248 -6.852 -1.655 1.00 96.12 426 PRO A N 1
ATOM 3441 C CA . PRO A 1 426 ? 8.058 -7.290 -0.920 1.00 96.12 426 PRO A CA 1
ATOM 3442 C C . PRO A 1 426 ? 8.010 -6.847 0.548 1.00 96.12 426 PRO A C 1
ATOM 3444 O O . PRO A 1 426 ? 6.940 -6.494 1.041 1.00 96.12 426 PRO A O 1
ATOM 3447 N N . LEU A 1 427 ? 9.162 -6.787 1.224 1.00 95.69 427 LEU A N 1
ATOM 3448 C CA . LEU A 1 427 ? 9.260 -6.337 2.615 1.00 95.69 427 LEU A CA 1
ATOM 3449 C C . LEU A 1 427 ? 8.745 -4.905 2.840 1.00 95.69 427 LEU A C 1
ATOM 3451 O O . LEU A 1 427 ? 8.195 -4.611 3.897 1.00 95.69 427 LEU A O 1
ATOM 3455 N N . VAL A 1 428 ? 8.869 -4.005 1.859 1.00 96.50 428 VAL A N 1
ATOM 3456 C CA . VAL A 1 428 ? 8.340 -2.635 1.971 1.00 96.50 428 VAL A CA 1
ATOM 3457 C C . VAL A 1 428 ? 6.816 -2.647 1.912 1.00 96.50 428 VAL A C 1
ATOM 3459 O O . VAL A 1 428 ? 6.165 -1.921 2.664 1.00 96.50 428 VAL A O 1
ATOM 3462 N N . TYR A 1 429 ? 6.239 -3.497 1.056 1.00 97.69 429 TYR A N 1
ATOM 3463 C CA . TYR A 1 429 ? 4.790 -3.687 0.984 1.00 97.69 429 TYR A CA 1
ATOM 3464 C C . TYR A 1 429 ? 4.225 -4.323 2.254 1.00 97.69 429 TYR A C 1
ATOM 3466 O O . TYR A 1 429 ? 3.103 -4.011 2.641 1.00 97.69 429 TYR A O 1
ATOM 3474 N N . GLU A 1 430 ? 4.998 -5.179 2.919 1.00 97.19 430 GLU A N 1
ATOM 3475 C CA . GLU A 1 430 ? 4.688 -5.643 4.271 1.00 97.19 430 GLU A CA 1
ATOM 3476 C C . GLU A 1 430 ? 4.658 -4.467 5.265 1.00 97.19 430 GLU A C 1
ATOM 3478 O O . GLU A 1 430 ? 3.620 -4.240 5.880 1.00 97.19 430 GLU A O 1
ATOM 3483 N N . GLN A 1 431 ? 5.717 -3.646 5.354 1.00 96.50 431 GLN A N 1
ATOM 3484 C CA . GLN A 1 431 ? 5.767 -2.547 6.339 1.00 96.50 431 GLN A CA 1
ATOM 3485 C C . GLN A 1 431 ? 4.643 -1.510 6.145 1.00 96.50 431 GLN A C 1
ATOM 3487 O O . GLN A 1 431 ? 4.037 -1.046 7.113 1.00 96.50 431 GLN A O 1
ATOM 3492 N N . ILE A 1 432 ? 4.323 -1.143 4.898 1.00 96.12 432 ILE A N 1
ATOM 3493 C CA . ILE A 1 432 ? 3.229 -0.194 4.620 1.00 96.12 432 ILE A CA 1
ATOM 3494 C C . ILE A 1 432 ? 1.844 -0.806 4.899 1.00 96.12 432 ILE A C 1
ATOM 3496 O O . ILE A 1 432 ? 0.918 -0.076 5.258 1.00 96.12 432 ILE A O 1
ATOM 3500 N N . ASN A 1 433 ? 1.690 -2.130 4.777 1.00 97.56 433 ASN A N 1
ATOM 3501 C CA . ASN A 1 433 ? 0.462 -2.821 5.170 1.00 97.56 433 ASN A CA 1
ATOM 3502 C C . ASN A 1 433 ? 0.348 -2.974 6.688 1.00 97.56 433 ASN A C 1
ATOM 3504 O O . ASN A 1 433 ? -0.748 -2.789 7.212 1.00 97.56 433 ASN A O 1
ATOM 3508 N N . ASP A 1 434 ? 1.448 -3.215 7.403 1.00 95.44 434 ASP A N 1
ATOM 3509 C CA . ASP A 1 434 ? 1.465 -3.142 8.865 1.00 95.44 434 ASP A CA 1
ATOM 3510 C C . ASP A 1 434 ? 1.015 -1.752 9.331 1.00 95.44 434 ASP A C 1
ATOM 3512 O O . ASP A 1 434 ? 0.139 -1.644 10.191 1.00 95.44 434 ASP A O 1
ATOM 3516 N N . LEU A 1 435 ? 1.525 -0.675 8.724 1.00 93.19 435 LEU A N 1
ATOM 3517 C CA . LEU A 1 435 ? 1.076 0.687 9.028 1.00 93.19 435 LEU A CA 1
ATOM 3518 C C . LEU A 1 435 ? -0.427 0.882 8.753 1.00 93.19 435 LEU A C 1
ATOM 3520 O O . LEU A 1 435 ? -1.143 1.387 9.618 1.00 93.19 435 LEU A O 1
ATOM 3524 N N . LEU A 1 436 ? -0.927 0.437 7.596 1.00 94.25 436 LEU A N 1
ATOM 3525 C CA . LEU A 1 436 ? -2.358 0.487 7.266 1.00 94.25 436 LEU A CA 1
ATOM 3526 C C . LEU A 1 436 ? -3.213 -0.260 8.303 1.00 94.25 436 LEU A C 1
ATOM 3528 O O . LEU A 1 436 ? -4.200 0.280 8.803 1.00 94.25 436 LEU A O 1
ATOM 3532 N N . LEU A 1 437 ? -2.815 -1.477 8.674 1.00 94.81 437 LEU A N 1
ATOM 3533 C CA . LEU A 1 437 ? -3.506 -2.274 9.685 1.00 94.81 437 LEU A CA 1
ATOM 3534 C C . LEU A 1 437 ? -3.446 -1.617 11.071 1.00 94.81 437 LEU A C 1
ATOM 3536 O O . LEU A 1 437 ? -4.404 -1.713 11.834 1.00 94.81 437 LEU A O 1
ATOM 3540 N N . ASN A 1 438 ? -2.368 -0.905 11.410 1.00 91.50 438 ASN A N 1
ATOM 3541 C CA . ASN A 1 438 ? -2.302 -0.126 12.650 1.00 91.50 438 ASN A CA 1
ATOM 3542 C C . ASN A 1 438 ? -3.308 1.024 12.674 1.00 91.50 438 ASN A C 1
ATOM 3544 O O . ASN A 1 438 ? -3.825 1.318 13.747 1.00 91.50 438 ASN A O 1
ATOM 3548 N N . PHE A 1 439 ? -3.614 1.644 11.532 1.00 89.38 439 PHE A N 1
ATOM 3549 C CA . PHE A 1 439 ? -4.676 2.648 11.454 1.00 89.38 439 PHE A CA 1
ATOM 3550 C C . PHE A 1 439 ? -6.067 2.025 11.544 1.00 89.38 439 PHE A C 1
ATOM 3552 O O . PHE A 1 439 ? -6.911 2.515 12.291 1.00 89.38 439 PHE A O 1
ATOM 3559 N N . MET A 1 440 ? -6.299 0.943 10.800 1.00 90.94 440 MET A N 1
ATOM 3560 C CA . MET A 1 440 ? -7.630 0.352 10.646 1.00 90.94 440 MET A CA 1
ATOM 3561 C C . MET A 1 440 ? -8.089 -0.504 11.829 1.00 90.94 440 MET A C 1
ATOM 3563 O O . MET A 1 440 ? -9.293 -0.642 12.045 1.00 90.94 440 MET A O 1
ATOM 3567 N N . CYS A 1 441 ? -7.150 -1.105 12.559 1.00 91.69 441 CYS A N 1
ATOM 3568 C CA . CYS A 1 441 ? -7.428 -2.143 13.547 1.00 91.69 441 CYS A CA 1
ATOM 3569 C C . CYS A 1 441 ? -7.156 -1.667 14.972 1.00 91.69 441 CYS A C 1
ATOM 3571 O O . CYS A 1 441 ? -6.347 -2.274 15.677 1.00 91.69 441 CYS A O 1
ATOM 3573 N N . GLN A 1 442 ? -7.779 -0.578 15.415 1.00 83.69 442 GLN A N 1
ATOM 3574 C CA . GLN A 1 442 ? -7.462 -0.035 16.733 1.00 83.69 442 GLN A CA 1
ATOM 3575 C C . GLN A 1 442 ? -7.773 -1.029 17.863 1.00 83.69 442 GLN A C 1
ATOM 3577 O O . GLN A 1 442 ? -8.754 -1.766 17.785 1.00 83.69 442 GLN A O 1
ATOM 3582 N N . PRO A 1 443 ? -6.975 -1.071 18.948 1.00 69.06 443 PRO A N 1
ATOM 3583 C CA . PRO A 1 443 ? -7.221 -1.996 20.055 1.00 69.06 443 PRO A CA 1
ATOM 3584 C C . PRO A 1 443 ? -8.608 -1.854 20.696 1.00 69.06 443 PRO A C 1
ATOM 3586 O O . PRO A 1 443 ? -9.142 -2.845 21.183 1.00 69.06 443 PRO A O 1
ATOM 3589 N N . ALA A 1 444 ? -9.199 -0.654 20.666 1.00 62.59 444 ALA A N 1
ATOM 3590 C CA . ALA A 1 444 ? -10.542 -0.396 21.189 1.00 62.59 444 ALA A CA 1
ATOM 3591 C C . ALA A 1 444 ? -11.657 -1.083 20.378 1.00 62.59 444 ALA A C 1
ATOM 3593 O O . ALA A 1 444 ? -12.697 -1.412 20.943 1.00 62.59 444 ALA A O 1
ATOM 3594 N N . ASP A 1 445 ? -11.422 -1.360 19.093 1.00 56.66 445 ASP A N 1
ATOM 3595 C CA . ASP A 1 445 ? -12.383 -2.056 18.228 1.00 56.66 445 ASP A CA 1
ATOM 3596 C C . ASP A 1 445 ? -12.402 -3.568 18.498 1.00 56.66 445 ASP A C 1
ATOM 3598 O O . ASP A 1 445 ? -13.316 -4.283 18.088 1.00 56.66 445 ASP A O 1
ATOM 3602 N N . ASN A 1 446 ? -11.404 -4.064 19.235 1.00 50.38 4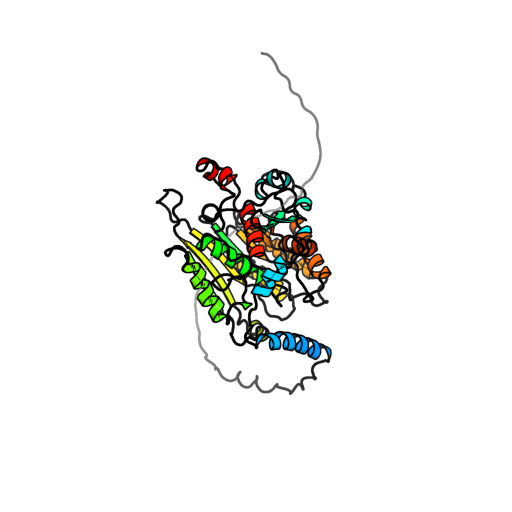46 ASN A N 1
ATOM 3603 C CA . ASN A 1 446 ? -11.182 -5.477 19.456 1.00 50.38 446 ASN A CA 1
ATOM 3604 C C . ASN A 1 446 ? -11.475 -5.843 20.919 1.00 50.38 446 ASN A C 1
ATOM 3606 O O . ASN A 1 446 ? -10.580 -5.856 21.767 1.00 50.38 446 ASN A O 1
ATOM 3610 N N . ASN A 1 447 ? -12.689 -6.337 21.191 1.00 50.16 447 ASN A N 1
ATOM 3611 C CA . ASN A 1 447 ? -12.982 -7.142 22.396 1.00 50.16 447 ASN A CA 1
ATOM 3612 C C . ASN A 1 447 ? -12.061 -8.386 22.533 1.00 50.16 447 ASN A C 1
ATOM 3614 O O . ASN A 1 447 ? -12.107 -9.102 23.532 1.00 50.16 447 ASN A O 1
ATOM 3618 N N . TRP A 1 448 ? -11.189 -8.638 21.553 1.00 45.09 448 TRP A N 1
ATOM 3619 C CA . TRP A 1 448 ? -10.163 -9.677 21.532 1.00 45.09 448 TRP A CA 1
ATOM 3620 C C . TRP A 1 448 ? -9.172 -9.622 22.702 1.00 45.09 448 TRP A C 1
ATOM 3622 O O . TRP A 1 448 ? -8.734 -10.673 23.173 1.00 45.09 448 TRP A O 1
ATOM 3632 N N . ALA A 1 449 ? -8.854 -8.428 23.222 1.00 45.12 449 ALA A N 1
ATOM 3633 C CA . ALA A 1 449 ? -7.948 -8.279 24.369 1.00 45.12 449 ALA A CA 1
ATOM 3634 C C . ALA A 1 449 ? -8.475 -8.961 25.651 1.00 45.12 449 ALA A C 1
ATOM 3636 O O . ALA A 1 449 ? -7.698 -9.258 26.558 1.00 45.12 449 ALA A O 1
ATOM 3637 N N . LEU A 1 450 ? -9.781 -9.249 25.722 1.00 46.69 450 LEU A N 1
ATOM 3638 C CA . LEU A 1 450 ? -10.393 -10.001 26.821 1.00 46.69 450 LEU A CA 1
ATOM 3639 C C . LEU A 1 450 ? -10.303 -11.523 26.635 1.00 46.69 450 LEU A C 1
ATOM 3641 O O . LEU A 1 450 ? -10.387 -12.256 27.618 1.00 46.69 450 LEU A O 1
ATOM 3645 N N . VAL A 1 451 ? -10.129 -12.006 25.401 1.00 50.09 451 VAL A N 1
ATOM 3646 C CA . VAL A 1 451 ? -10.144 -13.445 25.078 1.00 50.09 451 VAL A CA 1
ATOM 3647 C C . VAL A 1 451 ? -8.741 -14.046 25.130 1.00 50.09 451 VAL A C 1
ATOM 3649 O O . VAL A 1 451 ? -8.581 -15.189 25.551 1.00 50.09 451 VAL A O 1
ATOM 3652 N N . HIS A 1 452 ? -7.713 -13.266 24.792 1.00 47.84 452 HIS A N 1
ATOM 3653 C CA . HIS A 1 452 ? -6.321 -13.707 24.854 1.00 47.84 452 HIS A CA 1
ATOM 3654 C C . HIS A 1 452 ? -5.511 -12.749 25.716 1.00 47.84 452 HIS A C 1
ATOM 3656 O O . HIS A 1 452 ? -5.080 -11.694 25.253 1.00 47.84 452 HIS A O 1
ATOM 3662 N N . LYS A 1 453 ? -5.272 -13.124 26.981 1.00 44.28 453 LYS A N 1
ATOM 3663 C CA . LYS A 1 453 ? -4.188 -12.500 27.749 1.00 44.28 453 LYS A CA 1
ATOM 3664 C C . LYS A 1 453 ? -2.901 -12.708 26.946 1.00 44.28 453 LYS A C 1
ATOM 3666 O O . LYS A 1 453 ? -2.575 -13.864 26.668 1.00 44.28 453 LYS A O 1
ATOM 3671 N N . PRO A 1 454 ? -2.186 -11.643 26.555 1.00 43.50 454 PRO A N 1
ATOM 3672 C CA . PRO A 1 454 ? -0.952 -11.799 25.810 1.00 43.50 454 PRO A CA 1
ATOM 3673 C C . PRO A 1 454 ? 0.050 -12.544 26.695 1.00 43.50 454 PRO A C 1
ATOM 3675 O O . PRO A 1 454 ? 0.506 -12.022 27.709 1.00 43.50 454 PRO A O 1
ATOM 3678 N N . ASP A 1 455 ? 0.381 -13.779 26.323 1.00 45.31 455 ASP A N 1
ATOM 3679 C CA . ASP A 1 455 ? 1.615 -14.415 26.775 1.00 45.31 455 ASP A CA 1
ATOM 3680 C C . ASP A 1 455 ? 2.760 -13.731 26.014 1.00 45.31 455 ASP A C 1
ATOM 3682 O O . ASP A 1 455 ? 3.213 -14.196 24.965 1.00 45.31 455 ASP A O 1
ATOM 3686 N N . ASP A 1 456 ? 3.167 -12.556 26.505 1.00 47.97 456 ASP A N 1
ATOM 3687 C CA . ASP A 1 456 ? 4.197 -11.700 25.894 1.00 47.97 456 ASP A CA 1
ATOM 3688 C C . ASP A 1 456 ? 5.557 -12.419 25.774 1.00 47.97 456 ASP A C 1
ATOM 3690 O O . ASP A 1 456 ? 6.421 -12.004 25.007 1.00 47.97 456 ASP A O 1
ATOM 3694 N N . SER A 1 457 ? 5.729 -13.564 26.449 1.00 39.88 457 SER A N 1
ATOM 3695 C CA . SER A 1 457 ? 6.949 -14.372 26.403 1.00 39.88 457 SER A CA 1
ATOM 3696 C C . SER A 1 457 ? 7.102 -15.244 25.145 1.00 39.88 457 SER A C 1
ATOM 3698 O O . SER A 1 457 ? 8.192 -15.764 24.891 1.00 39.88 457 SER A O 1
ATOM 3700 N N . ARG A 1 458 ? 6.052 -15.405 24.318 1.00 40.53 458 ARG A N 1
ATOM 3701 C CA . ARG A 1 458 ? 6.103 -16.241 23.094 1.00 40.53 458 ARG A CA 1
ATOM 3702 C C . ARG A 1 458 ? 6.204 -15.476 21.778 1.00 40.53 458 ARG A C 1
ATOM 3704 O O . ARG A 1 458 ? 6.435 -16.107 20.750 1.00 40.53 458 ARG A O 1
ATOM 3711 N N . ARG A 1 459 ? 6.120 -14.141 21.786 1.00 46.88 459 ARG A N 1
ATOM 3712 C CA . ARG A 1 459 ? 6.164 -13.293 20.571 1.00 46.88 459 ARG A CA 1
ATOM 3713 C C . ARG A 1 459 ? 7.525 -13.240 19.856 1.00 46.88 459 ARG A C 1
ATOM 3715 O O . ARG A 1 459 ? 7.655 -12.571 18.841 1.00 46.88 459 ARG A O 1
ATOM 3722 N N . VAL A 1 460 ? 8.512 -13.975 20.361 1.00 40.25 460 VAL A N 1
ATOM 3723 C CA . VAL A 1 460 ? 9.881 -14.084 19.829 1.00 40.25 460 VAL A CA 1
ATOM 3724 C C . VAL A 1 460 ? 10.086 -15.397 19.044 1.00 40.25 460 VAL A C 1
ATOM 3726 O O . VAL A 1 460 ? 11.153 -15.625 18.484 1.00 40.25 460 VAL A O 1
ATOM 3729 N N . ARG A 1 461 ? 9.092 -16.300 18.960 1.00 33.59 461 ARG A N 1
ATOM 3730 C CA . ARG A 1 461 ? 9.294 -17.616 18.322 1.00 33.59 461 ARG A CA 1
ATOM 3731 C C . ARG A 1 461 ? 8.679 -17.740 16.922 1.00 33.59 461 ARG A C 1
ATOM 3733 O O . ARG A 1 461 ? 7.465 -17.785 16.769 1.00 33.59 461 ARG A O 1
ATOM 3740 N N . SER A 1 462 ? 9.611 -17.899 15.977 1.00 31.38 462 SER A N 1
ATOM 3741 C CA . SER A 1 462 ? 9.567 -18.584 14.674 1.00 31.38 462 SER A CA 1
ATOM 3742 C C . SER A 1 462 ? 8.695 -17.997 13.562 1.00 31.38 462 SER A C 1
ATOM 3744 O O . SER A 1 462 ? 7.556 -18.410 13.375 1.00 31.38 462 SER A O 1
ATOM 3746 N N . TYR A 1 463 ? 9.323 -17.163 12.728 1.00 34.78 463 TYR A N 1
ATOM 3747 C CA . TYR A 1 463 ? 9.235 -17.342 11.278 1.00 34.78 463 TYR A CA 1
ATOM 3748 C C . TYR A 1 463 ? 10.130 -18.540 10.927 1.00 34.78 463 TYR A C 1
ATOM 3750 O O . TYR A 1 463 ? 11.351 -18.451 11.067 1.00 34.78 463 TYR A O 1
ATOM 3758 N N . ALA A 1 464 ? 9.531 -19.682 10.600 1.00 29.83 464 ALA A N 1
ATOM 3759 C CA . ALA A 1 464 ? 10.216 -20.881 10.123 1.00 29.83 464 ALA A CA 1
ATOM 3760 C C . ALA A 1 464 ? 9.417 -21.483 8.971 1.00 29.83 464 ALA A C 1
ATOM 3762 O O . ALA A 1 464 ? 8.171 -21.506 9.101 1.00 29.83 464 ALA A O 1
#

Radius of gyration: 29.59 Å; chains: 1; bounding box: 89×74×104 Å